Protein AF-0000000076746997 (afdb_homodimer)

Sequence (592 aa):
MRPPLDLNLLKVLVLIHKHRHLKPVAKELGKTESAVSKHLAKLREQLDDPLFVRGVHEFEPTEYTVALLPKVTAGLRVIEDAIVGDTFDPLTYDKEISVAIPNLAQYLVGKSLLVDLIKTFPNAKITLTSWSDTSVEQIMDNQLDIGVQYFNPEMSKAIYQHQLGRYRGGIVTTEKHASLSLEDKLALPFVFMQMKGWQEKKTVIKMALEESGVYVNKIATVDNVLCLFELMKELNCATLLPAIKHLNRPGYTMCVLPDELQMTQPPAIVAYHKLSNQGNPLHELLIRKLKYYLFDMRPPLDLNLLKVLVLIHKHRHLKPVAKELGKTESAVSKHLAKLREQLDDPLFVRGVHEFEPTEYTVALLPKVTAGLRVIEDAIVGDTFDPLTYDKEISVAIPNLAQYLVGKSLLVDLIKTFPNAKITLTSWSDTSVEQIMDNQLDIGVQYFNPEMSKAIYQHQLGRYRGGIVTTEKHASLSLEDKLALPFVFMQMKGWQEKKTVIKMALEESGVYVNKIATVDNVLCLFELMKELNCATLLPAIKHLNRPGYTMCVLPDELQMTQPPAIVAYHKLSNQGNPLHELLIRKLKYYLFD

Nearest PDB structures (foldseek):
  1ixc-assembly1_B-2  TM=5.396E-01  e=2.920E-18  Cupriavidus necator
  7d98-assembly1_Q  TM=5.583E-01  e=4.890E-17  Cupriavidus necator
  6g4r-assembly1_E  TM=5.517E-01  e=2.823E-16  Corynebacterium glutamicum
  6g4r-assembly1_B  TM=5.536E-01  e=5.986E-16  Corynebacterium glutamicum
  3hhg-assembly1_D  TM=5.339E-01  e=2.262E-14  Neisseria meningitidis serogroup B

Foldseek 3Di:
DLPPDDLVLLVLLLVCVVVLDLVVSCVVSVHDSVVSVVSLVSVCVSVVHNQWDDDPVGTDGDPVVQLCNLVSLQVVVVVCCVPVVVPDQLQADQEEAEEEEAQVLCVQQVVVLVVVSCVSRVRYHYYYYYDAQCQQVCQVVVVHAKYKDFDDPPDDSQKDWAFQFDFFKKKKFFPVCVPPDPVVQQAFEEEEAFDHNPDVRDDQLQVLQVVLVRHGHYDYYDNHPVVRVVVCVVRRHMYMDTPFPRPDDPRMDIDGDDPSSTHPDRTTITMIHGSNCVVPPVVVVSSVSVSVRRHD/DLPPDDLVLLVLLLVCVVVLDLVVSCVVVVHDSVVSVVSLVSVCVSVVHNQWDDDPVGTDGDPVVLLCNLVSLLVVVVVCCVVVVVPDQLAADQEEAEEEEAQVLCVQQVVVLVVVSCVSRVRYHYYYYYDAQCQQVCQVVVVHAKYKDFDDPPDDSQKDWAFQFDFFKKKKFFPVCVPPDPVVQQAFEEEEAFDHNPDVRDDQLQVLQVVLVRHGHYDYYDNHPVVRVVVCVVRRHMYMDTPFPRPDDPRMDIDGDDPSSTHPDRTTITMIHGSSCVNPPVVVVSSVSVSVRRHD

InterPro domains:
  IPR000847 LysR, HTH, N-terminal domain [PF00126] (7-63)
  IPR000847 LysR, HTH, N-terminal domain [PS50931] (5-62)
  IPR005119 LysR, substrate-binding [PF03466] (100-279)
  IPR036388 Winged helix-like DNA-binding domain superfamily [G3DSA:1.10.10.10] (3-84)
  IPR036390 Winged helix DNA-binding domain superfamily [SSF46785] (3-82)
  IPR050389 LysR-type Transcriptional Regulators [PTHR30118] (4-288)

Radius of gyration: 28.18 Å; Cα contacts (8 Å, |Δi|>4): 1025; chains: 2; bounding box: 62×82×75 Å

Structure (mmCIF, N/CA/C/O backbone):
data_AF-0000000076746997-model_v1
#
loop_
_entity.id
_entity.type
_entity.pdbx_description
1 polymer 'Transcriptional regulator'
#
loop_
_atom_site.group_PDB
_atom_site.id
_atom_site.type_symbol
_atom_site.label_atom_id
_atom_site.label_alt_id
_atom_site.label_comp_id
_atom_site.label_asym_id
_atom_site.label_entity_id
_atom_site.label_seq_id
_atom_site.pdbx_PDB_ins_code
_atom_site.Cartn_x
_atom_site.Cartn_y
_atom_site.Cartn_z
_atom_site.occupancy
_atom_site.B_iso_or_equiv
_atom_site.auth_seq_id
_atom_site.auth_comp_id
_atom_site.auth_asym_id
_atom_site.auth_atom_id
_atom_site.pdbx_PDB_model_num
ATOM 1 N N . MET A 1 1 ? -13.906 -26.938 -46.219 1 30.56 1 MET A N 1
ATOM 2 C CA . MET A 1 1 ? -12.938 -27.172 -45.156 1 30.56 1 MET A CA 1
ATOM 3 C C . MET A 1 1 ? -12.062 -25.938 -44.938 1 30.56 1 MET A C 1
ATOM 5 O O . MET A 1 1 ? -11.516 -25.375 -45.906 1 30.56 1 MET A O 1
ATOM 9 N N . ARG A 1 2 ? -12.266 -25.156 -43.938 1 51.69 2 ARG A N 1
ATOM 10 C CA . ARG A 1 2 ? -11.391 -24.031 -43.656 1 51.69 2 ARG A CA 1
ATOM 11 C C . ARG A 1 2 ? -9.93 -24.438 -43.688 1 51.69 2 ARG A C 1
ATOM 13 O O . ARG A 1 2 ? -9.539 -25.438 -43.062 1 51.69 2 ARG A O 1
ATOM 20 N N . PRO A 1 3 ? -9.297 -23.938 -44.656 1 53.78 3 PRO A N 1
ATOM 21 C CA . PRO A 1 3 ? -7.895 -24.375 -44.625 1 53.78 3 PRO A CA 1
ATOM 22 C C . PRO A 1 3 ? -7.293 -24.312 -43.219 1 53.78 3 PRO A C 1
ATOM 24 O O . PRO A 1 3 ? -7.727 -23.5 -42.375 1 53.78 3 PRO A O 1
ATOM 27 N N . PRO A 1 4 ? -6.398 -25.344 -42.812 1 54.53 4 PRO A N 1
ATOM 28 C CA . PRO A 1 4 ? -5.812 -25.391 -41.469 1 54.53 4 PRO A CA 1
ATOM 29 C C . PRO A 1 4 ? -5.027 -24.109 -41.156 1 54.53 4 PRO A C 1
ATOM 31 O O . PRO A 1 4 ? -4.383 -23.531 -42.031 1 54.53 4 PRO A O 1
ATOM 34 N N . LEU A 1 5 ? -5.352 -23.484 -40.125 1 62.41 5 LEU A N 1
ATOM 35 C CA . LEU A 1 5 ? -4.695 -22.266 -39.656 1 62.41 5 LEU A CA 1
ATOM 36 C C . LEU A 1 5 ? -3.188 -22.484 -39.562 1 62.41 5 LEU A C 1
ATOM 38 O O . LEU A 1 5 ? -2.73 -23.453 -38.938 1 62.41 5 LEU A O 1
ATOM 42 N N . ASP A 1 6 ? -2.344 -21.812 -40.375 1 60.16 6 ASP A N 1
ATOM 43 C CA . ASP A 1 6 ? -0.888 -21.812 -40.281 1 60.16 6 ASP A CA 1
ATOM 44 C C . ASP A 1 6 ? -0.429 -21.125 -39 1 60.16 6 ASP A C 1
ATOM 46 O O . ASP A 1 6 ? -0.507 -19.906 -38.875 1 60.16 6 ASP A O 1
ATOM 50 N N . LEU A 1 7 ? 0.035 -21.875 -38.125 1 67.25 7 LEU A N 1
ATOM 51 C CA . LEU A 1 7 ? 0.418 -21.406 -36.781 1 67.25 7 LEU A CA 1
ATOM 52 C C . LEU A 1 7 ? 1.533 -20.359 -36.875 1 67.25 7 LEU A C 1
ATOM 54 O O . LEU A 1 7 ? 1.648 -19.5 -36 1 67.25 7 LEU A O 1
ATOM 58 N N . ASN A 1 8 ? 2.273 -20.516 -37.906 1 65.94 8 ASN A N 1
ATOM 59 C CA . ASN A 1 8 ? 3.344 -19.547 -38.125 1 65.94 8 ASN A CA 1
ATOM 60 C C . ASN A 1 8 ? 2.789 -18.156 -38.406 1 65.94 8 ASN A C 1
ATOM 62 O O . ASN A 1 8 ? 3.434 -17.141 -38.094 1 65.94 8 ASN A O 1
ATOM 66 N N . LEU A 1 9 ? 1.608 -18.203 -38.844 1 73.44 9 LEU A N 1
ATOM 67 C CA . LEU A 1 9 ? 0.943 -16.953 -39.188 1 73.44 9 LEU A CA 1
ATOM 68 C C . LEU A 1 9 ? 0.48 -16.219 -37.938 1 73.44 9 LEU A C 1
ATOM 70 O O . LEU A 1 9 ? 0.419 -14.992 -37.906 1 73.44 9 LEU A O 1
ATOM 74 N N . LEU A 1 10 ? 0.322 -16.984 -36.938 1 79.88 10 LEU A N 1
ATOM 75 C CA . LEU A 1 10 ? -0.193 -16.406 -35.688 1 79.88 10 LEU A CA 1
ATOM 76 C C . LEU A 1 10 ? 0.878 -15.57 -35 1 79.88 10 LEU A C 1
ATOM 78 O O . LEU A 1 10 ? 0.566 -14.586 -34.312 1 79.88 10 LEU A O 1
ATOM 82 N N . LYS A 1 11 ? 2.086 -15.992 -35.219 1 79.75 11 LYS A N 1
ATOM 83 C CA . LYS A 1 11 ? 3.195 -15.211 -34.688 1 79.75 11 LYS A CA 1
ATOM 84 C C . LYS A 1 11 ? 3.209 -13.805 -35.281 1 79.75 11 LYS A C 1
ATOM 86 O O . LYS A 1 11 ? 3.535 -12.836 -34.594 1 79.75 11 LYS A O 1
ATOM 91 N N . VAL A 1 12 ? 2.803 -13.672 -36.5 1 82.5 12 VAL A N 1
ATOM 92 C CA . VAL A 1 12 ? 2.752 -12.391 -37.219 1 82.5 12 VAL A CA 1
ATOM 93 C C . VAL A 1 12 ? 1.728 -11.477 -36.531 1 82.5 12 VAL A C 1
ATOM 95 O O . VAL A 1 12 ? 1.971 -10.281 -36.375 1 82.5 12 VAL A O 1
ATOM 98 N N . LEU A 1 13 ? 0.654 -12.062 -36.156 1 86.31 13 LEU A N 1
ATOM 99 C CA . LEU A 1 13 ? -0.413 -11.312 -35.5 1 86.31 13 LEU A CA 1
ATOM 100 C C . LEU A 1 13 ? 0.096 -10.648 -34.219 1 86.31 13 LEU A C 1
ATOM 102 O O . LEU A 1 13 ? -0.151 -9.461 -34 1 86.31 13 LEU A O 1
ATOM 106 N N . VAL A 1 14 ? 0.824 -11.43 -33.5 1 83.62 14 VAL A N 1
ATOM 107 C CA . VAL A 1 14 ? 1.354 -10.961 -32.219 1 83.62 14 VAL A CA 1
ATOM 108 C C . VAL A 1 14 ? 2.379 -9.852 -32.469 1 83.62 14 VAL A C 1
ATOM 110 O O . VAL A 1 14 ? 2.379 -8.836 -31.766 1 83.62 14 VAL A O 1
ATOM 113 N N . LEU A 1 15 ? 3.203 -9.969 -33.438 1 84.5 15 LEU A N 1
ATOM 114 C CA . LEU A 1 15 ? 4.277 -9.023 -33.719 1 84.5 15 LEU A CA 1
ATOM 115 C C . LEU A 1 15 ? 3.723 -7.734 -34.312 1 84.5 15 LEU A C 1
ATOM 117 O O . LEU A 1 15 ? 4.227 -6.648 -34.031 1 84.5 15 LEU A O 1
ATOM 121 N N . ILE A 1 16 ? 2.693 -7.828 -35.094 1 86.56 16 ILE A N 1
ATOM 122 C CA . ILE A 1 16 ? 2.078 -6.629 -35.656 1 86.56 16 ILE A CA 1
ATOM 123 C C . ILE A 1 16 ? 1.409 -5.824 -34.531 1 86.56 16 ILE A C 1
ATOM 125 O O . ILE A 1 16 ? 1.452 -4.594 -34.531 1 86.56 16 ILE A O 1
ATOM 129 N N . HIS A 1 17 ? 0.831 -6.57 -33.688 1 85.75 17 HIS A N 1
ATOM 130 C CA . HIS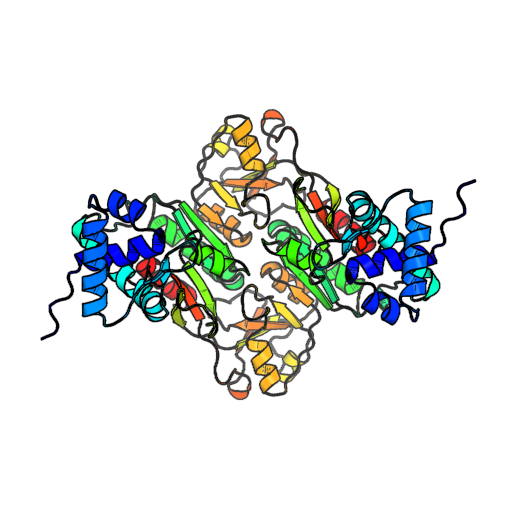 A 1 17 ? 0.23 -5.895 -32.531 1 85.75 17 HIS A CA 1
ATOM 131 C C . HIS A 1 17 ? 1.286 -5.168 -31.719 1 85.75 17 HIS A C 1
ATOM 133 O O . HIS A 1 17 ? 1.05 -4.059 -31.234 1 85.75 17 HIS A O 1
ATOM 139 N N . LYS A 1 18 ? 2.389 -5.762 -31.547 1 81.06 18 LYS A N 1
ATOM 140 C CA . LYS A 1 18 ? 3.502 -5.23 -30.766 1 81.06 18 LYS A CA 1
ATOM 141 C C . LYS A 1 18 ? 4.117 -4.012 -31.453 1 81.06 18 LYS A C 1
ATOM 143 O O . LYS A 1 18 ? 4.344 -2.98 -30.812 1 81.06 18 LYS A O 1
ATOM 148 N N . HIS A 1 19 ? 4.32 -4.086 -32.75 1 81.19 19 HIS A N 1
ATOM 149 C CA . HIS A 1 19 ? 5.102 -3.078 -33.438 1 81.19 19 HIS A CA 1
ATOM 150 C C . HIS A 1 19 ? 4.195 -2.105 -34.188 1 81.19 19 HIS A C 1
ATOM 152 O O . HIS A 1 19 ? 4.609 -0.988 -34.5 1 81.19 19 HIS A O 1
ATOM 158 N N . ARG A 1 20 ? 2.979 -2.471 -34.531 1 86.12 20 ARG A N 1
ATOM 159 C CA . ARG A 1 20 ? 1.952 -1.699 -35.219 1 86.12 20 ARG A CA 1
ATOM 160 C C . ARG A 1 20 ? 2.43 -1.274 -36.594 1 86.12 20 ARG A C 1
ATOM 162 O O . ARG A 1 20 ? 1.834 -0.395 -37.219 1 86.12 20 ARG A O 1
ATOM 169 N N . HIS A 1 21 ? 3.643 -1.761 -37.062 1 86.38 21 HIS A N 1
ATOM 170 C CA . HIS A 1 21 ? 4.211 -1.529 -38.375 1 86.38 21 HIS A CA 1
ATOM 171 C C . HIS A 1 21 ? 4.727 -2.826 -39 1 86.38 21 HIS A C 1
ATOM 173 O O . HIS A 1 21 ? 5.176 -3.723 -38.281 1 86.38 21 HIS A O 1
ATOM 179 N N . LEU A 1 22 ? 4.711 -2.82 -40.375 1 88 22 LEU A N 1
ATOM 180 C CA . LEU A 1 22 ? 5.082 -4.051 -41.062 1 88 22 LEU A CA 1
ATOM 181 C C . LEU A 1 22 ? 6.598 -4.207 -41.125 1 88 22 LEU A C 1
ATOM 183 O O . LEU A 1 22 ? 7.113 -5.32 -41.031 1 88 22 LEU A O 1
ATOM 187 N N . LYS A 1 23 ? 7.254 -3.045 -41.188 1 87.31 23 LYS A N 1
ATOM 188 C CA . LYS A 1 23 ? 8.695 -3.092 -41.406 1 87.31 23 LYS A CA 1
ATOM 189 C C . LYS A 1 23 ? 9.422 -3.75 -40.25 1 87.31 23 LYS A C 1
ATOM 191 O O . LYS A 1 23 ? 10.18 -4.707 -40.438 1 87.31 23 LYS A O 1
ATOM 196 N N . PRO A 1 24 ? 9.18 -3.295 -39.062 1 90.44 24 PRO A N 1
ATOM 197 C CA . PRO A 1 24 ? 9.844 -3.947 -37.938 1 90.44 24 PRO A CA 1
ATOM 198 C C . PRO A 1 24 ? 9.422 -5.406 -37.75 1 90.44 24 PRO A C 1
ATOM 200 O O . PRO A 1 24 ? 10.227 -6.238 -37.344 1 90.44 24 PRO A O 1
ATOM 203 N N . VAL A 1 25 ? 8.273 -5.75 -38.062 1 88.06 25 VAL A N 1
ATOM 204 C CA . VAL A 1 25 ? 7.773 -7.117 -37.969 1 88.06 25 VAL A CA 1
ATOM 205 C C . VAL A 1 25 ? 8.516 -8.016 -38.938 1 88.06 25 VAL A C 1
ATOM 207 O O . VAL A 1 25 ? 8.961 -9.109 -38.594 1 88.06 25 VAL A O 1
ATOM 210 N N . ALA A 1 26 ? 8.703 -7.555 -40.125 1 89.38 26 ALA A N 1
ATOM 211 C CA . ALA A 1 26 ? 9.422 -8.289 -41.156 1 89.38 26 ALA A CA 1
ATOM 212 C C . ALA A 1 26 ? 10.867 -8.547 -40.75 1 89.38 26 ALA A C 1
ATOM 214 O O . ALA A 1 26 ? 11.367 -9.664 -40.875 1 89.38 26 ALA A O 1
ATOM 215 N N . LYS A 1 27 ? 11.438 -7.535 -40.219 1 87.31 27 LYS A N 1
ATOM 216 C CA . LYS A 1 27 ? 12.812 -7.645 -39.719 1 87.31 27 LYS A CA 1
ATOM 217 C C . LYS A 1 27 ? 12.93 -8.695 -38.625 1 87.31 27 LYS A C 1
ATOM 219 O O . LYS A 1 27 ? 13.836 -9.531 -38.656 1 87.31 27 LYS A O 1
ATOM 224 N N . GLU A 1 28 ? 12.031 -8.695 -37.75 1 84.38 28 GLU A N 1
ATOM 225 C CA . GLU A 1 28 ? 12.07 -9.602 -36.594 1 84.38 28 GLU A CA 1
ATOM 226 C C . GLU A 1 28 ? 11.805 -11.039 -37.031 1 84.38 28 GLU A C 1
ATOM 228 O O . GLU A 1 28 ? 12.352 -11.977 -36.438 1 84.38 28 GLU A O 1
ATOM 233 N N . LEU A 1 29 ? 11.055 -11.25 -38 1 82.06 29 LEU A N 1
ATOM 234 C CA . LEU A 1 29 ? 10.695 -12.586 -38.5 1 82.06 29 LEU A CA 1
ATOM 235 C C . LEU A 1 29 ? 11.703 -13.078 -39.531 1 82.06 29 LEU A C 1
ATOM 237 O O . LEU A 1 29 ? 11.672 -14.242 -39.906 1 82.06 29 LEU A O 1
ATOM 241 N N . GLY A 1 30 ? 12.523 -12.172 -39.906 1 85.31 30 GLY A N 1
ATOM 242 C CA . GLY A 1 30 ? 13.453 -12.523 -40.969 1 85.31 30 GLY A CA 1
ATOM 243 C C . GLY A 1 30 ? 12.773 -12.75 -42.312 1 85.31 30 GLY A C 1
ATOM 244 O O . GLY A 1 30 ? 13.117 -13.68 -43.031 1 85.31 30 GLY A O 1
ATOM 245 N N . LYS A 1 31 ? 11.742 -12 -42.5 1 87.62 31 LYS A N 1
ATOM 246 C CA . LYS A 1 31 ? 10.977 -12.094 -43.75 1 87.62 31 LYS A CA 1
ATOM 247 C C . LYS A 1 31 ? 10.875 -10.734 -44.438 1 87.62 31 LYS A C 1
ATOM 249 O O . LYS A 1 31 ? 11.305 -9.719 -43.875 1 87.62 31 LYS A O 1
ATOM 254 N N . THR A 1 32 ? 10.477 -10.672 -45.656 1 87.75 32 THR A N 1
ATOM 255 C CA . THR A 1 32 ? 10.211 -9.422 -46.375 1 87.75 32 THR A CA 1
ATOM 256 C C . THR A 1 32 ? 8.859 -8.852 -45.969 1 87.75 32 THR A C 1
ATOM 258 O O . THR A 1 32 ? 7.988 -9.586 -45.469 1 87.75 32 THR A O 1
ATOM 261 N N . GLU A 1 33 ? 8.766 -7.57 -46.125 1 89.75 33 GLU A N 1
ATOM 262 C CA . GLU A 1 33 ? 7.496 -6.91 -45.844 1 89.75 33 GLU A CA 1
ATOM 263 C C . GLU A 1 33 ? 6.359 -7.5 -46.656 1 89.75 33 GLU A C 1
ATOM 265 O O . GLU A 1 33 ? 5.234 -7.633 -46.188 1 89.75 33 GLU A O 1
ATOM 270 N N . SER A 1 34 ? 6.664 -7.781 -47.906 1 90.5 34 SER A N 1
ATOM 271 C CA . SER A 1 34 ? 5.672 -8.367 -48.781 1 90.5 34 SER A CA 1
ATOM 272 C C . SER A 1 34 ? 5.215 -9.734 -48.281 1 90.5 34 SER A C 1
ATOM 274 O O . SER A 1 34 ? 4.023 -10.055 -48.344 1 90.5 34 SER A O 1
ATOM 276 N N . ALA A 1 35 ? 6.137 -10.484 -47.781 1 88.5 35 ALA A N 1
ATOM 277 C CA . ALA A 1 35 ? 5.816 -11.805 -47.25 1 88.5 35 ALA A CA 1
ATOM 278 C C . ALA A 1 35 ? 4.934 -11.695 -46 1 88.5 35 ALA A C 1
ATOM 280 O O . ALA A 1 35 ? 3.965 -12.445 -45.844 1 88.5 35 ALA A O 1
ATOM 281 N N . VAL A 1 36 ? 5.262 -10.766 -45.156 1 88.12 36 VAL A N 1
ATOM 282 C CA . VAL A 1 36 ? 4.488 -10.547 -43.938 1 88.12 36 VAL A CA 1
ATOM 283 C C . VAL A 1 36 ? 3.08 -10.078 -44.281 1 88.12 36 VAL A C 1
ATOM 285 O O . VAL A 1 36 ? 2.098 -10.523 -43.688 1 88.12 36 VAL A O 1
ATOM 288 N N . SER A 1 37 ? 2.99 -9.195 -45.25 1 88.62 37 SER A N 1
ATOM 289 C CA . SER A 1 37 ? 1.703 -8.695 -45.719 1 88.62 37 SER A CA 1
ATOM 290 C C . SER A 1 37 ? 0.843 -9.828 -46.281 1 88.62 37 SER A C 1
ATOM 292 O O . SER A 1 37 ? -0.363 -9.875 -46.031 1 88.62 37 SER A O 1
ATOM 294 N N . LYS A 1 38 ? 1.438 -10.664 -46.969 1 88.44 38 LYS A N 1
ATOM 295 C CA . LYS A 1 38 ? 0.736 -11.82 -47.5 1 88.44 38 LYS A CA 1
ATOM 296 C C . LYS A 1 38 ? 0.233 -12.742 -46.406 1 88.44 38 LYS A C 1
ATOM 298 O O . LYS A 1 38 ? -0.875 -13.273 -46.469 1 88.44 38 LYS A O 1
ATOM 303 N N . HIS A 1 39 ? 1.085 -12.938 -45.438 1 86.69 39 HIS A N 1
ATOM 304 C CA . HIS A 1 39 ? 0.704 -13.75 -44.281 1 86.69 39 HIS A CA 1
ATOM 305 C C . HIS A 1 39 ? -0.501 -13.148 -43.562 1 86.69 39 HIS A C 1
ATOM 307 O O . HIS A 1 39 ? -1.432 -13.867 -43.219 1 86.69 39 HIS A O 1
ATOM 313 N N . LEU A 1 40 ? -0.455 -11.867 -43.438 1 88.12 40 LEU A N 1
ATOM 314 C CA . LEU A 1 40 ? -1.56 -11.172 -42.781 1 88.12 40 LEU A CA 1
ATOM 315 C C . LEU A 1 40 ? -2.84 -11.305 -43.594 1 88.12 40 LEU A C 1
ATOM 317 O O . LEU A 1 40 ? -3.924 -11.492 -43.031 1 88.12 40 LEU A O 1
ATOM 321 N N . ALA A 1 41 ? -2.701 -11.195 -44.906 1 88.06 41 ALA A N 1
ATOM 322 C CA . ALA A 1 41 ? -3.85 -11.344 -45.781 1 88.06 41 ALA A CA 1
ATOM 323 C C . ALA A 1 41 ? -4.461 -12.734 -45.656 1 88.06 41 ALA A C 1
ATOM 325 O O . ALA A 1 41 ? -5.684 -12.883 -45.625 1 88.06 41 ALA A O 1
ATOM 326 N N . LYS A 1 42 ? -3.609 -13.688 -45.594 1 86.94 42 LYS A N 1
ATOM 327 C CA . LYS A 1 42 ? -4.074 -15.062 -45.438 1 86.94 42 LYS A CA 1
ATOM 328 C C . LYS A 1 42 ? -4.805 -15.242 -44.094 1 86.94 42 LYS A C 1
ATOM 330 O O . LYS A 1 42 ? -5.836 -15.914 -44.031 1 86.94 42 LYS A O 1
ATOM 335 N N . LEU A 1 43 ? -4.23 -14.703 -43.031 1 86.88 43 LEU A N 1
ATOM 336 C CA . LEU A 1 43 ? -4.836 -14.781 -41.719 1 86.88 43 LEU A CA 1
ATOM 337 C C . LEU A 1 43 ? -6.199 -14.102 -41.688 1 86.88 43 LEU A C 1
ATOM 339 O O . LEU A 1 43 ? -7.141 -14.609 -41.062 1 86.88 43 LEU A O 1
ATOM 343 N N . ARG A 1 44 ? -6.27 -12.992 -42.406 1 88.56 44 ARG A N 1
ATOM 344 C CA . ARG A 1 44 ? -7.535 -12.273 -42.531 1 88.56 44 ARG A CA 1
ATOM 345 C C . ARG A 1 44 ? -8.602 -13.141 -43.188 1 88.56 44 ARG A C 1
ATOM 347 O O . ARG A 1 44 ? -9.75 -13.172 -42.719 1 88.56 44 ARG A O 1
ATOM 354 N N . GLU A 1 45 ? -8.164 -13.766 -44.156 1 86.94 45 GLU A N 1
ATOM 355 C CA . GLU A 1 45 ? -9.078 -14.648 -44.875 1 86.94 45 GLU A CA 1
ATOM 356 C C . GLU A 1 45 ? -9.516 -15.82 -44 1 86.94 45 GLU A C 1
ATOM 358 O O . GLU A 1 45 ? -10.703 -16.172 -43.969 1 86.94 45 GLU A O 1
ATOM 363 N N . GLN A 1 46 ? -8.617 -16.328 -43.344 1 84 46 GLN A N 1
ATOM 364 C CA . GLN A 1 46 ? -8.898 -17.5 -42.562 1 84 46 GLN A CA 1
ATOM 365 C C . GLN A 1 46 ? -9.789 -17.156 -41.344 1 84 46 GLN A C 1
ATOM 367 O O . GLN A 1 46 ? -10.633 -17.953 -40.938 1 84 46 GLN A O 1
ATOM 372 N N . LEU A 1 47 ? -9.555 -16 -40.812 1 85.94 47 LEU A N 1
ATOM 373 C CA . LEU A 1 47 ? -10.258 -15.617 -39.594 1 85.94 47 LEU A CA 1
ATOM 374 C C . LEU A 1 47 ? -11.453 -14.727 -39.906 1 85.94 47 LEU A C 1
ATOM 376 O O . LEU A 1 47 ? -12.211 -14.352 -39 1 85.94 47 LEU A O 1
ATOM 380 N N . ASP A 1 48 ? -11.594 -14.438 -41.156 1 87.75 48 ASP A N 1
ATOM 381 C CA . ASP A 1 48 ? -12.703 -13.633 -41.688 1 87.75 48 ASP A CA 1
ATOM 382 C C . ASP A 1 48 ? -12.82 -12.32 -40.906 1 87.75 48 ASP A C 1
ATOM 384 O O . ASP A 1 48 ? -13.898 -11.984 -40.406 1 87.75 48 ASP A O 1
ATOM 388 N N . ASP A 1 49 ? -11.742 -11.695 -40.656 1 90.25 49 ASP A N 1
ATOM 389 C CA . ASP A 1 49 ? -11.617 -10.398 -40 1 90.25 49 ASP A CA 1
ATOM 390 C C . ASP A 1 49 ? -10.422 -9.625 -40.531 1 90.25 49 ASP A C 1
ATOM 392 O O . ASP A 1 49 ? -9.367 -10.211 -40.812 1 90.25 49 ASP A O 1
ATOM 396 N N . PRO A 1 50 ? -10.523 -8.289 -40.625 1 92 50 PRO A N 1
ATOM 397 C CA . PRO A 1 50 ? -9.391 -7.484 -41.094 1 92 50 PRO A CA 1
ATOM 398 C C . PRO A 1 50 ? -8.203 -7.535 -40.125 1 92 50 PRO A C 1
ATOM 400 O O . PRO A 1 50 ? -7.082 -7.203 -40.5 1 92 50 PRO A O 1
ATOM 403 N N . LEU A 1 51 ? -8.344 -7.965 -38.844 1 90.69 51 LEU A N 1
ATOM 404 C CA . LEU A 1 51 ? -7.387 -8.133 -37.75 1 90.69 51 LEU A CA 1
ATOM 405 C C . LEU A 1 51 ? -6.754 -6.801 -37.375 1 90.69 51 LEU A C 1
ATOM 407 O O . LEU A 1 51 ? -6.766 -6.414 -36.219 1 90.69 51 LEU A O 1
ATOM 411 N N . PHE A 1 52 ? -6.25 -6.066 -38.438 1 91.88 52 PHE A N 1
ATOM 412 C CA . PHE A 1 52 ? -5.695 -4.73 -38.25 1 91.88 52 PHE A CA 1
ATOM 413 C C . PHE A 1 52 ? -6.184 -3.789 -39.344 1 91.88 52 PHE A C 1
ATOM 415 O O . PHE A 1 52 ? -6.305 -4.188 -40.5 1 91.88 52 PHE A O 1
ATOM 422 N N . VAL A 1 53 ? -6.586 -2.596 -38.844 1 88.81 53 VAL A N 1
ATOM 423 C CA . VAL A 1 53 ? -6.992 -1.574 -39.812 1 88.81 53 VAL A CA 1
ATOM 424 C C . VAL A 1 53 ? -5.949 -0.459 -39.844 1 88.81 53 VAL A C 1
ATOM 426 O O . VAL A 1 53 ? -5.27 -0.201 -38.844 1 88.81 53 VAL A O 1
ATOM 429 N N . ARG A 1 54 ? -5.707 0.045 -41 1 80.06 54 ARG A N 1
ATOM 430 C CA . ARG A 1 54 ? -4.75 1.137 -41.156 1 80.06 54 ARG A CA 1
ATOM 431 C C . ARG A 1 54 ? -5.27 2.416 -40.5 1 80.06 54 ARG A C 1
ATOM 433 O O . ARG A 1 54 ? -6.328 2.926 -40.906 1 80.06 54 ARG A O 1
ATOM 440 N N . GLY A 1 55 ? -4.633 2.668 -39.438 1 72.75 55 GLY A N 1
ATOM 441 C CA . GLY A 1 55 ? -4.922 3.955 -38.844 1 72.75 55 GLY A CA 1
ATOM 442 C C . GLY A 1 55 ? -4.172 5.105 -39.469 1 72.75 55 GLY A C 1
ATOM 443 O O . GLY A 1 55 ? -3.568 4.941 -40.531 1 72.75 55 GLY A O 1
ATOM 444 N N . VAL A 1 56 ? -4.141 6.371 -39 1 71.69 56 VAL A N 1
ATOM 445 C CA . VAL A 1 56 ? -3.482 7.559 -39.531 1 71.69 56 VAL A CA 1
ATOM 446 C C . VAL A 1 56 ? -1.969 7.352 -39.531 1 71.69 56 VAL A C 1
ATOM 448 O O . VAL A 1 56 ? -1.294 7.66 -40.5 1 71.69 56 VAL A O 1
ATOM 451 N N . HIS A 1 57 ? -1.423 6.754 -38.438 1 75 57 HIS A N 1
ATOM 452 C CA . HIS A 1 57 ? 0.027 6.641 -38.344 1 75 57 HIS A CA 1
ATOM 453 C C . HIS A 1 57 ? 0.452 5.191 -38.125 1 75 57 HIS A C 1
ATOM 455 O O . HIS A 1 57 ? 1.631 4.859 -38.25 1 75 57 HIS A O 1
ATOM 461 N N . GLU A 1 58 ? -0.53 4.297 -37.75 1 80.75 58 GLU A N 1
ATOM 462 C CA . GLU A 1 58 ? -0.15 2.93 -37.406 1 80.75 58 GLU A CA 1
ATOM 463 C C . GLU A 1 58 ? -1.316 1.966 -37.594 1 80.75 58 GLU A C 1
ATOM 465 O O . GLU A 1 58 ? -2.457 2.395 -37.781 1 80.75 58 GLU A O 1
ATOM 470 N N . PHE A 1 59 ? -0.942 0.637 -37.656 1 84.75 59 PHE A N 1
ATOM 471 C CA . PHE A 1 59 ? -1.971 -0.396 -37.656 1 84.75 59 PHE A CA 1
ATOM 472 C C . PHE A 1 59 ? -2.717 -0.42 -36.312 1 84.75 59 PHE A C 1
ATOM 474 O O . PHE A 1 59 ? -2.104 -0.304 -35.25 1 84.75 59 PHE A O 1
ATOM 481 N N . GLU A 1 60 ? -3.994 -0.425 -36.406 1 86.19 60 GLU A N 1
ATOM 482 C CA . GLU A 1 60 ? -4.824 -0.544 -35.219 1 86.19 60 GLU A CA 1
ATOM 483 C C . GLU A 1 60 ? -5.566 -1.877 -35.188 1 86.19 60 GLU A C 1
ATOM 485 O O . GLU A 1 60 ? -6.168 -2.277 -36.188 1 86.19 60 GLU A O 1
ATOM 490 N N . PRO A 1 61 ? -5.426 -2.619 -34.062 1 87.56 61 PRO A N 1
ATOM 491 C CA . PRO A 1 61 ? -6.125 -3.902 -34 1 87.56 61 PRO A CA 1
ATOM 492 C C . PRO A 1 61 ? -7.645 -3.746 -33.938 1 87.56 61 PRO A C 1
ATOM 494 O O . PRO A 1 61 ? -8.148 -2.768 -33.375 1 87.56 61 PRO A O 1
ATOM 497 N N . THR A 1 62 ? -8.367 -4.668 -34.656 1 87.5 62 THR A N 1
ATOM 498 C CA . THR A 1 62 ? -9.82 -4.727 -34.531 1 87.5 62 THR A CA 1
ATOM 499 C C . THR A 1 62 ? -10.234 -5.25 -33.156 1 87.5 62 THR A C 1
ATOM 501 O O . THR A 1 62 ? -9.398 -5.758 -32.406 1 87.5 62 THR A O 1
ATOM 504 N N . GLU A 1 63 ? -11.484 -5.125 -32.906 1 81.81 63 GLU A N 1
ATOM 505 C CA . GLU A 1 63 ? -12.008 -5.684 -31.656 1 81.81 63 GLU A CA 1
ATOM 506 C C . GLU A 1 63 ? -11.797 -7.195 -31.594 1 81.81 63 GLU A C 1
ATOM 508 O O . GLU A 1 63 ? -11.5 -7.742 -30.531 1 81.81 63 GLU A O 1
ATOM 513 N N . TYR A 1 64 ? -11.922 -7.746 -32.781 1 84.06 64 TYR A N 1
ATOM 514 C CA . TYR A 1 64 ? -11.703 -9.18 -32.906 1 84.06 64 TYR A CA 1
ATOM 515 C C . TYR A 1 64 ? -10.273 -9.547 -32.531 1 84.06 64 TYR A C 1
ATOM 517 O O . TYR A 1 64 ? -10.039 -10.484 -31.766 1 84.06 64 TYR A O 1
ATOM 525 N N . THR A 1 65 ? -9.352 -8.797 -33 1 84.94 65 THR A N 1
ATOM 526 C CA . THR A 1 65 ? -7.934 -9.039 -32.719 1 84.94 65 THR A CA 1
ATOM 527 C C . THR A 1 65 ? -7.605 -8.844 -31.25 1 84.94 65 THR A C 1
ATOM 529 O O . THR A 1 65 ? -6.883 -9.648 -30.656 1 84.94 65 THR A O 1
ATOM 532 N N . VAL A 1 66 ? -8.227 -7.859 -30.719 1 79.56 66 VAL A N 1
ATOM 533 C CA . VAL A 1 66 ? -7.992 -7.559 -29.312 1 79.56 66 VAL A CA 1
ATOM 534 C C . VAL A 1 66 ? -8.469 -8.719 -28.453 1 79.56 66 VAL A C 1
ATOM 536 O O . VAL A 1 66 ? -7.805 -9.102 -27.484 1 79.56 66 VAL A O 1
ATOM 539 N N . ALA A 1 67 ? -9.484 -9.352 -28.906 1 78.12 67 ALA A N 1
ATOM 540 C CA . ALA A 1 67 ? -10.055 -10.477 -28.156 1 78.12 67 ALA A CA 1
ATOM 541 C C . ALA A 1 67 ? -9.258 -11.75 -28.406 1 78.12 67 ALA A C 1
ATOM 543 O O . ALA A 1 67 ? -9.164 -12.609 -27.531 1 78.12 67 ALA A O 1
ATOM 544 N N . LEU A 1 68 ? -8.688 -11.805 -29.5 1 80.62 68 LEU A N 1
ATOM 545 C CA . LEU A 1 68 ? -8.031 -13.031 -29.938 1 80.62 68 LEU A CA 1
ATOM 546 C C . LEU A 1 68 ? -6.598 -13.102 -29.438 1 80.62 68 LEU A C 1
ATOM 548 O O . LEU A 1 68 ? -6.09 -14.188 -29.141 1 80.62 68 LEU A O 1
ATOM 552 N N . LEU A 1 69 ? -6.004 -11.93 -29.266 1 79.19 69 LEU A N 1
ATOM 553 C CA . LEU A 1 69 ? -4.562 -11.836 -29.062 1 79.19 69 LEU A CA 1
ATOM 554 C C . LEU A 1 69 ? -4.148 -12.539 -27.781 1 79.19 69 LEU A C 1
ATOM 556 O O . LEU A 1 69 ? -3.186 -13.305 -27.766 1 79.19 69 LEU A O 1
ATOM 560 N N . PRO A 1 70 ? -4.887 -12.445 -26.812 1 71.94 70 PRO A N 1
ATOM 561 C CA . PRO A 1 70 ? -4.453 -13.109 -25.578 1 71.94 70 PRO A CA 1
ATOM 562 C C . PRO A 1 70 ? -4.453 -14.633 -25.703 1 71.94 70 PRO A C 1
ATOM 564 O O . PRO A 1 70 ? -3.541 -15.297 -25.203 1 71.94 70 PRO A O 1
ATOM 567 N N . LYS A 1 71 ? -5.375 -15.148 -26.391 1 72.06 71 LYS A N 1
ATOM 568 C CA . LYS A 1 71 ? -5.48 -16.594 -26.578 1 72.06 71 LYS A CA 1
ATOM 569 C C . LYS A 1 71 ? -4.363 -17.125 -27.484 1 72.06 71 LYS A C 1
ATOM 571 O O . LYS A 1 71 ? -3.76 -18.156 -27.188 1 72.06 71 LYS A O 1
ATOM 576 N N . VAL A 1 72 ? -4.133 -16.391 -28.484 1 76.81 72 VAL A N 1
ATOM 577 C CA . VAL A 1 72 ? -3.107 -16.781 -29.453 1 76.81 72 VAL A CA 1
ATOM 578 C C . VAL A 1 72 ? -1.729 -16.703 -28.797 1 76.81 72 VAL A C 1
ATOM 580 O O . VAL A 1 72 ? -0.913 -17.625 -28.938 1 76.81 72 VAL A O 1
ATOM 583 N N . THR A 1 73 ? -1.518 -15.641 -28.094 1 72.81 73 THR A N 1
ATOM 584 C CA . THR A 1 73 ? -0.231 -15.445 -27.438 1 72.81 73 THR A CA 1
ATOM 585 C C . THR A 1 73 ? 0.032 -16.547 -26.422 1 72.81 73 THR A C 1
ATOM 587 O O . THR A 1 73 ? 1.138 -17.094 -26.344 1 72.81 73 THR A O 1
ATOM 590 N N . ALA A 1 74 ? -0.947 -16.922 -25.766 1 69.31 74 ALA A N 1
ATOM 591 C CA . ALA A 1 74 ? -0.825 -18 -24.797 1 69.31 74 ALA A CA 1
ATOM 592 C C . ALA A 1 74 ? -0.477 -19.328 -25.484 1 69.31 74 ALA A C 1
ATOM 594 O O . ALA A 1 74 ? 0.394 -20.062 -25.031 1 69.31 74 ALA A O 1
ATOM 595 N N . GLY A 1 75 ? -1.11 -19.547 -26.547 1 70.56 75 GLY A N 1
ATOM 596 C CA . GLY A 1 75 ? -0.853 -20.75 -27.312 1 70.56 75 GLY A CA 1
ATOM 597 C C . GLY A 1 75 ? 0.552 -20.812 -27.875 1 70.56 75 GLY A C 1
ATOM 598 O O . GLY A 1 75 ? 1.227 -21.844 -27.781 1 70.56 75 GLY A O 1
ATOM 599 N N . LEU A 1 76 ? 0.963 -19.719 -28.391 1 70.12 76 LEU A N 1
ATOM 600 C CA . LEU A 1 76 ? 2.297 -19.672 -28.969 1 70.12 76 LEU A CA 1
ATOM 601 C C . LEU A 1 76 ? 3.369 -19.844 -27.906 1 70.12 76 LEU A C 1
ATOM 603 O O . LEU A 1 76 ? 4.387 -20.5 -28.141 1 70.12 76 LEU A O 1
ATOM 607 N N . ARG A 1 77 ? 3.152 -19.281 -26.844 1 68.25 77 ARG A N 1
ATOM 608 C CA . ARG A 1 77 ? 4.094 -19.422 -25.734 1 68.25 77 ARG A CA 1
ATOM 609 C C . ARG A 1 77 ? 4.199 -20.875 -25.281 1 68.25 77 ARG A C 1
ATOM 611 O O . ARG A 1 77 ? 5.297 -21.375 -25.031 1 68.25 77 ARG A O 1
ATOM 618 N N . VAL A 1 78 ? 3.098 -21.469 -25.266 1 62 78 VAL A N 1
ATOM 619 C CA . VAL A 1 78 ? 3.072 -22.875 -24.875 1 62 78 VAL A CA 1
ATOM 620 C C . VAL A 1 78 ? 3.881 -23.703 -25.875 1 62 78 VAL A C 1
ATOM 622 O O . VAL A 1 78 ? 4.668 -24.578 -25.484 1 62 78 VAL A O 1
ATOM 625 N N . ILE A 1 79 ? 3.717 -23.391 -27.047 1 62.53 79 ILE A N 1
ATOM 626 C CA . ILE A 1 79 ? 4.422 -24.109 -28.109 1 62.53 79 ILE A CA 1
ATOM 627 C C . ILE A 1 79 ? 5.914 -23.797 -28.047 1 62.53 79 ILE A C 1
ATOM 629 O O . ILE A 1 79 ? 6.746 -24.703 -28.141 1 62.53 79 ILE A O 1
ATOM 633 N N . GLU A 1 80 ? 6.176 -22.516 -27.938 1 62.09 80 GLU A N 1
ATOM 634 C CA . GLU A 1 80 ? 7.578 -22.125 -27.844 1 62.09 80 GLU A CA 1
ATOM 635 C C . GLU A 1 80 ? 8.25 -22.781 -26.641 1 62.09 80 GLU A C 1
ATOM 637 O O . GLU A 1 80 ? 9.383 -23.266 -26.75 1 62.09 80 GLU A O 1
ATOM 642 N N . ASP A 1 81 ? 7.578 -22.688 -25.625 1 60.38 81 ASP A N 1
ATOM 643 C CA . ASP A 1 81 ? 8.094 -23.328 -24.422 1 60.38 81 ASP A CA 1
ATOM 644 C C . ASP A 1 81 ? 8.297 -24.812 -24.641 1 60.38 81 ASP A C 1
ATOM 646 O O . ASP A 1 81 ? 9.25 -25.406 -24.125 1 60.38 81 ASP A O 1
ATOM 650 N N . ALA A 1 82 ? 7.363 -25.297 -25.406 1 55.19 82 ALA A N 1
ATOM 651 C CA . ALA A 1 82 ? 7.457 -26.719 -25.703 1 55.19 82 ALA A CA 1
ATOM 652 C C . ALA A 1 82 ? 8.648 -27.016 -26.609 1 55.19 82 ALA A C 1
ATOM 654 O O . ALA A 1 82 ? 9.297 -28.047 -26.469 1 55.19 82 ALA A O 1
ATOM 655 N N . ILE A 1 83 ? 8.812 -26.141 -27.594 1 52.59 83 ILE A N 1
ATOM 656 C CA . ILE A 1 83 ? 9.867 -26.359 -28.578 1 52.59 83 ILE A CA 1
ATOM 657 C C . ILE A 1 83 ? 11.219 -26 -27.969 1 52.59 83 ILE A C 1
ATOM 659 O O . ILE A 1 83 ? 12.211 -26.703 -28.172 1 52.59 83 ILE A O 1
ATOM 663 N N . VAL A 1 84 ? 11.289 -24.703 -27.656 1 52.25 84 VAL A N 1
ATOM 664 C CA . VAL A 1 84 ? 12.602 -24.281 -27.156 1 52.25 84 VAL A CA 1
ATOM 665 C C . VAL A 1 84 ? 13.039 -25.188 -26.016 1 52.25 84 VAL A C 1
ATOM 667 O O . VAL A 1 84 ? 14.234 -25.359 -25.766 1 52.25 84 VAL A O 1
ATOM 670 N N . GLY A 1 85 ? 12.289 -26.203 -25.766 1 48.59 85 GLY A N 1
ATOM 671 C CA . GLY A 1 85 ? 12.766 -27.125 -24.75 1 48.59 85 GLY A CA 1
ATOM 672 C C . GLY A 1 85 ? 13.039 -26.469 -23.422 1 48.59 85 GLY A C 1
ATOM 673 O O . GLY A 1 85 ? 13.656 -27.078 -22.531 1 48.59 85 GLY A O 1
ATOM 674 N N . ASP A 1 86 ? 13.125 -25.188 -23.297 1 53.16 86 ASP A N 1
ATOM 675 C CA . ASP A 1 86 ? 13.5 -24.578 -22.016 1 53.16 86 ASP A CA 1
ATOM 676 C C . ASP A 1 86 ? 12.43 -24.844 -20.953 1 53.16 86 ASP A C 1
ATOM 678 O O . ASP A 1 86 ? 11.359 -24.25 -20.984 1 53.16 86 ASP A O 1
ATOM 682 N N . THR A 1 87 ? 12.359 -26.125 -20.625 1 64.31 87 THR A N 1
ATOM 683 C CA . THR A 1 87 ? 11.477 -26.719 -19.625 1 64.31 87 THR A CA 1
ATOM 684 C C . THR A 1 87 ? 11.445 -25.859 -18.359 1 64.31 87 THR A C 1
ATOM 686 O O . THR A 1 87 ? 12.492 -25.5 -17.812 1 64.31 87 THR A O 1
ATOM 689 N N . PHE A 1 88 ? 10.461 -25.156 -18.219 1 83.31 88 PHE A N 1
ATOM 690 C CA . PHE A 1 88 ? 10.266 -24.438 -16.969 1 83.31 88 PHE A CA 1
ATOM 691 C C . PHE A 1 88 ? 10.664 -25.328 -15.781 1 83.31 88 PHE A C 1
ATOM 693 O O . PHE A 1 88 ? 10.125 -26.422 -15.609 1 83.31 88 PHE A O 1
ATOM 700 N N . ASP A 1 89 ? 11.797 -24.953 -15.234 1 88.56 89 ASP A N 1
ATOM 701 C CA . ASP A 1 89 ? 12.25 -25.594 -14 1 88.56 89 ASP A CA 1
ATOM 702 C C . ASP A 1 89 ? 12.406 -24.562 -12.875 1 88.56 89 ASP A C 1
ATOM 704 O O . ASP A 1 89 ? 13.312 -23.734 -12.914 1 88.56 89 ASP A O 1
ATOM 708 N N . PRO A 1 90 ? 11.492 -24.688 -11.891 1 92.88 90 PRO A N 1
ATOM 709 C CA . PRO A 1 90 ? 11.578 -23.719 -10.789 1 92.88 90 PRO A CA 1
ATOM 710 C C . PRO A 1 90 ? 12.969 -23.656 -10.164 1 92.88 90 PRO A C 1
ATOM 712 O O . PRO A 1 90 ? 13.422 -22.578 -9.773 1 92.88 90 PRO A O 1
ATOM 715 N N . LEU A 1 91 ? 13.648 -24.766 -10.094 1 93.12 91 LEU A N 1
ATOM 716 C CA . LEU A 1 91 ? 14.938 -24.844 -9.414 1 93.12 91 LEU A CA 1
ATOM 717 C C . LEU A 1 91 ? 15.992 -24.031 -10.156 1 93.12 91 LEU A C 1
ATOM 719 O O . LEU A 1 91 ? 16.953 -23.562 -9.539 1 93.12 91 LEU A O 1
ATOM 723 N N . THR A 1 92 ? 15.75 -23.844 -11.414 1 91.31 92 THR A N 1
ATOM 724 C CA . THR A 1 92 ? 16.766 -23.141 -12.18 1 91.31 92 THR A CA 1
ATOM 725 C C . THR A 1 92 ? 16.25 -21.781 -12.641 1 91.31 92 THR A C 1
ATOM 727 O O . THR A 1 92 ? 17 -21 -13.234 1 91.31 92 THR A O 1
ATOM 730 N N . TYR A 1 93 ? 15.031 -21.469 -12.383 1 92.25 93 TYR A N 1
ATOM 731 C CA . TYR A 1 93 ? 14.461 -20.172 -12.758 1 92.25 93 TYR A CA 1
ATOM 732 C C . TYR A 1 93 ? 15.18 -19.031 -12.047 1 92.25 93 TYR A C 1
ATOM 734 O O . TYR A 1 93 ? 15.273 -19.016 -10.82 1 92.25 93 TYR A O 1
ATOM 742 N N . ASP A 1 94 ? 15.68 -18.047 -12.781 1 91.06 94 ASP A N 1
ATOM 743 C CA . ASP A 1 94 ? 16.547 -17.047 -12.148 1 91.06 94 ASP A CA 1
ATOM 744 C C . ASP A 1 94 ? 16.047 -15.633 -12.438 1 91.06 94 ASP A C 1
ATOM 746 O O . ASP A 1 94 ? 16.75 -14.656 -12.156 1 91.06 94 ASP A O 1
ATOM 750 N N . LYS A 1 95 ? 14.859 -15.586 -12.984 1 92.12 95 LYS A N 1
ATOM 751 C CA . LYS A 1 95 ? 14.305 -14.258 -13.242 1 92.12 95 LYS A CA 1
ATOM 752 C C . LYS A 1 95 ? 13.523 -13.742 -12.039 1 92.12 95 LYS A C 1
ATOM 754 O O . LYS A 1 95 ? 13.484 -14.391 -10.992 1 92.12 95 LYS A O 1
ATOM 759 N N . GLU A 1 96 ? 12.961 -12.562 -12.195 1 94.25 96 GLU A N 1
ATOM 760 C CA . GLU A 1 96 ? 12.219 -11.945 -11.102 1 94.25 96 GLU A CA 1
ATOM 761 C C . GLU A 1 96 ? 10.781 -12.453 -11.047 1 94.25 96 GLU A C 1
ATOM 763 O O . GLU A 1 96 ? 10.164 -12.68 -12.094 1 94.25 96 GLU A O 1
ATOM 768 N N . ILE A 1 97 ? 10.367 -12.703 -9.891 1 97.44 97 ILE A N 1
ATOM 769 C CA . ILE A 1 97 ? 8.977 -13.078 -9.633 1 97.44 97 ILE A CA 1
ATOM 770 C C . ILE A 1 97 ? 8.32 -12.023 -8.734 1 97.44 97 ILE A C 1
ATOM 772 O O . ILE A 1 97 ? 8.867 -11.68 -7.684 1 97.44 97 ILE A O 1
ATOM 776 N N . SER A 1 98 ? 7.203 -11.5 -9.141 1 97.88 98 SER A N 1
ATOM 777 C CA . SER A 1 98 ? 6.512 -10.469 -8.367 1 97.88 98 SER A CA 1
ATOM 778 C C . SER A 1 98 ? 5.059 -10.852 -8.117 1 97.88 98 SER A C 1
ATOM 780 O O . SER A 1 98 ? 4.332 -11.211 -9.047 1 97.88 98 SER A O 1
ATOM 782 N N . VAL A 1 99 ? 4.645 -10.75 -6.832 1 98.56 99 VAL A N 1
ATOM 783 C CA . VAL A 1 99 ? 3.309 -11.125 -6.387 1 98.56 99 VAL A CA 1
ATOM 784 C C . VAL A 1 99 ? 2.715 -10.008 -5.527 1 98.56 99 VAL A C 1
ATOM 786 O O . VAL A 1 99 ? 3.387 -9.469 -4.645 1 98.56 99 VAL A O 1
ATOM 789 N N . ALA A 1 100 ? 1.48 -9.648 -5.805 1 98.06 100 ALA A N 1
ATOM 790 C CA . ALA A 1 100 ? 0.782 -8.656 -4.984 1 98.06 100 ALA A CA 1
ATOM 791 C C . ALA A 1 100 ? -0.457 -9.266 -4.336 1 98.06 100 ALA A C 1
ATOM 793 O O . ALA A 1 100 ? -1.3 -9.852 -5.016 1 98.06 100 ALA A O 1
ATOM 794 N N . ILE A 1 101 ? -0.546 -9.148 -3.049 1 97 101 ILE A N 1
ATOM 795 C CA . ILE A 1 101 ? -1.727 -9.609 -2.324 1 97 101 ILE A CA 1
ATOM 796 C C . ILE A 1 101 ? -2.191 -8.523 -1.353 1 97 101 ILE A C 1
ATOM 798 O O . ILE A 1 101 ? -1.429 -7.617 -1.014 1 97 101 ILE A O 1
ATOM 802 N N . PRO A 1 102 ? -3.475 -8.562 -0.937 1 94.25 102 PRO A N 1
ATOM 803 C CA . PRO A 1 102 ? -3.955 -7.551 0.008 1 94.25 102 PRO A CA 1
ATOM 804 C C . PRO A 1 102 ? -3.152 -7.527 1.307 1 94.25 102 PRO A C 1
ATOM 806 O O . PRO A 1 102 ? -2.594 -8.555 1.71 1 94.25 102 PRO A O 1
ATOM 809 N N . ASN A 1 103 ? -3.156 -6.414 1.959 1 92.25 103 ASN A N 1
ATOM 810 C CA . ASN A 1 103 ? -2.406 -6.23 3.197 1 92.25 103 ASN A CA 1
ATOM 811 C C . ASN A 1 103 ? -2.793 -7.266 4.246 1 92.25 103 ASN A C 1
ATOM 813 O O . ASN A 1 103 ? -1.927 -7.812 4.934 1 92.25 103 ASN A O 1
ATOM 817 N N . LEU A 1 104 ? -4.039 -7.516 4.359 1 92.19 104 LEU A N 1
ATOM 818 C CA . LEU A 1 104 ? -4.504 -8.508 5.324 1 92.19 104 LEU A CA 1
ATOM 819 C C . LEU A 1 104 ? -3.93 -9.883 5.016 1 92.19 104 LEU A C 1
ATOM 821 O O . LEU A 1 104 ? -3.518 -10.609 5.926 1 92.19 104 LEU A O 1
ATOM 825 N N . ALA A 1 105 ? -3.896 -10.203 3.732 1 94 105 ALA A N 1
ATOM 826 C CA . ALA A 1 105 ? -3.334 -11.484 3.324 1 94 105 ALA A CA 1
ATOM 827 C C . ALA A 1 105 ? -1.846 -11.562 3.652 1 94 105 ALA A C 1
ATOM 829 O O . ALA A 1 105 ? -1.354 -12.602 4.098 1 94 105 ALA A O 1
ATOM 830 N N . GLN A 1 106 ? -1.147 -10.508 3.375 1 93.88 106 GLN A N 1
ATOM 831 C CA . GLN A 1 106 ? 0.275 -10.492 3.699 1 93.88 106 GLN A CA 1
ATOM 832 C C . GLN A 1 106 ? 0.5 -10.711 5.191 1 93.88 106 GLN A C 1
ATOM 834 O O . GLN A 1 106 ? 1.413 -11.438 5.59 1 93.88 106 GLN A O 1
ATOM 839 N N . TYR A 1 107 ? -0.297 -10.094 5.945 1 90.81 107 TYR A N 1
ATOM 840 C CA . TYR A 1 107 ? -0.216 -10.227 7.395 1 90.81 107 TYR A CA 1
ATOM 841 C C . TYR A 1 107 ? -0.422 -11.672 7.82 1 90.81 107 TYR A C 1
ATOM 843 O O . TYR A 1 107 ? 0.28 -12.172 8.703 1 90.81 107 TYR A O 1
ATOM 851 N N . LEU A 1 108 ? -1.277 -12.344 7.188 1 92.12 108 LEU A N 1
ATOM 852 C CA . LEU A 1 108 ? -1.692 -13.672 7.633 1 92.12 108 LEU A CA 1
ATOM 853 C C . LEU A 1 108 ? -0.773 -14.75 7.066 1 92.12 108 LEU A C 1
ATOM 855 O O . LEU A 1 108 ? -0.407 -15.695 7.77 1 92.12 108 LEU A O 1
ATOM 859 N N . VAL A 1 109 ? -0.382 -14.57 5.77 1 93.75 109 VAL A N 1
ATOM 860 C CA . VAL A 1 109 ? 0.275 -15.711 5.145 1 93.75 109 VAL A CA 1
ATOM 861 C C . VAL A 1 109 ? 1.541 -15.25 4.426 1 93.75 109 VAL A C 1
ATOM 863 O O . VAL A 1 109 ? 2.223 -16.047 3.783 1 93.75 109 VAL A O 1
ATOM 866 N N . GLY A 1 110 ? 1.88 -14 4.43 1 94.88 110 GLY A N 1
ATOM 867 C CA . GLY A 1 110 ? 2.98 -13.453 3.652 1 94.88 110 GLY A CA 1
ATOM 868 C C . GLY A 1 110 ? 4.293 -14.172 3.887 1 94.88 110 GLY A C 1
ATOM 869 O O . GLY A 1 110 ? 4.98 -14.547 2.934 1 94.88 110 GLY A O 1
ATOM 870 N N . LYS A 1 111 ? 4.625 -14.414 5.137 1 94.25 111 LYS A N 1
ATOM 871 C CA . LYS A 1 111 ? 5.883 -15.07 5.477 1 94.25 111 LYS A CA 1
ATOM 872 C C . LYS A 1 111 ? 5.941 -16.484 4.91 1 94.25 111 LYS A C 1
ATOM 874 O O . LYS A 1 111 ? 6.887 -16.844 4.203 1 94.25 111 LYS A O 1
ATOM 879 N N . SER A 1 112 ? 4.898 -17.25 5.168 1 95.5 112 SER A N 1
ATOM 880 C CA . SER A 1 112 ? 4.883 -18.641 4.727 1 95.5 112 SER A CA 1
ATOM 881 C C . SER A 1 112 ? 4.898 -18.734 3.205 1 95.5 112 SER A C 1
ATOM 883 O O . SER A 1 112 ? 5.602 -19.578 2.639 1 95.5 112 SER A O 1
ATOM 885 N N . LEU A 1 113 ? 4.168 -17.875 2.594 1 97.31 113 LEU A N 1
ATOM 886 C CA . LEU A 1 113 ? 4.129 -17.844 1.135 1 97.31 113 LEU A CA 1
ATOM 887 C C . LEU A 1 113 ? 5.5 -17.5 0.561 1 97.31 113 LEU A C 1
ATOM 889 O O . LEU A 1 113 ? 5.984 -18.172 -0.347 1 97.31 113 LEU A O 1
ATOM 893 N N . LEU A 1 114 ? 6.105 -16.5 1.084 1 97.25 114 LEU A N 1
ATOM 894 C CA . LEU A 1 114 ? 7.383 -16.031 0.554 1 97.25 114 LEU A CA 1
ATOM 895 C C . LEU A 1 114 ? 8.477 -17.078 0.788 1 97.25 114 LEU A C 1
ATOM 897 O O . LEU A 1 114 ? 9.297 -17.328 -0.096 1 97.25 114 LEU A O 1
ATOM 901 N N . VAL A 1 115 ? 8.484 -17.703 1.945 1 96.44 115 VAL A N 1
ATOM 902 C CA . VAL A 1 115 ? 9.469 -18.734 2.238 1 96.44 115 VAL A CA 1
ATOM 903 C C . VAL A 1 115 ? 9.297 -19.891 1.26 1 96.44 115 VAL A C 1
ATOM 905 O O . VAL A 1 115 ? 10.281 -20.422 0.722 1 96.44 115 VAL A O 1
ATOM 908 N N . ASP A 1 116 ? 8.094 -20.281 1.069 1 97.5 116 ASP A N 1
ATOM 909 C CA . ASP A 1 116 ? 7.793 -21.344 0.107 1 97.5 116 ASP A CA 1
ATOM 910 C C . ASP A 1 116 ? 8.289 -20.969 -1.289 1 97.5 116 ASP A C 1
ATOM 912 O O . ASP A 1 116 ? 8.891 -21.797 -1.979 1 97.5 116 ASP A O 1
ATOM 916 N N . LEU A 1 117 ? 8.07 -19.734 -1.713 1 97.75 117 LEU A N 1
ATOM 917 C CA . LEU A 1 117 ? 8.492 -19.266 -3.033 1 97.75 117 LEU A CA 1
ATOM 918 C C . LEU A 1 117 ? 10.016 -19.266 -3.143 1 97.75 117 LEU A C 1
ATOM 920 O O . LEU A 1 117 ? 10.57 -19.656 -4.172 1 97.75 117 LEU A O 1
ATOM 924 N N . ILE A 1 118 ? 10.664 -18.859 -2.115 1 95.62 118 ILE A N 1
ATOM 925 C CA . ILE A 1 118 ? 12.117 -18.797 -2.113 1 95.62 118 ILE A CA 1
ATOM 926 C C . ILE A 1 118 ? 12.688 -20.219 -2.217 1 95.62 118 ILE A C 1
ATOM 928 O O . ILE A 1 118 ? 13.672 -20.438 -2.93 1 95.62 118 ILE A O 1
ATOM 932 N N . LYS A 1 119 ? 12.086 -21.141 -1.525 1 95.75 119 LYS A N 1
ATOM 933 C CA . LYS A 1 119 ? 12.516 -22.531 -1.592 1 95.75 119 LYS A CA 1
ATOM 934 C C . LYS A 1 119 ? 12.258 -23.125 -2.975 1 95.75 119 LYS A C 1
ATOM 936 O O . LYS A 1 119 ? 13.07 -23.875 -3.496 1 95.75 119 LYS A O 1
ATOM 941 N N . THR A 1 120 ? 11.164 -22.812 -3.531 1 97.25 120 THR A N 1
ATOM 942 C CA . THR A 1 120 ? 10.758 -23.312 -4.84 1 97.25 120 THR A CA 1
ATOM 943 C C . THR A 1 120 ? 11.641 -22.719 -5.941 1 97.25 120 THR A C 1
ATOM 945 O O . THR A 1 120 ? 11.984 -23.422 -6.898 1 97.25 120 THR A O 1
ATOM 948 N N . PHE A 1 121 ? 11.977 -21.438 -5.773 1 96.94 121 PHE A N 1
ATOM 949 C CA . PHE A 1 121 ? 12.773 -20.703 -6.754 1 96.94 121 PHE A CA 1
ATOM 950 C C . PHE A 1 121 ? 14.055 -20.172 -6.125 1 96.94 121 PHE A C 1
ATOM 952 O O . PHE A 1 121 ? 14.234 -18.953 -5.996 1 96.94 121 PHE A O 1
ATOM 959 N N . PRO A 1 122 ? 14.977 -21.031 -5.863 1 93.75 122 PRO A N 1
ATOM 960 C CA . PRO A 1 122 ? 16.156 -20.625 -5.094 1 93.75 122 PRO A CA 1
ATOM 961 C C . PRO A 1 122 ? 17.031 -19.609 -5.832 1 93.75 122 PRO A C 1
ATOM 963 O O . PRO A 1 122 ? 17.828 -18.906 -5.207 1 93.75 122 PRO A O 1
ATOM 966 N N . ASN A 1 123 ? 16.828 -19.484 -7.164 1 93.06 123 ASN A N 1
ATOM 967 C CA . ASN A 1 123 ? 17.688 -18.594 -7.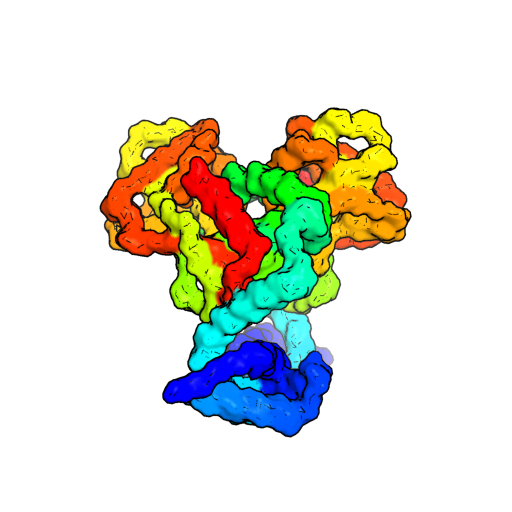938 1 93.06 123 ASN A CA 1
ATOM 968 C C . ASN A 1 123 ? 16.938 -17.344 -8.391 1 93.06 123 ASN A C 1
ATOM 970 O O . ASN A 1 123 ? 17.516 -16.469 -9.039 1 93.06 123 ASN A O 1
ATOM 974 N N . ALA A 1 124 ? 15.695 -17.25 -8.016 1 94.62 124 ALA A N 1
ATOM 975 C CA . ALA A 1 124 ? 14.867 -16.109 -8.422 1 94.62 124 ALA A CA 1
ATOM 976 C C . ALA A 1 124 ? 14.906 -15.008 -7.367 1 94.62 124 ALA A C 1
ATOM 978 O O . ALA A 1 124 ? 15.164 -15.273 -6.191 1 94.62 124 ALA A O 1
ATOM 979 N N . LYS A 1 125 ? 14.727 -13.75 -7.785 1 93.12 125 LYS A N 1
ATOM 980 C CA . LYS A 1 125 ? 14.438 -12.641 -6.879 1 93.12 125 LYS A CA 1
ATOM 981 C C . LYS A 1 125 ? 12.93 -12.438 -6.723 1 93.12 125 LYS A C 1
ATOM 983 O O . LYS A 1 125 ? 12.227 -12.195 -7.707 1 93.12 125 LYS A O 1
ATOM 988 N N . ILE A 1 126 ? 12.523 -12.562 -5.531 1 97.12 126 ILE A N 1
ATOM 989 C CA . ILE A 1 126 ? 11.078 -12.594 -5.328 1 97.12 126 ILE A CA 1
ATOM 990 C C . ILE A 1 126 ? 10.625 -11.312 -4.629 1 97.12 126 ILE A C 1
ATOM 992 O O . ILE A 1 126 ? 11.234 -10.883 -3.646 1 97.12 126 ILE A O 1
ATOM 996 N N . THR A 1 127 ? 9.586 -10.719 -5.152 1 96.69 127 THR A N 1
ATOM 997 C CA . THR A 1 127 ? 8.938 -9.555 -4.559 1 96.69 127 THR A CA 1
ATOM 998 C C . THR A 1 127 ? 7.504 -9.875 -4.152 1 96.69 127 THR A C 1
ATOM 1000 O O . THR A 1 127 ? 6.719 -10.367 -4.965 1 96.69 127 THR A O 1
ATOM 1003 N N . LEU A 1 128 ? 7.23 -9.703 -2.922 1 97.5 128 LEU A N 1
ATOM 1004 C CA . LEU A 1 128 ? 5.871 -9.773 -2.396 1 97.5 128 LEU A CA 1
ATOM 1005 C C . LEU A 1 128 ? 5.402 -8.406 -1.917 1 97.5 128 LEU A C 1
ATOM 1007 O O . LEU A 1 128 ? 5.957 -7.852 -0.962 1 97.5 128 LEU A O 1
ATOM 1011 N N . THR A 1 129 ? 4.367 -7.918 -2.582 1 95.25 129 THR A N 1
ATOM 1012 C CA . THR A 1 129 ? 3.93 -6.555 -2.295 1 95.25 129 THR A CA 1
ATOM 1013 C C . THR A 1 129 ? 2.426 -6.516 -2.037 1 95.25 129 THR A C 1
ATOM 1015 O O . THR A 1 129 ? 1.743 -7.535 -2.156 1 95.25 129 THR A O 1
ATOM 1018 N N . SER A 1 130 ? 1.979 -5.316 -1.576 1 94.88 130 SER A N 1
ATOM 1019 C CA . SER A 1 130 ? 0.55 -5.125 -1.352 1 94.88 130 SER A CA 1
ATOM 1020 C C . SER A 1 130 ? -0.159 -4.695 -2.633 1 94.88 130 SER A C 1
ATOM 1022 O O . SER A 1 130 ? 0.356 -3.865 -3.385 1 94.88 130 SER A O 1
ATOM 1024 N N . TRP A 1 131 ? -1.308 -5.293 -2.818 1 95.5 131 TRP A N 1
ATOM 1025 C CA . TRP A 1 131 ? -2.152 -4.832 -3.916 1 95.5 131 TRP A CA 1
ATOM 1026 C C . TRP A 1 131 ? -2.488 -3.354 -3.764 1 95.5 131 TRP A C 1
ATOM 1028 O O . TRP A 1 131 ? -2.768 -2.887 -2.656 1 95.5 131 TRP A O 1
ATOM 1038 N N . SER A 1 132 ? -2.486 -2.654 -4.859 1 92.94 132 SER A N 1
ATOM 1039 C CA . SER A 1 132 ? -2.707 -1.212 -4.816 1 92.94 132 SER A CA 1
ATOM 1040 C C . SER A 1 132 ? -3.449 -0.73 -6.059 1 92.94 132 SER A C 1
ATOM 1042 O O . SER A 1 132 ? -3.854 -1.538 -6.898 1 92.94 132 SER A O 1
ATOM 1044 N N . ASP A 1 133 ? -3.566 0.619 -6.148 1 92.5 133 ASP A N 1
ATOM 1045 C CA . ASP A 1 133 ? -4.289 1.256 -7.242 1 92.5 133 ASP A CA 1
ATOM 1046 C C . ASP A 1 133 ? -3.547 1.081 -8.57 1 92.5 133 ASP A C 1
ATOM 1048 O O . ASP A 1 133 ? -4.141 1.205 -9.641 1 92.5 133 ASP A O 1
ATOM 1052 N N . THR A 1 134 ? -2.303 0.712 -8.5 1 93.12 134 THR A N 1
ATOM 1053 C CA . THR A 1 134 ? -1.501 0.642 -9.719 1 93.12 134 THR A CA 1
ATOM 1054 C C . THR A 1 134 ? -1.206 -0.809 -10.086 1 93.12 134 THR A C 1
ATOM 1056 O O . THR A 1 134 ? -0.496 -1.075 -11.062 1 93.12 134 THR A O 1
ATOM 1059 N N . SER A 1 135 ? -1.764 -1.726 -9.359 1 95.75 135 SER A N 1
ATOM 1060 C CA . SER A 1 135 ? -1.395 -3.127 -9.531 1 95.75 135 SER A CA 1
ATOM 1061 C C . SER A 1 135 ? -1.807 -3.639 -10.906 1 95.75 135 SER A C 1
ATOM 1063 O O . SER A 1 135 ? -1.042 -4.344 -11.57 1 95.75 135 SER A O 1
ATOM 1065 N N . VAL A 1 136 ? -2.943 -3.256 -11.359 1 95.5 136 VAL A N 1
ATOM 1066 C CA . VAL A 1 136 ? -3.42 -3.717 -12.656 1 95.5 136 VAL A CA 1
ATOM 1067 C C . VAL A 1 136 ? -2.506 -3.186 -13.758 1 95.5 136 VAL A C 1
ATOM 1069 O O . VAL A 1 136 ? -2.113 -3.93 -14.664 1 95.5 136 VAL A O 1
ATOM 1072 N N . GLU A 1 137 ? -2.184 -1.943 -13.641 1 94.31 137 GLU A N 1
ATOM 1073 C CA . GLU A 1 137 ? -1.257 -1.346 -14.594 1 94.31 137 GLU A CA 1
ATOM 1074 C C . GLU A 1 137 ? 0.098 -2.049 -14.562 1 94.31 137 GLU A C 1
ATOM 1076 O O . GLU A 1 137 ? 0.718 -2.26 -15.609 1 94.31 137 GLU A O 1
ATOM 1081 N N . GLN A 1 138 ? 0.522 -2.432 -13.438 1 94.81 138 GLN A N 1
ATOM 1082 C CA . GLN A 1 138 ? 1.806 -3.107 -13.273 1 94.81 138 GLN A CA 1
ATOM 1083 C C . GLN A 1 138 ? 1.781 -4.492 -13.914 1 94.81 138 GLN A C 1
ATOM 1085 O O . GLN A 1 138 ? 2.787 -4.949 -14.461 1 94.81 138 GLN A O 1
ATOM 1090 N N . ILE A 1 139 ? 0.644 -5.117 -13.844 1 95.94 139 ILE A N 1
ATOM 1091 C CA . ILE A 1 139 ? 0.496 -6.406 -14.508 1 95.94 139 ILE A CA 1
ATOM 1092 C C . ILE A 1 139 ? 0.555 -6.215 -16.016 1 95.94 139 ILE A C 1
ATOM 1094 O O . ILE A 1 139 ? 1.274 -6.934 -16.719 1 95.94 139 ILE A O 1
ATOM 1098 N N . MET A 1 140 ? -0.106 -5.195 -16.484 1 92.44 140 MET A N 1
ATOM 1099 C CA . MET A 1 140 ? -0.159 -4.918 -17.906 1 92.44 140 MET A CA 1
ATOM 1100 C C . MET A 1 140 ? 1.224 -4.57 -18.453 1 92.44 140 MET A C 1
ATOM 1102 O O . MET A 1 140 ? 1.562 -4.922 -19.578 1 92.44 140 MET A O 1
ATOM 1106 N N . ASP A 1 141 ? 1.996 -3.98 -17.641 1 91.38 141 ASP A N 1
ATOM 1107 C CA . ASP A 1 141 ? 3.326 -3.531 -18.047 1 91.38 141 ASP A CA 1
ATOM 1108 C C . ASP A 1 141 ? 4.383 -4.586 -17.719 1 91.38 141 ASP A C 1
ATOM 1110 O O . ASP A 1 141 ? 5.582 -4.328 -17.844 1 91.38 141 ASP A O 1
ATOM 1114 N N . ASN A 1 142 ? 4.035 -5.68 -17.203 1 89.12 142 ASN A N 1
ATOM 1115 C CA . ASN A 1 142 ? 4.91 -6.801 -16.891 1 89.12 142 ASN A CA 1
ATOM 1116 C C . ASN A 1 142 ? 5.84 -6.469 -15.719 1 89.12 142 ASN A C 1
ATOM 1118 O O . ASN A 1 142 ? 6.973 -6.957 -15.664 1 89.12 142 ASN A O 1
ATOM 1122 N N . GLN A 1 143 ? 5.371 -5.586 -14.883 1 92.31 143 GLN A N 1
ATOM 1123 C CA . GLN A 1 143 ? 6.117 -5.242 -13.672 1 92.31 143 GLN A CA 1
ATOM 1124 C C . GLN A 1 143 ? 5.633 -6.055 -12.477 1 92.31 143 GLN A C 1
ATOM 1126 O O . GLN A 1 143 ? 6.273 -6.059 -11.422 1 92.31 143 GLN A O 1
ATOM 1131 N N . LEU A 1 144 ? 4.543 -6.664 -12.656 1 96.44 144 LEU A N 1
ATOM 1132 C CA . LEU A 1 144 ? 3.904 -7.555 -11.688 1 96.44 144 LEU A CA 1
ATOM 1133 C C . LEU A 1 144 ? 3.391 -8.82 -12.367 1 96.44 144 LEU A C 1
ATOM 1135 O O . LEU A 1 144 ? 2.695 -8.742 -13.383 1 96.44 144 LEU A O 1
ATOM 1139 N N . ASP A 1 145 ? 3.824 -9.945 -11.844 1 97.62 145 ASP A N 1
ATOM 1140 C CA . ASP A 1 145 ? 3.479 -11.195 -12.508 1 97.62 145 ASP A CA 1
ATOM 1141 C C . ASP A 1 145 ? 2.029 -11.586 -12.227 1 97.62 145 ASP A C 1
ATOM 1143 O O . ASP A 1 145 ? 1.316 -12.039 -13.125 1 97.62 145 ASP A O 1
ATOM 1147 N N . ILE A 1 146 ? 1.674 -11.461 -10.992 1 98.19 146 ILE A N 1
ATOM 1148 C CA . ILE A 1 146 ? 0.356 -11.922 -10.578 1 98.19 146 ILE A CA 1
ATOM 1149 C C . ILE A 1 146 ? -0.093 -11.156 -9.336 1 98.19 146 ILE A C 1
ATOM 1151 O O . ILE A 1 146 ? 0.737 -10.703 -8.539 1 98.19 146 ILE A O 1
ATOM 1155 N N . GLY A 1 147 ? -1.412 -10.984 -9.1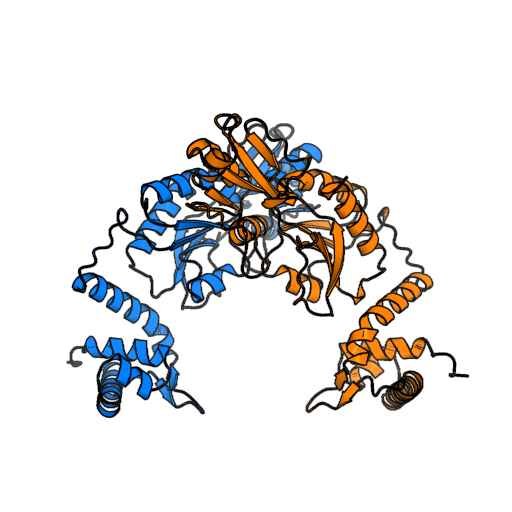8 1 98.12 147 GLY A N 1
ATOM 1156 C CA . GLY A 1 147 ? -1.96 -10.344 -7.996 1 98.12 147 GLY A CA 1
ATOM 1157 C C . GLY A 1 147 ? -3.289 -10.93 -7.562 1 98.12 147 GLY A C 1
ATOM 1158 O O . GLY A 1 147 ? -3.986 -11.562 -8.359 1 98.12 147 GLY A O 1
ATOM 1159 N N . VAL A 1 148 ? -3.607 -10.711 -6.297 1 97.88 148 VAL A N 1
ATOM 1160 C CA . VAL A 1 148 ? -4.848 -11.234 -5.742 1 97.88 148 VAL A CA 1
ATOM 1161 C C . VAL A 1 148 ? -5.727 -10.094 -5.25 1 97.88 148 VAL A C 1
ATOM 1163 O O . VAL A 1 148 ? -5.254 -9.188 -4.555 1 97.88 148 VAL A O 1
ATOM 1166 N N . GLN A 1 149 ? -6.941 -10.117 -5.617 1 96.06 149 GLN A N 1
ATOM 1167 C CA . GLN A 1 149 ? -7.957 -9.164 -5.176 1 96.06 149 GLN A CA 1
ATOM 1168 C C . GLN A 1 149 ? -9.359 -9.688 -5.461 1 96.06 149 GLN A C 1
ATOM 1170 O O . GLN A 1 149 ? -9.523 -10.75 -6.07 1 96.06 149 GLN A O 1
ATOM 1175 N N . TYR A 1 150 ? -10.359 -8.969 -5.07 1 94.19 150 TYR A N 1
ATOM 1176 C CA . TYR A 1 150 ? -11.727 -9.32 -5.418 1 94.19 150 TYR A CA 1
ATOM 1177 C C . TYR A 1 150 ? -11.953 -9.219 -6.922 1 94.19 150 TYR A C 1
ATOM 1179 O O . TYR A 1 150 ? -11.312 -8.406 -7.598 1 94.19 150 TYR A O 1
ATOM 1187 N N . PHE A 1 151 ? -12.867 -10.023 -7.379 1 93.56 151 PHE A N 1
ATOM 1188 C CA . PHE A 1 151 ? -13.289 -10 -8.773 1 93.56 151 PHE A CA 1
ATOM 1189 C C . PHE A 1 151 ? -13.828 -8.625 -9.156 1 93.56 151 PHE A C 1
ATOM 1191 O O . PHE A 1 151 ? -14.562 -8.008 -8.383 1 93.56 151 PHE A O 1
ATOM 1198 N N . ASN A 1 152 ? -13.414 -8.133 -10.266 1 91.69 152 ASN A N 1
ATOM 1199 C CA . ASN A 1 152 ? -13.875 -6.871 -10.836 1 91.69 152 ASN A CA 1
ATOM 1200 C C . ASN A 1 152 ? -14.461 -7.066 -12.227 1 91.69 152 ASN A C 1
ATOM 1202 O O . ASN A 1 152 ? -13.727 -7.305 -13.188 1 91.69 152 ASN A O 1
ATOM 1206 N N . PRO A 1 153 ? -15.727 -6.895 -12.391 1 87.38 153 PRO A N 1
ATOM 1207 C CA . PRO A 1 153 ? -16.359 -7.121 -13.688 1 87.38 153 PRO A CA 1
ATOM 1208 C C . PRO A 1 153 ? -15.938 -6.086 -14.734 1 87.38 153 PRO A C 1
ATOM 1210 O O . PRO A 1 153 ? -16.062 -6.332 -15.938 1 87.38 153 PRO A O 1
ATOM 1213 N N . GLU A 1 154 ? -15.391 -4.98 -14.328 1 87.81 154 GLU A N 1
ATOM 1214 C CA . GLU A 1 154 ? -15.047 -3.895 -15.242 1 87.81 154 GLU A CA 1
ATOM 1215 C C . GLU A 1 154 ? -13.594 -4 -15.703 1 87.81 154 GLU A C 1
ATOM 1217 O O . GLU A 1 154 ? -13.094 -3.119 -16.406 1 87.81 154 GLU A O 1
ATOM 1222 N N . MET A 1 155 ? -13.055 -5.09 -15.453 1 89 155 MET A N 1
ATOM 1223 C CA . MET A 1 155 ? -11.641 -5.258 -15.789 1 89 155 MET A CA 1
ATOM 1224 C C . MET A 1 155 ? -11.453 -5.461 -17.281 1 89 155 MET A C 1
ATOM 1226 O O . MET A 1 155 ? -12.305 -6.062 -17.953 1 89 155 MET A O 1
ATOM 1230 N N . SER A 1 156 ? -10.344 -4.934 -17.734 1 87.81 156 SER A N 1
ATOM 1231 C CA . SER A 1 156 ? -9.953 -5.125 -19.125 1 87.81 156 SER A CA 1
ATOM 1232 C C . SER A 1 156 ? -9.914 -6.605 -19.484 1 87.81 156 SER A C 1
ATOM 1234 O O . SER A 1 156 ? -9.578 -7.445 -18.656 1 87.81 156 SER A O 1
ATOM 1236 N N . LYS A 1 157 ? -10.164 -6.934 -20.75 1 83.06 157 LYS A N 1
ATOM 1237 C CA . LYS A 1 157 ? -10.133 -8.305 -21.25 1 83.06 157 LYS A CA 1
ATOM 1238 C C . LYS A 1 157 ? -8.695 -8.828 -21.312 1 83.06 157 LYS A C 1
ATOM 1240 O O . LYS A 1 157 ? -8.484 -10.039 -21.406 1 83.06 157 LYS A O 1
ATOM 1245 N N . ALA A 1 158 ? -7.812 -7.926 -21.266 1 86 158 ALA A N 1
ATOM 1246 C CA . ALA A 1 158 ? -6.41 -8.32 -21.312 1 86 158 ALA A CA 1
ATOM 1247 C C . ALA A 1 158 ? -5.973 -8.945 -19.984 1 86 158 ALA A C 1
ATOM 1249 O O . ALA A 1 158 ? -4.914 -9.57 -19.906 1 86 158 ALA A O 1
ATOM 1250 N N . ILE A 1 159 ? -6.812 -8.773 -19.016 1 93.31 159 ILE A N 1
ATOM 1251 C CA . ILE A 1 159 ? -6.516 -9.305 -17.688 1 93.31 159 ILE A CA 1
ATOM 1252 C C . ILE A 1 159 ? -7.387 -10.523 -17.422 1 93.31 159 ILE A C 1
ATOM 1254 O O . ILE A 1 159 ? -8.609 -10.477 -17.578 1 93.31 159 ILE A O 1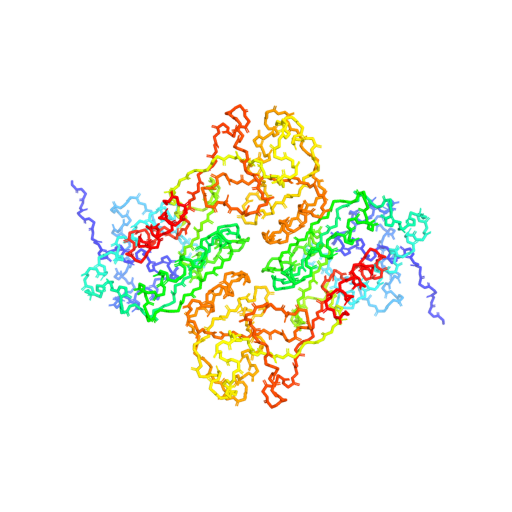
ATOM 1258 N N . TYR A 1 160 ? -6.758 -11.578 -17.125 1 90.69 160 TYR A N 1
ATOM 1259 C CA . TYR A 1 160 ? -7.48 -12.773 -16.703 1 90.69 160 TYR A CA 1
ATOM 1260 C C . TYR A 1 160 ? -7.66 -12.805 -15.195 1 90.69 160 TYR A C 1
ATOM 1262 O O . TYR A 1 160 ? -6.734 -12.477 -14.453 1 90.69 160 TYR A O 1
ATOM 1270 N N . GLN A 1 161 ? -8.836 -13.109 -14.781 1 94.31 161 GLN A N 1
ATOM 1271 C CA . GLN A 1 161 ? -9.18 -13.211 -13.359 1 94.31 161 GLN A CA 1
ATOM 1272 C C . GLN A 1 161 ? -9.5 -14.656 -12.977 1 94.31 161 GLN A C 1
ATOM 1274 O O . GLN A 1 161 ? -10.641 -15.109 -13.156 1 94.31 161 GLN A O 1
ATOM 1279 N N . HIS A 1 162 ? -8.547 -15.352 -12.391 1 93.06 162 HIS A N 1
ATOM 1280 C CA . HIS A 1 162 ? -8.695 -16.75 -12 1 93.06 162 HIS A CA 1
ATOM 1281 C C . HIS A 1 162 ? -9.297 -16.875 -10.609 1 93.06 162 HIS A C 1
ATOM 1283 O O . HIS A 1 162 ? -8.688 -16.438 -9.625 1 93.06 162 HIS A O 1
ATOM 1289 N N . GLN A 1 163 ? -10.422 -17.531 -10.547 1 95.12 163 GLN A N 1
ATOM 1290 C CA . GLN A 1 163 ? -11.109 -17.641 -9.258 1 95.12 163 GLN A CA 1
ATOM 1291 C C . GLN A 1 163 ? -10.328 -18.547 -8.297 1 95.12 163 GLN A C 1
ATOM 1293 O O . GLN A 1 163 ? -9.93 -19.656 -8.656 1 95.12 163 GLN A O 1
ATOM 1298 N N . LEU A 1 164 ? -10.156 -18.016 -7.09 1 95.88 164 LEU A N 1
ATOM 1299 C CA . LEU A 1 164 ? -9.438 -18.766 -6.062 1 95.88 164 LEU A CA 1
ATOM 1300 C C . LEU A 1 164 ? -10.406 -19.281 -5 1 95.88 164 LEU A C 1
ATOM 1302 O O . LEU A 1 164 ? -10.188 -20.359 -4.426 1 95.88 164 LEU A O 1
ATOM 1306 N N . GLY A 1 165 ? -11.344 -18.516 -4.664 1 93.62 165 GLY A N 1
ATOM 1307 C CA . GLY A 1 165 ? -12.289 -18.844 -3.613 1 93.62 165 GLY A CA 1
ATOM 1308 C C . GLY A 1 165 ? -13.117 -17.656 -3.16 1 93.62 165 GLY A C 1
ATOM 1309 O O . GLY A 1 165 ? -13.172 -16.625 -3.844 1 93.62 165 GLY A O 1
ATOM 1310 N N . ARG A 1 166 ? -13.859 -17.906 -2.051 1 93.06 166 ARG A N 1
ATOM 1311 C CA . ARG A 1 166 ? -14.688 -16.891 -1.438 1 93.06 166 ARG A CA 1
ATOM 1312 C C . ARG A 1 166 ? -14.578 -16.922 0.083 1 93.06 166 ARG A C 1
ATOM 1314 O O . ARG A 1 166 ? -14.32 -17.969 0.666 1 93.06 166 ARG A O 1
ATOM 1321 N N . TYR A 1 167 ? -14.711 -15.711 0.614 1 91.88 167 TYR A N 1
ATOM 1322 C CA . TYR A 1 167 ? -14.766 -15.617 2.068 1 91.88 167 TYR A CA 1
ATOM 1323 C C . TYR A 1 167 ? -16.125 -15.086 2.529 1 91.88 167 TYR A C 1
ATOM 1325 O O . TYR A 1 167 ? -16.75 -14.297 1.83 1 91.88 167 TYR A O 1
ATOM 1333 N N . ARG A 1 168 ? -16.484 -15.57 3.711 1 92.5 168 ARG A N 1
ATOM 1334 C CA . ARG A 1 168 ? -17.609 -14.945 4.398 1 92.5 168 ARG A CA 1
ATOM 1335 C C . ARG A 1 168 ? -17.156 -13.719 5.18 1 92.5 168 ARG A C 1
ATOM 1337 O O . ARG A 1 168 ? -15.984 -13.602 5.531 1 92.5 168 ARG A O 1
ATOM 1344 N N . GLY A 1 169 ? -18.141 -12.836 5.383 1 94.44 169 GLY A N 1
ATOM 1345 C CA . GLY A 1 169 ? -17.844 -11.656 6.176 1 94.44 169 GLY A CA 1
ATOM 1346 C C . GLY A 1 169 ? -17.969 -11.891 7.668 1 94.44 169 GLY A C 1
ATOM 1347 O O . GLY A 1 169 ? -18.812 -12.672 8.109 1 94.44 169 GLY A O 1
ATOM 1348 N N . GLY A 1 170 ? -17.141 -11.188 8.414 1 95.31 170 GLY A N 1
ATOM 1349 C CA . GLY A 1 170 ? -17.203 -11.289 9.867 1 95.31 170 GLY A CA 1
ATOM 1350 C C . GLY A 1 170 ? -16.922 -9.969 10.57 1 95.31 170 GLY A C 1
ATOM 1351 O O . GLY A 1 170 ? -16.484 -9.008 9.938 1 95.31 170 GLY A O 1
ATOM 1352 N N . ILE A 1 171 ? -17.266 -9.992 11.859 1 96.25 171 ILE A N 1
ATOM 1353 C CA . ILE A 1 171 ? -16.953 -8.883 12.758 1 96.25 171 ILE A CA 1
ATOM 1354 C C . ILE A 1 171 ? -15.844 -9.297 13.727 1 96.25 171 ILE A C 1
ATOM 1356 O O . ILE A 1 171 ? -15.891 -10.391 14.289 1 96.25 171 ILE A O 1
ATOM 1360 N N . VAL A 1 172 ? -14.844 -8.484 13.797 1 96.69 172 VAL A N 1
ATOM 1361 C CA . VAL A 1 172 ? -13.766 -8.734 14.75 1 96.69 172 VAL A CA 1
ATOM 1362 C C . VAL A 1 172 ? -13.867 -7.758 15.914 1 96.69 172 VAL A C 1
ATOM 1364 O O . VAL A 1 172 ? -14.055 -6.555 15.711 1 96.69 172 VAL A O 1
ATOM 1367 N N . THR A 1 173 ? -13.836 -8.266 17.109 1 96.5 173 THR A N 1
ATOM 1368 C CA . THR A 1 173 ? -13.812 -7.473 18.344 1 96.5 173 THR A CA 1
ATOM 1369 C C . THR A 1 173 ? -12.695 -7.938 19.266 1 96.5 173 THR A C 1
ATOM 1371 O O . THR A 1 173 ? -12.094 -8.992 19.047 1 96.5 173 THR A O 1
ATOM 1374 N N . THR A 1 174 ? -12.398 -7.121 20.219 1 95.5 174 THR A N 1
ATOM 1375 C CA . THR A 1 174 ? -11.5 -7.574 21.281 1 95.5 174 THR A CA 1
ATOM 1376 C C . THR A 1 174 ? -12.195 -8.586 22.188 1 95.5 174 THR A C 1
ATOM 1378 O O . THR A 1 174 ? -13.414 -8.719 22.156 1 95.5 174 THR A O 1
ATOM 1381 N N . GLU A 1 175 ? -11.422 -9.297 22.969 1 93.19 175 GLU A N 1
ATOM 1382 C CA . GLU A 1 175 ? -11.953 -10.312 23.875 1 93.19 175 GLU A CA 1
ATOM 1383 C C . GLU A 1 175 ? -12.922 -9.695 24.891 1 93.19 175 GLU A C 1
ATOM 1385 O O . GLU A 1 175 ? -13.852 -10.367 25.344 1 93.19 175 GLU A O 1
ATOM 1390 N N . LYS A 1 176 ? -12.727 -8.469 25.172 1 93.06 176 LYS A N 1
ATOM 1391 C CA . LYS A 1 176 ? -13.602 -7.754 26.094 1 93.06 176 LYS A CA 1
ATOM 1392 C C . LYS A 1 176 ? -15.039 -7.742 25.609 1 93.06 176 LYS A C 1
ATOM 1394 O O . LYS A 1 176 ? -15.977 -7.695 26.406 1 93.06 176 LYS A O 1
ATOM 1399 N N . HIS A 1 177 ? -15.172 -7.836 24.312 1 94.44 177 HIS A N 1
ATOM 1400 C CA . HIS A 1 177 ? -16.5 -7.723 23.734 1 94.44 177 HIS A CA 1
ATOM 1401 C C . HIS A 1 177 ? -16.969 -9.047 23.141 1 94.44 177 HIS A C 1
ATOM 1403 O O . HIS A 1 177 ? -17.953 -9.094 22.406 1 94.44 177 HIS A O 1
ATOM 1409 N N . ALA A 1 178 ? -16.297 -10.102 23.438 1 91.12 178 ALA A N 1
ATOM 1410 C CA . ALA A 1 178 ? -16.562 -11.414 22.859 1 91.12 178 ALA A CA 1
ATOM 1411 C C . ALA A 1 178 ? -17.969 -11.891 23.203 1 91.12 178 ALA A C 1
ATOM 1413 O O . ALA A 1 178 ? -18.641 -12.516 22.391 1 91.12 178 ALA A O 1
ATOM 1414 N N . SER A 1 179 ? -18.469 -11.508 24.328 1 94.19 179 SER A N 1
ATOM 1415 C CA . SER A 1 179 ? -19.734 -12.031 24.828 1 94.19 179 SER A CA 1
ATOM 1416 C C . SER A 1 179 ? -20.906 -11.172 24.391 1 94.19 179 SER A C 1
ATOM 1418 O O . SER A 1 179 ? -22.062 -11.531 24.609 1 94.19 179 SER A O 1
ATOM 1420 N N . LEU A 1 180 ? -20.609 -10.062 23.734 1 95.62 180 LEU A N 1
ATOM 1421 C CA . LEU A 1 180 ? -21.688 -9.188 23.281 1 95.62 180 LEU A CA 1
ATOM 1422 C C . LEU A 1 180 ? -22.516 -9.867 22.203 1 95.62 180 LEU A C 1
ATOM 1424 O O . LEU A 1 180 ? -22 -10.688 21.438 1 95.62 180 LEU A O 1
ATOM 1428 N N . SER A 1 181 ? -23.781 -9.523 22.203 1 95.94 181 SER A N 1
ATOM 1429 C CA . SER A 1 181 ? -24.641 -9.945 21.094 1 95.94 181 SER A CA 1
ATOM 1430 C C . SER A 1 181 ? -24.188 -9.312 19.781 1 95.94 181 SER A C 1
ATOM 1432 O O . SER A 1 181 ? -23.438 -8.336 19.781 1 95.94 181 SER A O 1
ATOM 1434 N N . LEU A 1 182 ? -24.641 -9.867 18.703 1 95.94 182 LEU A N 1
ATOM 1435 C CA . LEU A 1 182 ? -24.328 -9.305 17.391 1 95.94 182 LEU A CA 1
ATOM 1436 C C . LEU A 1 182 ? -24.812 -7.859 17.297 1 95.94 182 LEU A C 1
ATOM 1438 O O . LEU A 1 182 ? -24.094 -7 16.766 1 95.94 182 LEU A O 1
ATOM 1442 N N . GLU A 1 183 ? -25.984 -7.641 17.797 1 95.38 183 GLU A N 1
ATOM 1443 C CA . GLU A 1 183 ? -26.562 -6.297 17.766 1 95.38 183 GLU A CA 1
ATOM 1444 C C . GLU A 1 183 ? -25.672 -5.309 18.531 1 95.38 183 GLU A C 1
ATOM 1446 O O . GLU A 1 183 ? -25.453 -4.191 18.062 1 95.38 183 GLU A O 1
ATOM 1451 N N . ASP A 1 184 ? -25.219 -5.781 19.641 1 96.88 184 ASP A N 1
ATOM 1452 C CA . ASP A 1 184 ? -24.359 -4.926 20.453 1 96.88 184 ASP A CA 1
ATOM 1453 C C . ASP A 1 184 ? -23.016 -4.703 19.797 1 96.88 184 ASP A C 1
ATOM 1455 O O . ASP A 1 184 ? -22.438 -3.623 19.906 1 96.88 184 ASP A O 1
ATOM 1459 N N . LYS A 1 185 ? -22.516 -5.719 19.172 1 97.38 185 LYS A N 1
ATOM 1460 C CA . LYS A 1 185 ? -21.266 -5.586 18.438 1 97.38 185 LYS A CA 1
ATOM 1461 C C . LYS A 1 185 ? -21.406 -4.574 17.297 1 97.38 185 LYS A C 1
ATOM 1463 O O . LYS A 1 185 ? -20.5 -3.766 17.062 1 97.38 185 LYS A O 1
ATOM 1468 N N . LEU A 1 186 ? -22.547 -4.613 16.656 1 96.88 186 LEU A N 1
ATOM 1469 C CA . LEU A 1 186 ? -22.781 -3.74 15.516 1 96.88 186 LEU A CA 1
ATOM 1470 C C . LEU A 1 186 ? -22.984 -2.297 15.961 1 96.88 186 LEU A C 1
ATOM 1472 O O . LEU A 1 186 ? -22.906 -1.373 15.156 1 96.88 186 LEU A O 1
ATOM 1476 N N . ALA A 1 187 ? -23.203 -2.08 17.25 1 96.56 187 ALA A N 1
ATOM 1477 C CA . ALA A 1 187 ? -23.438 -0.743 17.781 1 96.56 187 ALA A CA 1
ATOM 1478 C C . ALA A 1 187 ? -22.125 -0.089 18.203 1 96.56 187 ALA A C 1
ATOM 1480 O O . ALA A 1 187 ? -22.078 1.112 18.484 1 96.56 187 ALA A O 1
ATOM 1481 N N . LEU A 1 188 ? -21.047 -0.851 18.219 1 96.5 188 LEU A N 1
ATOM 1482 C CA . LEU A 1 188 ? -19.734 -0.321 18.562 1 96.5 188 LEU A CA 1
ATOM 1483 C C . LEU A 1 188 ? -19.234 0.632 17.484 1 96.5 188 LEU A C 1
ATOM 1485 O O . LEU A 1 188 ? -19.703 0.598 16.344 1 96.5 188 LEU A O 1
ATOM 1489 N N . PRO A 1 189 ? -18.266 1.518 17.875 1 95.44 189 PRO A N 1
ATOM 1490 C CA . PRO A 1 189 ? -17.547 2.215 16.812 1 95.44 189 PRO A CA 1
ATOM 1491 C C . PRO A 1 189 ? -16.688 1.275 15.969 1 95.44 189 PRO A C 1
ATOM 1493 O O . PRO A 1 189 ? -16.203 0.255 16.469 1 95.44 189 PRO A O 1
ATOM 1496 N N . PHE A 1 190 ? -16.531 1.682 14.672 1 96.62 190 PHE A N 1
ATOM 1497 C CA . PHE A 1 190 ? -15.797 0.809 13.766 1 96.62 190 PHE A CA 1
ATOM 1498 C C . PHE A 1 190 ? -14.578 1.522 13.203 1 96.62 190 PHE A C 1
ATOM 1500 O O . PHE A 1 190 ? -14.641 2.707 12.867 1 96.62 190 PHE A O 1
ATOM 1507 N N . VAL A 1 191 ? -13.5 0.792 13.156 1 95.94 191 VAL A N 1
ATOM 1508 C CA . VAL A 1 191 ? -12.344 1.16 12.344 1 95.94 191 VAL A CA 1
ATOM 1509 C C . VAL A 1 191 ? -12.234 0.216 11.148 1 95.94 191 VAL A C 1
ATOM 1511 O O . VAL A 1 191 ? -12.211 -1.006 11.312 1 95.94 191 VAL A O 1
ATOM 1514 N N . PHE A 1 192 ? -12.164 0.817 9.992 1 94.75 192 PHE A N 1
ATOM 1515 C CA . PHE A 1 192 ? -12.172 -0.004 8.789 1 94.75 192 PHE A CA 1
ATOM 1516 C C . PHE A 1 192 ? -10.773 -0.135 8.211 1 94.75 192 PHE A C 1
ATOM 1518 O O . PHE A 1 192 ? -9.953 0.782 8.336 1 94.75 192 PHE A O 1
ATOM 1525 N N . MET A 1 193 ? -10.625 -1.319 7.648 1 92.56 193 MET A N 1
ATOM 1526 C CA . MET A 1 193 ? -9.445 -1.518 6.809 1 92.56 193 MET A CA 1
ATOM 1527 C C . MET A 1 193 ? -9.703 -1.013 5.391 1 92.56 193 MET A C 1
ATOM 1529 O O . MET A 1 193 ? -10.688 -1.39 4.762 1 92.56 193 MET A O 1
ATOM 1533 N N . GLN A 1 194 ? -8.812 -0.16 4.961 1 88.25 194 GLN A N 1
ATOM 1534 C CA . GLN A 1 194 ? -8.953 0.35 3.602 1 88.25 194 GLN A CA 1
ATOM 1535 C C . GLN A 1 194 ? -8.562 -0.706 2.572 1 88.25 194 GLN A C 1
ATOM 1537 O O . GLN A 1 194 ? -7.52 -1.351 2.707 1 88.25 194 GLN A O 1
ATOM 1542 N N . MET A 1 195 ? -9.43 -0.895 1.625 1 82.62 195 MET A N 1
ATOM 1543 C CA . MET A 1 195 ? -9.102 -1.782 0.512 1 82.62 195 MET A CA 1
ATOM 1544 C C . MET A 1 195 ? -8.648 -0.984 -0.704 1 82.62 195 MET A C 1
ATOM 1546 O O . MET A 1 195 ? -9.469 -0.487 -1.472 1 82.62 195 MET A O 1
ATOM 1550 N N . LYS A 1 196 ? -7.398 -0.958 -0.92 1 84.38 196 LYS A N 1
ATOM 1551 C CA . LYS A 1 196 ? -6.867 -0.195 -2.047 1 84.38 196 LYS A CA 1
ATOM 1552 C C . LYS A 1 196 ? -6.98 -0.983 -3.348 1 84.38 196 LYS A C 1
ATOM 1554 O O . LYS A 1 196 ? -6.809 -2.203 -3.357 1 84.38 196 LYS A O 1
ATOM 1559 N N . GLY A 1 197 ? -7.211 -0.263 -4.367 1 84.12 197 GLY A N 1
ATOM 1560 C CA . GLY A 1 197 ? -7.125 -0.814 -5.711 1 84.12 197 GLY A CA 1
ATOM 1561 C C . GLY A 1 197 ? -8.359 -1.597 -6.113 1 84.12 197 GLY A C 1
ATOM 1562 O O . GLY A 1 197 ? -8.312 -2.418 -7.031 1 84.12 197 GLY A O 1
ATOM 1563 N N . TRP A 1 198 ? -9.414 -1.442 -5.309 1 83 198 TRP A N 1
ATOM 1564 C CA . TRP A 1 198 ? -10.633 -2.141 -5.684 1 83 198 TRP A CA 1
ATOM 1565 C C . TRP A 1 198 ? -11.844 -1.211 -5.59 1 83 198 TRP A C 1
ATOM 1567 O O . TRP A 1 198 ? -12.117 -0.644 -4.531 1 83 198 TRP A O 1
ATOM 1577 N N . GLN A 1 199 ? -12.578 -1.071 -6.641 1 74.19 199 GLN A N 1
ATOM 1578 C CA . GLN A 1 199 ? -13.852 -0.39 -6.812 1 74.19 199 GLN A CA 1
ATOM 1579 C C . GLN A 1 199 ? -13.977 0.802 -5.867 1 74.19 199 GLN A C 1
ATOM 1581 O O . GLN A 1 199 ? -14.914 0.876 -5.066 1 74.19 199 GLN A O 1
ATOM 1586 N N . GLU A 1 200 ? -13.133 1.824 -5.941 1 68.88 200 GLU A N 1
ATOM 1587 C CA . GLU A 1 200 ? -13.164 3.07 -5.184 1 68.88 200 GLU A CA 1
ATOM 1588 C C . GLU A 1 200 ? -12.984 2.811 -3.689 1 68.88 200 GLU A C 1
ATOM 1590 O O . GLU A 1 200 ? -13.648 3.438 -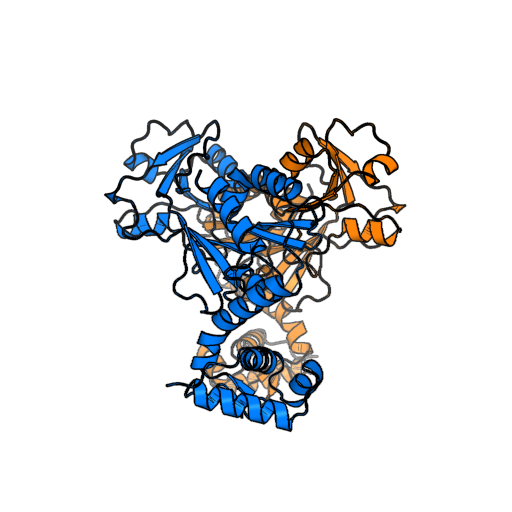2.861 1 68.88 200 GLU A O 1
ATOM 1595 N N . LYS A 1 201 ? -12.375 1.771 -3.303 1 73 201 LYS A N 1
ATOM 1596 C CA . LYS A 1 201 ? -11.961 1.446 -1.939 1 73 201 LYS A CA 1
ATOM 1597 C C . LYS A 1 201 ? -13.172 1.089 -1.074 1 73 201 LYS A C 1
ATOM 1599 O O . LYS A 1 201 ? -13.188 1.381 0.123 1 73 201 LYS A O 1
ATOM 1604 N N . LYS A 1 202 ? -14.164 0.489 -1.767 1 75.69 202 LYS A N 1
ATOM 1605 C CA . LYS A 1 202 ? -15.344 -0.004 -1.058 1 75.69 202 LYS A CA 1
ATOM 1606 C C . LYS A 1 202 ? -15.008 -1.227 -0.211 1 75.69 202 LYS A C 1
ATOM 1608 O O . LYS A 1 202 ? -14.055 -1.951 -0.512 1 75.69 202 LYS A O 1
ATOM 1613 N N . THR A 1 203 ? -15.711 -1.314 0.874 1 83.12 203 THR A N 1
ATOM 1614 C CA . THR A 1 203 ? -15.594 -2.484 1.738 1 83.12 203 THR A CA 1
ATOM 1615 C C . THR A 1 203 ? -16.75 -3.457 1.489 1 83.12 203 THR A C 1
ATOM 1617 O O . THR A 1 203 ? -17.906 -3.146 1.773 1 83.12 203 THR A O 1
ATOM 1620 N N . VAL A 1 204 ? -16.453 -4.633 0.999 1 85.19 204 VAL A N 1
ATOM 1621 C CA . VAL A 1 204 ? -17.422 -5.637 0.574 1 85.19 204 VAL A CA 1
ATOM 1622 C C . VAL A 1 204 ? -18.375 -5.961 1.728 1 85.19 204 VAL A C 1
ATOM 1624 O O . VAL A 1 204 ? -19.594 -5.992 1.548 1 85.19 204 VAL A O 1
ATOM 1627 N N . ILE A 1 205 ? -17.844 -6.09 2.879 1 92.12 205 ILE A N 1
ATOM 1628 C CA . ILE A 1 205 ? -18.625 -6.508 4.031 1 92.12 205 ILE A CA 1
ATOM 1629 C C . ILE A 1 205 ? -19.516 -5.352 4.496 1 92.12 205 ILE A C 1
ATOM 1631 O O . ILE A 1 205 ? -20.672 -5.559 4.883 1 92.12 205 ILE A O 1
ATOM 1635 N N . LYS A 1 206 ? -18.953 -4.195 4.508 1 92.25 206 LYS A N 1
ATOM 1636 C CA . LYS A 1 206 ? -19.766 -3.027 4.832 1 92.25 206 LYS A CA 1
ATOM 1637 C C . LYS A 1 206 ? -20.953 -2.891 3.869 1 92.25 206 LYS A C 1
ATOM 1639 O O . LYS A 1 206 ? -22.062 -2.586 4.285 1 92.25 206 LYS A O 1
ATOM 1644 N N . MET A 1 207 ? -20.703 -3.115 2.604 1 89.81 207 MET A N 1
ATOM 1645 C CA . MET A 1 207 ? -21.75 -3.047 1.59 1 89.81 207 MET A CA 1
ATOM 1646 C C . MET A 1 207 ? -22.844 -4.066 1.871 1 89.81 207 MET A C 1
ATOM 1648 O O . MET A 1 207 ? -24.031 -3.775 1.702 1 89.81 207 MET A O 1
ATOM 1652 N N . ALA A 1 208 ? -22.453 -5.207 2.24 1 91.62 208 ALA A N 1
ATOM 1653 C CA . ALA A 1 208 ? -23.406 -6.262 2.574 1 91.62 208 ALA A CA 1
ATOM 1654 C C . ALA A 1 208 ? -24.312 -5.832 3.723 1 91.62 208 ALA A C 1
ATOM 1656 O O . ALA A 1 208 ? -25.531 -6.02 3.66 1 91.62 208 ALA A O 1
ATOM 1657 N N . LEU A 1 209 ? -23.719 -5.25 4.758 1 94.5 209 LEU A N 1
ATOM 1658 C CA . LEU A 1 209 ? -24.484 -4.762 5.898 1 94.5 209 LEU A CA 1
ATOM 1659 C C . LEU A 1 209 ? -25.469 -3.688 5.465 1 94.5 209 LEU A C 1
ATOM 1661 O O . LEU A 1 209 ? -26.656 -3.744 5.824 1 94.5 209 LEU A O 1
ATOM 1665 N N . GLU A 1 210 ? -24.969 -2.846 4.664 1 92.81 210 GLU A N 1
ATOM 1666 C CA . GLU A 1 210 ? -25.797 -1.73 4.227 1 92.81 210 GLU A CA 1
ATOM 1667 C C . GLU A 1 210 ? -26.938 -2.213 3.332 1 92.81 210 GLU A C 1
ATOM 1669 O O . GLU A 1 210 ? -28.047 -1.668 3.379 1 92.81 210 GLU A O 1
ATOM 1674 N N . GLU A 1 211 ? -26.672 -3.189 2.521 1 90 211 GLU A N 1
ATOM 1675 C CA . GLU A 1 211 ? -27.719 -3.809 1.705 1 90 211 GLU A CA 1
ATOM 1676 C C . GLU A 1 211 ? -28.844 -4.375 2.574 1 90 211 GLU A C 1
ATOM 1678 O O . GLU A 1 211 ? -30 -4.418 2.154 1 90 211 GLU A O 1
ATOM 1683 N N . SER A 1 212 ? -28.578 -4.766 3.754 1 92.38 212 SER A N 1
ATOM 1684 C CA . SER A 1 212 ? -29.547 -5.355 4.684 1 92.38 212 SER A CA 1
ATOM 1685 C C . SER A 1 212 ? -30.125 -4.301 5.625 1 92.38 212 SER A C 1
ATOM 1687 O O . SER A 1 212 ? -30.797 -4.637 6.594 1 92.38 212 SER A O 1
ATOM 1689 N N . GLY A 1 213 ? -29.656 -3.066 5.461 1 93.38 213 GLY A N 1
ATOM 1690 C CA . GLY A 1 213 ? -30.203 -1.968 6.242 1 93.38 213 GLY A CA 1
ATOM 1691 C C . GLY A 1 213 ? -29.438 -1.722 7.531 1 93.38 213 GLY A C 1
ATOM 1692 O O . GLY A 1 213 ? -29.906 -1.008 8.414 1 93.38 213 GLY A O 1
ATOM 1693 N N . VAL A 1 214 ? -28.312 -2.354 7.668 1 95.19 214 VAL A N 1
ATOM 1694 C CA . VAL A 1 214 ? -27.5 -2.176 8.867 1 95.19 214 VAL A CA 1
ATOM 1695 C C . VAL A 1 214 ? -26.375 -1.195 8.578 1 95.19 214 VAL A C 1
ATOM 1697 O O . VAL A 1 214 ? -25.578 -1.405 7.652 1 95.19 214 VAL A O 1
ATOM 1700 N N . TYR A 1 215 ? -26.328 -0.12 9.383 1 95.38 215 TYR A N 1
ATOM 1701 C CA . TYR A 1 215 ? -25.297 0.9 9.227 1 95.38 215 TYR A CA 1
ATOM 1702 C C . TYR A 1 215 ? -24.453 1.012 10.492 1 95.38 215 TYR A C 1
ATOM 1704 O O . TYR A 1 215 ? -24.984 1.189 11.586 1 95.38 215 TYR A O 1
ATOM 1712 N N . VAL A 1 216 ? -23.156 0.884 10.273 1 95 216 VAL A N 1
ATOM 1713 C CA . VAL A 1 216 ? -22.266 0.94 11.43 1 95 216 VAL A CA 1
ATOM 1714 C C . VAL A 1 216 ? -21.594 2.305 11.484 1 95 216 VAL A C 1
ATOM 1716 O O . VAL A 1 216 ? -21.5 3.002 10.477 1 95 216 VAL A O 1
ATOM 1719 N N . ASN A 1 217 ? -21.125 2.641 12.68 1 93.62 217 ASN A N 1
ATOM 1720 C CA . ASN A 1 217 ? -20.484 3.932 12.914 1 93.62 217 ASN A CA 1
ATOM 1721 C C . ASN A 1 217 ? -18.984 3.871 12.648 1 93.62 217 ASN A C 1
ATOM 1723 O O . ASN A 1 217 ? -18.219 3.418 13.5 1 93.62 217 ASN A O 1
ATOM 1727 N N . LYS A 1 218 ? -18.594 4.355 11.547 1 93.38 218 LYS A N 1
ATOM 1728 C CA . LYS A 1 218 ? -17.188 4.387 11.195 1 93.38 218 LYS A CA 1
ATOM 1729 C C . LYS A 1 218 ? -16.5 5.617 11.781 1 93.38 218 LYS A C 1
ATOM 1731 O O . LYS A 1 218 ? -16.906 6.75 11.516 1 93.38 218 LYS A O 1
ATOM 1736 N N . ILE A 1 219 ? -15.344 5.414 12.492 1 92.75 219 ILE A N 1
ATOM 1737 C CA . ILE A 1 219 ? -14.688 6.551 13.125 1 92.75 219 ILE A CA 1
ATOM 1738 C C . ILE A 1 219 ? -13.312 6.77 12.492 1 92.75 219 ILE A C 1
ATOM 1740 O O . ILE A 1 219 ? -12.75 7.863 12.586 1 92.75 219 ILE A O 1
ATOM 1744 N N . ALA A 1 220 ? -12.812 5.703 11.891 1 95.06 220 ALA A N 1
ATOM 1745 C CA . ALA A 1 220 ? -11.492 5.824 11.273 1 95.06 220 ALA A CA 1
ATOM 1746 C C . ALA A 1 220 ? -11.273 4.734 10.227 1 95.06 220 ALA A C 1
ATOM 1748 O O . ALA A 1 220 ? -12 3.738 10.195 1 95.06 220 ALA A O 1
ATOM 1749 N N . THR A 1 221 ? -10.336 4.965 9.359 1 94.75 221 THR A N 1
ATOM 1750 C CA . THR A 1 221 ? -9.891 4.012 8.344 1 94.75 221 THR A CA 1
ATOM 1751 C C . THR A 1 221 ? -8.367 3.898 8.344 1 94.75 221 THR A C 1
ATOM 1753 O O . THR A 1 221 ? -7.664 4.906 8.422 1 94.75 221 THR A O 1
ATOM 1756 N N . VAL A 1 222 ? -7.91 2.656 8.312 1 94.94 222 VAL A N 1
ATOM 1757 C CA . VAL A 1 222 ? -6.477 2.404 8.219 1 94.94 222 VAL A CA 1
ATOM 1758 C C . VAL A 1 222 ? -6.199 1.365 7.137 1 94.94 222 VAL A C 1
ATOM 1760 O O . VAL A 1 222 ? -7.125 0.732 6.625 1 94.94 222 VAL A O 1
ATOM 1763 N N . ASP A 1 223 ? -4.906 1.2 6.738 1 93.12 223 ASP A N 1
ATOM 1764 C CA . ASP A 1 223 ? -4.602 0.145 5.777 1 93.12 223 ASP A CA 1
ATOM 1765 C C . ASP A 1 223 ? -3.447 -0.728 6.27 1 93.12 223 ASP A C 1
ATOM 1767 O O . ASP A 1 223 ? -2.889 -1.516 5.504 1 93.12 223 ASP A O 1
ATOM 1771 N N . ASN A 1 224 ? -3.102 -0.533 7.496 1 92.56 224 ASN A N 1
ATOM 1772 C CA . ASN A 1 224 ? -2.121 -1.367 8.18 1 92.56 224 ASN A CA 1
ATOM 1773 C C . ASN A 1 224 ? -2.775 -2.246 9.242 1 92.56 224 ASN A C 1
ATOM 1775 O O . ASN A 1 224 ? -3.42 -1.74 10.164 1 92.56 224 ASN A O 1
ATOM 1779 N N . VAL A 1 225 ? -2.531 -3.508 9.148 1 92.5 225 VAL A N 1
ATOM 1780 C CA . VAL A 1 225 ? -3.275 -4.469 9.953 1 92.5 225 VAL A CA 1
ATOM 1781 C C . VAL A 1 225 ? -2.834 -4.363 11.414 1 92.5 225 VAL A C 1
ATOM 1783 O O . VAL A 1 225 ? -3.664 -4.414 12.32 1 92.5 225 VAL A O 1
ATOM 1786 N N . LEU A 1 226 ? -1.59 -4.184 11.648 1 91.12 226 LEU A N 1
ATOM 1787 C CA . LEU A 1 226 ? -1.125 -4.055 13.023 1 91.12 226 LEU A CA 1
ATOM 1788 C C . LEU A 1 226 ? -1.695 -2.801 13.68 1 91.12 226 LEU A C 1
ATOM 1790 O O . LEU A 1 226 ? -2.125 -2.838 14.836 1 91.12 226 LEU A O 1
ATOM 1794 N N . CYS A 1 227 ? -1.651 -1.77 12.906 1 92.94 227 CYS A N 1
ATOM 1795 C CA . CYS A 1 227 ? -2.246 -0.53 13.391 1 92.94 227 CYS A CA 1
ATOM 1796 C C . CYS A 1 227 ? -3.721 -0.726 13.727 1 92.94 227 CYS A C 1
ATOM 1798 O O . CYS A 1 227 ? -4.195 -0.254 14.758 1 92.94 227 CYS A O 1
ATOM 1800 N N . LEU A 1 228 ? -4.391 -1.427 12.93 1 95.12 228 LEU A N 1
ATOM 1801 C CA . LEU A 1 228 ? -5.809 -1.707 13.125 1 95.12 228 LEU A CA 1
ATOM 1802 C C . LEU A 1 228 ? -6.043 -2.402 14.461 1 95.12 228 LEU A C 1
ATOM 1804 O O . LEU A 1 228 ? -6.848 -1.941 15.273 1 95.12 228 LEU A O 1
ATOM 1808 N N . PHE A 1 229 ? -5.328 -3.424 14.711 1 94.69 229 PHE A N 1
ATOM 1809 C CA . PHE A 1 229 ? -5.551 -4.219 15.914 1 94.69 229 PHE A CA 1
ATOM 1810 C C . PHE A 1 229 ? -5.164 -3.436 17.156 1 94.69 229 PHE A C 1
ATOM 1812 O O . PHE A 1 229 ? -5.848 -3.508 18.188 1 94.69 229 PHE A O 1
ATOM 1819 N N . GLU A 1 230 ? -4.141 -2.727 17.078 1 94.06 230 GLU A N 1
ATOM 1820 C CA . GLU A 1 230 ? -3.73 -1.917 18.219 1 94.06 230 GLU A CA 1
ATOM 1821 C C . GLU A 1 230 ? -4.77 -0.846 18.547 1 94.06 230 GLU A C 1
ATOM 1823 O O . GLU A 1 230 ? -5.043 -0.57 19.719 1 94.06 230 GLU A O 1
ATOM 1828 N N . LEU A 1 231 ? -5.316 -0.289 17.516 1 94.75 231 LEU A N 1
ATOM 1829 C CA . LEU A 1 231 ? -6.355 0.723 17.688 1 94.75 231 LEU A CA 1
ATOM 1830 C C . LEU A 1 231 ? -7.602 0.118 18.328 1 94.75 231 LEU A C 1
ATOM 1832 O O . LEU A 1 231 ? -8.25 0.751 19.156 1 94.75 231 LEU A O 1
ATOM 1836 N N . MET A 1 232 ? -7.898 -1.05 17.859 1 95.44 232 MET A N 1
ATOM 1837 C CA . MET A 1 232 ? -9.078 -1.725 18.391 1 95.44 232 MET A CA 1
ATOM 1838 C C . MET A 1 232 ? -8.969 -1.923 19.891 1 95.44 232 MET A C 1
ATOM 1840 O O . MET A 1 232 ? -9.938 -1.732 20.625 1 95.44 232 MET A O 1
ATOM 1844 N N . LYS A 1 233 ? -7.781 -2.287 20.297 1 93.94 233 LYS A N 1
ATOM 1845 C CA . LYS A 1 233 ? -7.535 -2.471 21.734 1 93.94 233 LYS A CA 1
ATOM 1846 C C . LYS A 1 233 ? -7.637 -1.146 22.484 1 93.94 233 LYS A C 1
ATOM 1848 O O . LYS A 1 233 ? -8.219 -1.084 23.562 1 93.94 233 LYS A O 1
ATOM 1853 N N . GLU A 1 234 ? -7.156 -0.126 21.891 1 93.81 234 GLU A N 1
ATOM 1854 C CA . GLU A 1 234 ? -7.078 1.185 22.516 1 93.81 234 GLU A CA 1
ATOM 1855 C C . GLU A 1 234 ? -8.445 1.853 22.578 1 93.81 234 GLU A C 1
ATOM 1857 O O . GLU A 1 234 ? -8.789 2.488 23.578 1 93.81 234 GLU A O 1
ATOM 1862 N N . LEU A 1 235 ? -9.219 1.687 21.516 1 92.94 235 LEU A N 1
ATOM 1863 C CA . LEU A 1 235 ? -10.453 2.453 21.391 1 92.94 235 LEU A CA 1
ATOM 1864 C C . LEU A 1 235 ? -11.672 1.581 21.688 1 92.94 235 LEU A C 1
ATOM 1866 O O . LEU A 1 235 ? -12.805 2.064 21.672 1 92.94 235 LEU A O 1
ATOM 1870 N N . ASN A 1 236 ? -11.5 0.367 21.906 1 93.31 236 ASN A N 1
ATOM 1871 C CA . ASN A 1 236 ? -12.594 -0.57 22.141 1 93.31 236 ASN A CA 1
ATOM 1872 C C . ASN A 1 236 ? -13.602 -0.546 21 1 93.31 236 ASN A C 1
ATOM 1874 O O . ASN A 1 236 ? -14.797 -0.347 21.219 1 93.31 236 ASN A O 1
ATOM 1878 N N . CYS A 1 237 ? -13.07 -0.748 19.844 1 95.94 237 CYS A N 1
ATOM 1879 C CA . CYS A 1 237 ? -13.883 -0.703 18.625 1 95.94 237 CYS A CA 1
ATOM 1880 C C . CYS A 1 237 ? -13.883 -2.053 17.922 1 95.94 237 CYS A C 1
ATOM 1882 O O . CYS A 1 237 ? -13.273 -3.01 18.406 1 95.94 237 CYS A O 1
ATOM 1884 N N . ALA A 1 238 ? -14.719 -2.121 16.891 1 97.38 238 ALA A N 1
ATOM 1885 C CA . ALA A 1 238 ? -14.836 -3.324 16.078 1 97.38 238 ALA A CA 1
ATOM 1886 C C . ALA A 1 238 ? -14.375 -3.059 14.641 1 97.38 238 ALA A C 1
ATOM 1888 O O . ALA A 1 238 ? -14.078 -1.918 14.281 1 97.38 238 ALA A O 1
ATOM 1889 N N . THR A 1 239 ? -14.148 -4.102 13.914 1 97.12 239 THR A N 1
ATOM 1890 C CA . THR A 1 239 ? -13.859 -3.99 12.484 1 97.12 239 THR A CA 1
ATOM 1891 C C . THR A 1 239 ? -14.523 -5.125 11.711 1 97.12 239 THR A C 1
ATOM 1893 O O . THR A 1 239 ? -15.078 -6.051 12.305 1 97.12 239 THR A O 1
ATOM 1896 N N . LEU A 1 240 ? -14.625 -4.938 10.391 1 96.25 240 LEU A N 1
ATOM 1897 C CA . LEU A 1 240 ? -15.141 -5.945 9.469 1 96.25 240 LEU A CA 1
ATOM 1898 C C . LEU A 1 240 ? -14.016 -6.57 8.664 1 96.25 240 LEU A C 1
ATOM 1900 O O . LEU A 1 240 ? -13.266 -5.863 7.98 1 96.25 240 LEU A O 1
ATOM 1904 N N . LEU A 1 241 ? -13.875 -7.883 8.758 1 95 241 LEU A N 1
ATOM 1905 C CA . LEU A 1 241 ? -12.852 -8.602 8.008 1 95 241 LEU A CA 1
ATOM 1906 C C . LEU A 1 241 ? -13.406 -9.906 7.449 1 95 241 LEU A C 1
ATOM 1908 O O . LEU A 1 241 ? -14.367 -10.461 7.992 1 95 241 LEU A O 1
ATOM 1912 N N . PRO A 1 242 ? -12.805 -10.367 6.316 1 92.75 242 PRO A N 1
ATOM 1913 C CA . PRO A 1 242 ? -13.156 -11.727 5.883 1 92.75 242 PRO A CA 1
ATOM 1914 C C . PRO A 1 242 ? -12.875 -12.773 6.957 1 92.75 242 PRO A C 1
ATOM 1916 O O . PRO A 1 242 ? -11.875 -12.688 7.668 1 92.75 242 PRO A O 1
ATOM 1919 N N . ALA A 1 243 ? -13.797 -13.695 7.051 1 91.06 243 ALA A N 1
ATOM 1920 C CA . ALA A 1 243 ? -13.641 -14.781 8.016 1 91.06 243 ALA A CA 1
ATOM 1921 C C . ALA A 1 243 ? -12.648 -15.82 7.523 1 91.06 243 ALA A C 1
ATOM 1923 O O . ALA A 1 243 ? -13.031 -16.812 6.898 1 91.06 243 ALA A O 1
ATOM 1924 N N . ILE A 1 244 ? -11.453 -15.531 7.82 1 86.88 244 ILE A N 1
ATOM 1925 C CA . ILE A 1 244 ? -10.367 -16.406 7.398 1 86.88 244 ILE A CA 1
ATOM 1926 C C . ILE A 1 244 ? -9.93 -17.297 8.562 1 86.88 244 ILE A C 1
ATOM 1928 O O . ILE A 1 244 ? -9.805 -16.812 9.695 1 86.88 244 ILE A O 1
ATOM 1932 N N . LYS A 1 245 ? -9.742 -18.531 8.344 1 74.88 245 LYS A N 1
ATOM 1933 C CA . LYS A 1 245 ? -9.367 -19.516 9.359 1 74.88 245 LYS A CA 1
ATOM 1934 C C . LYS A 1 245 ? -8.086 -19.094 10.078 1 74.88 245 LYS A C 1
ATOM 1936 O O . LYS A 1 245 ? -7.953 -19.281 11.289 1 74.88 245 LYS A O 1
ATOM 1941 N N . HIS A 1 246 ? -7.262 -18.438 9.438 1 70.75 246 HIS A N 1
ATOM 1942 C CA . HIS A 1 246 ? -5.934 -18.141 9.961 1 70.75 246 HIS A CA 1
ATOM 1943 C C . HIS A 1 246 ? -5.957 -16.875 10.828 1 70.75 246 HIS A C 1
ATOM 1945 O O . HIS A 1 246 ? -4.969 -16.562 11.492 1 70.75 246 HIS A O 1
ATOM 1951 N N . LEU A 1 247 ? -7.09 -16.266 10.836 1 76.75 247 LEU A N 1
ATOM 1952 C CA . LEU A 1 247 ? -7.145 -15.078 11.672 1 76.75 247 LEU A CA 1
ATOM 1953 C C . LEU A 1 247 ? -7.371 -15.445 13.133 1 76.75 247 LEU A C 1
ATOM 1955 O O . LEU A 1 247 ? -8.516 -15.523 13.586 1 76.75 247 LEU A O 1
ATOM 1959 N N . ASN A 1 248 ? -6.445 -16.062 13.719 1 78.94 248 ASN A N 1
ATOM 1960 C CA . ASN A 1 248 ? -6.508 -16.406 15.141 1 78.94 248 ASN A CA 1
ATOM 1961 C C . ASN A 1 248 ? -5.512 -15.594 15.961 1 78.94 248 ASN A C 1
ATOM 1963 O O . ASN A 1 248 ? -4.559 -16.141 16.516 1 78.94 248 ASN A O 1
ATOM 1967 N N . ARG A 1 249 ? -5.812 -14.328 16.141 1 85.69 249 ARG A N 1
ATOM 1968 C CA . ARG A 1 249 ? -4.941 -13.438 16.906 1 85.69 249 ARG A CA 1
ATOM 1969 C C . ARG A 1 249 ? -5.348 -13.406 18.375 1 85.69 249 ARG A C 1
ATOM 1971 O O . ARG A 1 249 ? -6.508 -13.133 18.688 1 85.69 249 ARG A O 1
ATOM 1978 N N . PRO A 1 250 ? -4.398 -13.719 19.234 1 89 250 PRO A N 1
ATOM 1979 C CA . PRO A 1 250 ? -4.734 -13.656 20.656 1 89 250 PRO A CA 1
ATOM 1980 C C . PRO A 1 250 ? -5.324 -12.312 21.062 1 89 250 PRO A C 1
ATOM 1982 O O . PRO A 1 250 ? -4.836 -11.266 20.641 1 89 250 PRO A O 1
ATOM 1985 N N . GLY A 1 251 ? -6.41 -12.352 21.766 1 92.38 251 GLY A N 1
ATOM 1986 C CA . GLY A 1 251 ? -7.016 -11.141 22.281 1 92.38 251 GLY A CA 1
ATOM 1987 C C . GLY A 1 251 ? -8.156 -10.633 21.438 1 92.38 251 GLY A C 1
ATOM 1988 O O . GLY A 1 251 ? -8.82 -9.656 21.797 1 92.38 251 GLY A O 1
ATOM 1989 N N . TYR A 1 252 ? -8.32 -11.312 20.344 1 94.75 252 TYR A N 1
ATOM 1990 C CA . TYR A 1 252 ? -9.391 -10.898 19.438 1 94.75 252 TYR A CA 1
ATOM 1991 C C . TYR A 1 252 ? -10.32 -12.062 19.125 1 94.75 252 TYR A C 1
ATOM 1993 O O . TYR A 1 252 ? -9.93 -13.227 19.234 1 94.75 252 TYR A O 1
ATOM 2001 N N . THR A 1 253 ? -11.516 -11.719 18.812 1 93.44 253 THR A N 1
ATOM 2002 C CA . THR A 1 253 ? -12.5 -12.727 18.438 1 93.44 253 THR A CA 1
ATOM 2003 C C . THR A 1 253 ? -13.141 -12.391 17.094 1 93.44 253 THR A C 1
ATOM 2005 O O . THR A 1 253 ? -13.414 -11.227 16.797 1 93.44 253 THR A O 1
ATOM 2008 N N . MET A 1 254 ? -13.375 -13.398 16.328 1 94.19 254 MET A N 1
ATOM 2009 C CA . MET A 1 254 ? -14.055 -13.305 15.031 1 94.19 254 MET A CA 1
ATOM 2010 C C . MET A 1 254 ? -15.453 -13.914 15.109 1 94.19 254 MET A C 1
ATOM 2012 O O . MET A 1 254 ? -15.617 -15.055 15.531 1 94.19 254 MET A O 1
ATOM 2016 N N . CYS A 1 255 ? -16.422 -13.133 14.789 1 93.94 255 CYS A N 1
ATOM 2017 C CA . CYS A 1 255 ? -17.812 -13.594 14.664 1 93.94 255 CYS A CA 1
ATOM 2018 C C . CYS A 1 255 ? -18.266 -13.555 13.211 1 93.94 255 CYS A C 1
ATOM 2020 O O . CYS A 1 255 ? -18.422 -12.477 12.633 1 93.94 255 CYS A O 1
ATOM 2022 N N . VAL A 1 256 ? -18.516 -14.758 12.711 1 94.62 256 VAL A N 1
ATOM 2023 C CA . VAL A 1 256 ? -19 -14.828 11.336 1 94.62 256 VAL A CA 1
ATOM 2024 C C . VAL A 1 256 ? -20.406 -14.266 11.242 1 94.62 256 VAL A C 1
ATOM 2026 O O . VAL A 1 256 ? -21.281 -14.625 12.047 1 94.62 256 VAL A O 1
ATOM 2029 N N . LEU A 1 257 ? -20.594 -13.359 10.305 1 96.06 257 LEU A N 1
ATOM 2030 C CA . LEU A 1 257 ? -21.938 -12.781 10.133 1 96.06 257 LEU A CA 1
ATOM 2031 C C . LEU A 1 257 ? -22.922 -13.844 9.68 1 96.06 257 LEU A C 1
ATOM 2033 O O . LEU A 1 257 ? -22.578 -14.734 8.891 1 96.06 257 LEU A O 1
ATOM 2037 N N . PRO A 1 258 ? -24.125 -13.773 10.18 1 95.69 258 PRO A N 1
ATOM 2038 C CA . PRO A 1 258 ? -25.141 -14.711 9.719 1 95.69 258 PRO A CA 1
ATOM 2039 C C . PRO A 1 258 ? -25.484 -14.523 8.242 1 95.69 258 PRO A C 1
ATOM 2041 O O . PRO A 1 258 ? -25.141 -13.508 7.645 1 95.69 258 PRO A O 1
ATOM 2044 N N . ASP A 1 259 ? -26.172 -15.484 7.684 1 93.94 259 ASP A N 1
ATOM 2045 C CA . ASP A 1 259 ? -26.453 -15.523 6.254 1 93.94 259 ASP A CA 1
ATOM 2046 C C . ASP A 1 259 ? -27.203 -14.266 5.809 1 93.94 259 ASP A C 1
ATOM 2048 O O . ASP A 1 259 ? -26.953 -13.742 4.727 1 93.94 259 ASP A O 1
ATOM 2052 N N . GLU A 1 260 ? -28.031 -13.805 6.676 1 93.19 260 GLU A N 1
ATOM 2053 C CA . GLU A 1 260 ? -28.875 -12.664 6.332 1 93.19 260 GLU A CA 1
ATOM 2054 C C . GLU A 1 260 ? -28.047 -11.391 6.195 1 93.19 260 GLU A C 1
ATOM 2056 O O . GLU A 1 260 ? -28.469 -10.422 5.555 1 93.19 260 GLU A O 1
ATOM 2061 N N . LEU A 1 261 ? -26.875 -11.414 6.812 1 95 261 LEU A N 1
ATOM 2062 C CA . LEU A 1 261 ? -26.031 -10.227 6.789 1 95 261 LEU A CA 1
ATOM 2063 C C . LEU A 1 261 ? -24.844 -10.422 5.859 1 95 261 LEU A C 1
ATOM 2065 O O . LEU A 1 261 ? -23.969 -9.555 5.781 1 95 261 LEU A O 1
ATOM 2069 N N . GLN A 1 262 ? -24.812 -11.57 5.199 1 93.31 262 GLN A N 1
ATOM 2070 C CA . GLN A 1 262 ? -23.812 -11.781 4.16 1 93.31 262 GLN A CA 1
ATOM 2071 C C . GLN A 1 262 ? -24.266 -11.172 2.834 1 93.31 262 GLN A C 1
ATOM 2073 O O . GLN A 1 262 ? -25.453 -10.969 2.611 1 93.31 262 GLN A O 1
ATOM 2078 N N . MET A 1 263 ? -23.219 -10.828 2.039 1 87.5 263 MET A N 1
ATOM 2079 C CA . MET A 1 263 ? -23.578 -10.359 0.705 1 87.5 263 MET A CA 1
ATOM 2080 C C . MET A 1 263 ? -24.281 -11.453 -0.088 1 87.5 263 MET A C 1
ATOM 2082 O O . MET A 1 263 ? -23.875 -12.617 -0.045 1 87.5 263 MET A O 1
ATOM 2086 N N . THR A 1 264 ? -25.312 -11.109 -0.793 1 83.69 264 THR A N 1
ATOM 2087 C CA . THR A 1 264 ? -26.078 -12.055 -1.595 1 83.69 264 THR A CA 1
ATOM 2088 C C . THR A 1 264 ? -25.188 -12.703 -2.658 1 83.69 264 THR A C 1
ATOM 2090 O O . THR A 1 264 ? -25.25 -13.914 -2.865 1 83.69 264 THR A O 1
ATOM 2093 N N . GLN A 1 265 ? -24.406 -11.875 -3.275 1 83.56 265 GLN A N 1
ATOM 2094 C CA . GLN A 1 265 ? -23.422 -12.344 -4.246 1 83.56 265 GLN A CA 1
ATOM 2095 C C . GLN A 1 265 ? -22.016 -11.82 -3.92 1 83.56 265 GLN A C 1
ATOM 2097 O O . GLN A 1 265 ? -21.562 -10.852 -4.527 1 83.56 265 GLN A O 1
ATOM 2102 N N . PRO A 1 266 ? -21.438 -12.539 -2.998 1 84.69 266 PRO A N 1
ATOM 2103 C CA . PRO A 1 266 ? -20.094 -12.047 -2.645 1 84.69 266 PRO A CA 1
ATOM 2104 C C . PRO A 1 266 ? -19.094 -12.18 -3.791 1 84.69 266 PRO A C 1
ATOM 2106 O O . PRO A 1 266 ? -19.094 -13.188 -4.5 1 84.69 266 PRO A O 1
ATOM 2109 N N . PRO A 1 267 ? -18.375 -11.109 -3.98 1 88.81 267 PRO A N 1
ATOM 2110 C CA . PRO A 1 267 ? -17.344 -11.227 -5.023 1 88.81 267 PRO A CA 1
ATOM 2111 C C . PRO A 1 267 ? -16.312 -12.297 -4.711 1 88.81 267 PRO A C 1
ATOM 2113 O O . PRO A 1 267 ? -15.938 -12.484 -3.553 1 88.81 267 PRO A O 1
ATOM 2116 N N . ALA A 1 268 ? -15.875 -13 -5.746 1 93.12 268 ALA A N 1
ATOM 2117 C CA . ALA A 1 268 ? -14.828 -14.008 -5.602 1 93.12 268 ALA A CA 1
ATOM 2118 C C . ALA A 1 268 ? -13.461 -13.344 -5.422 1 93.12 268 ALA A C 1
ATOM 2120 O O . ALA A 1 268 ? -13.242 -12.227 -5.891 1 93.12 268 ALA A O 1
ATOM 2121 N N . ILE A 1 269 ? -12.68 -14.039 -4.637 1 95.5 269 ILE A N 1
ATOM 2122 C CA . ILE A 1 269 ? -11.258 -13.703 -4.648 1 95.5 269 ILE A CA 1
ATOM 2123 C C . ILE A 1 269 ? -10.602 -14.312 -5.883 1 95.5 269 ILE A C 1
ATOM 2125 O O . ILE A 1 269 ? -10.766 -15.5 -6.168 1 95.5 269 ILE A O 1
ATOM 2129 N N . VAL A 1 270 ? -9.852 -13.43 -6.621 1 96.19 270 VAL A N 1
ATOM 2130 C CA . VAL A 1 270 ? -9.32 -13.906 -7.895 1 96.19 270 VAL A CA 1
ATOM 2131 C C . VAL A 1 270 ? -7.832 -13.555 -7.992 1 96.19 270 VAL A C 1
ATOM 2133 O O . VAL A 1 270 ? -7.367 -12.617 -7.34 1 96.19 270 VAL A O 1
ATOM 2136 N N . ALA A 1 271 ? -7.117 -14.359 -8.727 1 97.94 271 ALA A N 1
ATOM 2137 C CA . ALA A 1 271 ? -5.758 -14.039 -9.148 1 97.94 271 ALA A CA 1
ATOM 2138 C C . ALA A 1 271 ? -5.75 -13.336 -10.5 1 97.94 271 ALA A C 1
ATOM 2140 O O . ALA A 1 271 ? -6.25 -13.883 -11.492 1 97.94 271 ALA A O 1
ATOM 2141 N N . TYR A 1 272 ? -5.199 -12.109 -10.5 1 97.5 272 TYR A N 1
ATOM 2142 C CA . TYR A 1 272 ? -5.078 -11.305 -11.711 1 97.5 272 TYR A CA 1
ATOM 2143 C C . TYR A 1 272 ? -3.764 -11.586 -12.43 1 97.5 272 TYR A C 1
ATOM 2145 O O . TYR A 1 272 ? -2.695 -11.57 -11.812 1 97.5 272 TYR A O 1
ATOM 2153 N N . HIS A 1 273 ? -3.812 -11.906 -13.664 1 95.69 273 HIS A N 1
ATOM 2154 C CA . HIS A 1 273 ? -2.629 -11.945 -14.516 1 95.69 273 HIS A CA 1
ATOM 2155 C C . HIS A 1 273 ? -2.986 -11.68 -15.969 1 95.69 273 HIS A C 1
ATOM 2157 O O . HIS A 1 273 ? -4.164 -11.688 -16.328 1 95.69 273 HIS A O 1
ATOM 2163 N N . LYS A 1 274 ? -2 -11.391 -16.75 1 91.44 274 LYS A N 1
ATOM 2164 C CA . LYS A 1 274 ? -2.262 -11.148 -18.172 1 91.44 274 LYS A CA 1
ATOM 2165 C C . LYS A 1 274 ? -2.865 -12.391 -18.828 1 91.44 274 LYS A C 1
ATOM 2167 O O . LYS A 1 274 ? -2.428 -13.508 -18.578 1 91.44 274 LYS A O 1
ATOM 2172 N N . LEU A 1 275 ? -3.805 -12.078 -19.656 1 82.94 275 LEU A N 1
ATOM 2173 C CA . LEU A 1 275 ? -4.434 -13.164 -20.406 1 82.94 275 LEU A CA 1
ATOM 2174 C C . LEU A 1 275 ? -3.396 -13.93 -21.219 1 82.94 275 LEU A C 1
ATOM 2176 O O . LEU A 1 275 ? -3.477 -15.156 -21.328 1 82.94 275 LEU A O 1
ATOM 2180 N N . SER A 1 276 ? -2.434 -13.289 -21.688 1 80.69 276 SER A N 1
ATOM 2181 C CA . SER A 1 276 ? -1.385 -13.891 -22.5 1 80.69 276 SER A CA 1
ATOM 2182 C C . SER A 1 276 ? -0.56 -14.883 -21.688 1 80.69 276 SER A C 1
ATOM 2184 O O . SER A 1 276 ? 0.15 -15.719 -22.25 1 80.69 276 SER A O 1
ATOM 2186 N N . ASN A 1 277 ? -0.634 -14.766 -20.344 1 86.12 277 ASN A N 1
ATOM 2187 C CA . ASN A 1 277 ? 0.137 -15.664 -19.5 1 86.12 277 ASN A CA 1
ATOM 2188 C C . ASN A 1 277 ? -0.702 -16.844 -19.016 1 86.12 277 ASN A C 1
ATOM 2190 O O . ASN A 1 277 ? -0.257 -17.625 -18.172 1 86.12 277 ASN A O 1
ATOM 2194 N N . GLN A 1 278 ? -1.899 -16.922 -19.562 1 80.5 278 GLN A N 1
ATOM 2195 C CA . GLN A 1 278 ? -2.711 -18.094 -19.234 1 80.5 278 GLN A CA 1
ATOM 2196 C C . GLN A 1 278 ? -2.029 -19.375 -19.688 1 80.5 278 GLN A C 1
ATOM 2198 O O . GLN A 1 278 ? -1.528 -19.453 -20.812 1 80.5 278 GLN A O 1
ATOM 2203 N N . GLY A 1 279 ? -1.917 -20.312 -18.797 1 77.06 279 GLY A N 1
ATOM 2204 C CA . GLY A 1 279 ? -1.271 -21.578 -19.125 1 77.06 279 GLY A CA 1
ATOM 2205 C C . GLY A 1 279 ? 0.233 -21.547 -18.922 1 77.06 279 GLY A C 1
ATOM 2206 O O . GLY A 1 279 ? 0.9 -22.578 -19.031 1 77.06 279 GLY A O 1
ATOM 2207 N N . ASN A 1 280 ? 0.775 -20.344 -18.703 1 83.69 280 ASN A N 1
ATOM 2208 C CA . ASN A 1 280 ? 2.193 -20.234 -18.375 1 83.69 280 ASN A CA 1
ATOM 2209 C C . ASN A 1 280 ? 2.539 -20.984 -17.094 1 83.69 280 ASN A C 1
ATOM 2211 O O . ASN A 1 280 ? 1.885 -20.812 -16.078 1 83.69 280 ASN A O 1
ATOM 2215 N N . PRO A 1 281 ? 3.52 -21.906 -17.188 1 87.19 281 PRO A N 1
ATOM 2216 C CA . PRO A 1 281 ? 3.824 -22.766 -16.047 1 87.19 281 PRO A CA 1
ATOM 2217 C C . PRO A 1 281 ? 4.152 -21.984 -14.781 1 87.19 281 PRO A C 1
ATOM 2219 O O . PRO A 1 281 ? 3.77 -22.391 -13.68 1 87.19 281 PRO A O 1
ATOM 2222 N N . LEU A 1 282 ? 4.887 -20.891 -14.891 1 93.38 282 LEU A N 1
ATOM 2223 C CA . LEU A 1 282 ? 5.176 -20.062 -13.734 1 93.38 282 LEU A CA 1
ATOM 2224 C C . LEU A 1 282 ? 3.891 -19.547 -13.094 1 93.38 282 LEU A C 1
ATOM 2226 O O . LEU A 1 282 ? 3.693 -19.672 -11.883 1 93.38 282 LEU A O 1
ATOM 2230 N N . HIS A 1 283 ? 3.014 -19.016 -13.914 1 94.75 283 HIS A N 1
ATOM 2231 C CA . HIS A 1 283 ? 1.769 -18.453 -13.414 1 94.75 283 HIS A CA 1
ATOM 2232 C C . HIS A 1 283 ? 0.862 -19.516 -12.828 1 94.75 283 HIS A C 1
ATOM 2234 O O . HIS A 1 283 ? 0.231 -19.312 -11.789 1 94.75 283 HIS A O 1
ATOM 2240 N N . GLU A 1 284 ? 0.834 -20.672 -13.477 1 91.44 284 GLU A N 1
ATOM 2241 C CA . GLU A 1 284 ? 0.038 -21.766 -12.945 1 91.44 284 GLU A CA 1
ATOM 2242 C C . GLU A 1 284 ? 0.544 -22.203 -11.57 1 91.44 284 GLU A C 1
ATOM 2244 O O . GLU A 1 284 ? -0.25 -22.484 -10.672 1 91.44 284 GLU A O 1
ATOM 2249 N N . LEU A 1 285 ? 1.832 -22.281 -11.461 1 95.94 285 LEU A N 1
ATOM 2250 C CA . LEU A 1 285 ? 2.428 -22.641 -10.18 1 95.94 285 LEU A CA 1
ATOM 2251 C C . LEU A 1 285 ? 2.131 -21.594 -9.117 1 95.94 285 LEU A C 1
ATOM 2253 O O . LEU A 1 285 ? 1.781 -21.938 -7.984 1 95.94 285 LEU A O 1
ATOM 2257 N N . LEU A 1 286 ? 2.24 -20.266 -9.406 1 98 286 LEU A N 1
ATOM 2258 C CA . LEU A 1 286 ? 1.95 -19.188 -8.477 1 98 286 LEU A CA 1
ATOM 2259 C C . LEU A 1 286 ? 0.49 -19.219 -8.039 1 98 286 LEU A C 1
ATOM 2261 O O . LEU A 1 286 ? 0.188 -19.031 -6.855 1 98 286 LEU A O 1
ATOM 2265 N N . ILE A 1 287 ? -0.369 -19.531 -8.984 1 97.38 287 ILE A N 1
ATOM 2266 C CA . ILE A 1 287 ? -1.795 -19.594 -8.68 1 97.38 287 ILE A CA 1
ATOM 2267 C C . ILE A 1 287 ? -2.057 -20.734 -7.695 1 97.38 287 ILE A C 1
ATOM 2269 O O . ILE A 1 287 ? -2.797 -20.562 -6.723 1 97.38 287 ILE A O 1
ATOM 2273 N N . ARG A 1 288 ? -1.467 -21.859 -7.895 1 96.88 288 ARG A N 1
ATOM 2274 C CA . ARG A 1 288 ? -1.637 -23 -7.008 1 96.88 288 ARG A CA 1
ATOM 2275 C C . ARG A 1 288 ? -1.157 -22.688 -5.594 1 96.88 288 ARG A C 1
ATOM 2277 O O . ARG A 1 288 ? -1.828 -23.016 -4.617 1 96.88 288 ARG A O 1
ATOM 2284 N N . LYS A 1 289 ? -0.045 -22.047 -5.48 1 97.81 289 LYS A N 1
ATOM 2285 C CA . LYS A 1 289 ? 0.501 -21.703 -4.172 1 97.81 289 LYS A CA 1
ATOM 2286 C C . LYS A 1 289 ? -0.359 -20.656 -3.475 1 97.81 289 LYS A C 1
ATOM 2288 O O . LYS A 1 289 ? -0.612 -20.75 -2.271 1 97.81 289 LYS A O 1
ATOM 2293 N N . LEU A 1 290 ? -0.807 -19.656 -4.25 1 98.12 290 LEU A N 1
ATOM 2294 C CA . LEU A 1 290 ? -1.686 -18.641 -3.688 1 98.12 290 LEU A CA 1
ATOM 2295 C C . LEU A 1 290 ? -2.979 -19.25 -3.172 1 98.12 290 LEU A C 1
ATOM 2297 O O . LEU A 1 290 ? -3.434 -18.922 -2.074 1 98.12 290 LEU A O 1
ATOM 2301 N N . LYS A 1 291 ? -3.525 -20.156 -3.975 1 96.44 291 LYS A N 1
ATOM 2302 C CA . LYS A 1 291 ? -4.75 -20.844 -3.553 1 96.44 291 LYS A CA 1
ATOM 2303 C C . LYS A 1 291 ? -4.52 -21.641 -2.275 1 96.44 291 LYS A C 1
ATOM 2305 O O . LYS A 1 291 ? -5.344 -21.609 -1.357 1 96.44 291 LYS A O 1
ATOM 2310 N N . TYR A 1 292 ? -3.445 -22.328 -2.188 1 96.12 292 TYR A N 1
ATOM 2311 C CA . TYR A 1 292 ? -3.109 -23.141 -1.027 1 96.12 292 TYR A CA 1
ATOM 2312 C C . TYR A 1 292 ? -2.996 -22.297 0.229 1 96.12 292 TYR A C 1
ATOM 2314 O O . TYR A 1 292 ? -3.633 -22.578 1.244 1 96.12 292 TYR A O 1
ATOM 2322 N N . TYR A 1 293 ? -2.285 -21.172 0.24 1 95.12 293 TYR A N 1
ATOM 2323 C CA . TYR A 1 293 ? -1.984 -20.406 1.436 1 95.12 293 TYR A CA 1
ATOM 2324 C C . TYR A 1 293 ? -3.174 -19.531 1.835 1 95.12 293 TYR A C 1
ATOM 2326 O O . TYR A 1 293 ? -3.354 -19.219 3.014 1 95.12 293 TYR A O 1
ATOM 2334 N N . LEU A 1 294 ? -4.023 -19.188 0.855 1 94.69 294 LEU A N 1
ATOM 2335 C CA . LEU A 1 294 ? -5.141 -18.312 1.173 1 94.69 294 LEU A CA 1
ATOM 2336 C C . LEU A 1 294 ? -6.363 -19.109 1.603 1 94.69 294 LEU A C 1
ATOM 2338 O O . LEU A 1 294 ? -7.195 -18.625 2.369 1 94.69 294 LEU A O 1
ATOM 2342 N N . PHE A 1 295 ? -6.461 -20.391 1.162 1 92.44 295 PHE A N 1
ATOM 2343 C CA . PHE A 1 295 ? -7.734 -21.062 1.379 1 92.44 295 PHE A CA 1
ATOM 2344 C C . PHE A 1 295 ? -7.516 -22.422 2.029 1 92.44 295 PHE A C 1
ATOM 2346 O O . PHE A 1 295 ? -8.461 -23.031 2.539 1 92.44 295 PHE A O 1
ATOM 2353 N N . ASP A 1 296 ? -6.363 -23.016 1.996 1 85.12 296 ASP A N 1
ATOM 2354 C CA . ASP A 1 296 ? -6.152 -24.344 2.572 1 85.12 296 ASP A CA 1
ATOM 2355 C C . ASP A 1 296 ? -5.461 -24.25 3.93 1 85.12 296 ASP A C 1
ATOM 2357 O O . ASP A 1 296 ? -5.82 -24.953 4.867 1 85.12 296 ASP A O 1
ATOM 2361 N N . MET B 1 1 ? 4.734 55.219 -6.715 1 31.19 1 MET B N 1
ATOM 2362 C CA . MET B 1 1 ? 4.121 54.312 -5.734 1 31.19 1 MET B CA 1
ATOM 2363 C C . MET B 1 1 ? 3.254 53.25 -6.422 1 31.19 1 MET B C 1
ATOM 2365 O O . MET B 1 1 ? 2.426 53.594 -7.273 1 31.19 1 MET B O 1
ATOM 2369 N N . ARG B 1 2 ? 3.662 52.094 -6.531 1 51.34 2 ARG B N 1
ATOM 2370 C CA . ARG B 1 2 ? 2.83 51.031 -7.102 1 51.34 2 ARG B CA 1
ATOM 2371 C C . ARG B 1 2 ? 1.436 51.031 -6.48 1 51.34 2 ARG B C 1
ATOM 2373 O O . ARG B 1 2 ? 1.295 51.094 -5.258 1 51.34 2 ARG B O 1
ATOM 2380 N N . PRO B 1 3 ? 0.539 51.375 -7.281 1 53.88 3 PRO B N 1
ATOM 2381 C CA . PRO B 1 3 ? -0.772 51.375 -6.629 1 53.88 3 PRO B CA 1
ATOM 2382 C C . PRO B 1 3 ? -0.993 50.125 -5.762 1 53.88 3 PRO B C 1
ATOM 2384 O O . PRO B 1 3 ? -0.417 49.062 -6.031 1 53.88 3 PRO B O 1
ATOM 2387 N N . PRO B 1 4 ? -1.691 50.281 -4.52 1 54.53 4 PRO B N 1
ATOM 2388 C CA . PRO B 1 4 ? -1.906 49.156 -3.611 1 54.53 4 PRO B CA 1
ATOM 2389 C C . PRO B 1 4 ? -2.656 48 -4.27 1 54.53 4 PRO B C 1
ATOM 2391 O O . PRO B 1 4 ? -3.547 48.219 -5.094 1 54.53 4 PRO B O 1
ATOM 2394 N N . LEU B 1 5 ? -2.133 46.875 -4.262 1 62.34 5 LEU B N 1
ATOM 2395 C CA . LEU B 1 5 ? -2.717 45.656 -4.828 1 62.34 5 LEU B CA 1
ATOM 2396 C C . LEU B 1 5 ? -4.125 45.438 -4.289 1 62.34 5 LEU B C 1
ATOM 2398 O O . LEU B 1 5 ? -4.34 45.469 -3.076 1 62.34 5 LEU B O 1
ATOM 2402 N N . ASP B 1 6 ? -5.207 45.531 -5.121 1 60.12 6 ASP B N 1
ATOM 2403 C CA . ASP B 1 6 ? -6.578 45.219 -4.754 1 60.12 6 ASP B CA 1
ATOM 2404 C C . ASP B 1 6 ? -6.719 43.719 -4.48 1 60.12 6 ASP B C 1
ATOM 2406 O O . ASP B 1 6 ? -6.684 42.906 -5.406 1 60.12 6 ASP B O 1
ATOM 2410 N N . LEU B 1 7 ? -6.891 43.406 -3.293 1 66.56 7 LEU B N 1
ATOM 2411 C CA . LEU B 1 7 ? -6.938 42 -2.832 1 66.56 7 LEU B CA 1
ATOM 2412 C C . LEU B 1 7 ? -8.094 41.25 -3.482 1 66.56 7 LEU B C 1
ATOM 2414 O O . LEU B 1 7 ? -8.031 40.031 -3.664 1 66.56 7 LEU B O 1
ATOM 2418 N N . ASN B 1 8 ? -9.07 42.031 -3.805 1 65.81 8 ASN B N 1
ATOM 2419 C CA . ASN B 1 8 ? -10.211 41.406 -4.484 1 65.81 8 ASN B CA 1
ATOM 2420 C C . ASN B 1 8 ? -9.828 40.906 -5.867 1 65.81 8 ASN B C 1
ATOM 2422 O O . ASN B 1 8 ? -10.43 39.938 -6.363 1 65.81 8 ASN B O 1
ATOM 2426 N N . LEU B 1 9 ? -8.805 41.5 -6.316 1 73.5 9 LEU B N 1
ATOM 2427 C CA . LEU B 1 9 ? -8.328 41.125 -7.645 1 73.5 9 LEU B CA 1
ATOM 2428 C C . LEU B 1 9 ? -7.59 39.781 -7.605 1 73.5 9 LEU B C 1
ATOM 2430 O O . LEU B 1 9 ? -7.594 39.031 -8.594 1 73.5 9 LEU B O 1
ATOM 2434 N N . LEU B 1 10 ? -7.129 39.5 -6.449 1 79.62 10 LEU B N 1
ATOM 2435 C CA . LEU B 1 10 ? -6.348 38.281 -6.32 1 79.62 10 LEU B CA 1
ATOM 2436 C C . LEU B 1 10 ? -7.25 37.031 -6.367 1 79.62 10 LEU B C 1
ATOM 2438 O O . LEU B 1 10 ? -6.836 35.969 -6.848 1 79.62 10 LEU B O 1
ATOM 2442 N N . LYS B 1 11 ? -8.445 37.25 -5.91 1 79.56 11 LYS B N 1
ATOM 2443 C CA . LYS B 1 11 ? -9.422 36.156 -6.008 1 79.56 11 LYS B CA 1
ATOM 2444 C C . LYS B 1 11 ? -9.68 35.781 -7.461 1 79.56 11 LYS B C 1
ATOM 2446 O O . LYS B 1 11 ? -9.875 34.625 -7.777 1 79.56 11 LYS B O 1
ATOM 2451 N N . VAL B 1 12 ? -9.617 36.75 -8.344 1 82.25 12 VAL B N 1
ATOM 2452 C CA . VAL B 1 12 ? -9.836 36.562 -9.773 1 82.25 12 VAL B CA 1
ATOM 2453 C C . VAL B 1 12 ? -8.727 35.656 -10.336 1 82.25 12 VAL B C 1
ATOM 2455 O O . VAL B 1 12 ? -8.992 34.781 -11.156 1 82.25 12 VAL B O 1
ATOM 2458 N N . LEU B 1 13 ? -7.555 35.875 -9.867 1 86.25 13 LEU B N 1
ATOM 2459 C CA . LEU B 1 13 ? -6.402 35.094 -10.312 1 86.25 13 LEU B CA 1
ATOM 2460 C C . LEU B 1 13 ? -6.598 33.625 -10.023 1 86.25 13 LEU B C 1
ATOM 2462 O O . LEU B 1 13 ? -6.371 32.781 -10.891 1 86.25 13 LEU B O 1
ATOM 2466 N N . VAL B 1 14 ? -7.051 33.406 -8.844 1 83.31 14 VAL B N 1
ATOM 2467 C CA . VAL B 1 14 ? -7.258 32.031 -8.391 1 83.31 14 VAL B CA 1
ATOM 2468 C C . VAL B 1 14 ? -8.375 31.375 -9.203 1 83.31 14 VAL B C 1
ATOM 2470 O O . VAL B 1 14 ? -8.258 30.219 -9.625 1 83.31 14 VAL B O 1
ATOM 2473 N N . LEU B 1 15 ? -9.43 32.062 -9.477 1 84.06 15 LEU B N 1
ATOM 2474 C CA . LEU B 1 15 ? -10.594 31.531 -10.164 1 84.06 15 LEU B CA 1
ATOM 2475 C C . LEU B 1 15 ? -10.297 31.312 -11.648 1 84.06 15 LEU B C 1
ATOM 2477 O O . LEU B 1 15 ? -10.781 30.344 -12.25 1 84.06 15 LEU B O 1
ATOM 2481 N N . ILE B 1 16 ? -9.508 32.156 -12.227 1 86.31 16 ILE B N 1
ATOM 2482 C CA . ILE B 1 16 ? -9.141 32 -13.633 1 86.31 16 ILE B CA 1
ATOM 2483 C C . ILE B 1 16 ? -8.25 30.766 -13.789 1 86.31 16 ILE B C 1
ATOM 2485 O O . ILE B 1 16 ? -8.367 30.031 -14.766 1 86.31 16 ILE B O 1
ATOM 2489 N N . HIS B 1 17 ? -7.422 30.656 -12.82 1 85.56 17 HIS B N 1
ATOM 2490 C CA . HIS B 1 17 ? -6.582 29.453 -12.844 1 85.56 17 HIS B CA 1
ATOM 2491 C C . HIS B 1 17 ? -7.426 28.188 -12.734 1 85.56 17 HIS B C 1
ATOM 2493 O O . HIS B 1 17 ? -7.141 27.188 -13.398 1 85.56 17 HIS B O 1
ATOM 2499 N N . LYS B 1 18 ? -8.398 28.219 -11.93 1 80.5 18 LYS B N 1
ATOM 2500 C CA . LYS B 1 18 ? -9.305 27.094 -11.688 1 80.5 18 LYS B CA 1
ATOM 2501 C C . LYS B 1 18 ? -10.148 26.797 -12.922 1 80.5 18 LYS B C 1
ATOM 2503 O O . LYS B 1 18 ? -10.266 25.641 -13.336 1 80.5 18 LYS B O 1
ATOM 2508 N N . HIS B 1 19 ? -10.688 27.797 -13.539 1 80.62 19 HIS B N 1
ATOM 2509 C CA . HIS B 1 19 ? -11.688 27.625 -14.586 1 80.62 19 HIS B CA 1
ATOM 2510 C C . HIS B 1 19 ? -11.078 27.781 -15.969 1 80.62 19 HIS B C 1
ATOM 2512 O O . HIS B 1 19 ? -11.625 27.281 -16.953 1 80.62 19 HIS B O 1
ATOM 2518 N N . ARG B 1 20 ? -9.969 28.469 -16.125 1 85.31 20 ARG B N 1
ATOM 2519 C CA . ARG B 1 20 ? -9.211 28.734 -17.344 1 85.31 20 ARG B CA 1
ATOM 2520 C C . ARG B 1 20 ? -10.07 29.469 -18.375 1 85.31 20 ARG B C 1
ATOM 2522 O O . ARG B 1 20 ? -9.711 29.531 -19.547 1 85.31 20 ARG B O 1
ATOM 2529 N N . HIS B 1 21 ? -11.328 29.906 -18 1 86 21 HIS B N 1
ATOM 2530 C CA . HIS B 1 21 ? -12.242 30.703 -18.812 1 86 21 HIS B CA 1
ATOM 2531 C C . HIS B 1 21 ? -12.812 31.875 -18.016 1 86 21 HIS B C 1
ATOM 2533 O O . HIS B 1 21 ? -13.008 31.766 -16.812 1 86 21 HIS B O 1
ATOM 2539 N N . LEU B 1 22 ? -13.164 32.938 -18.812 1 87.75 22 LEU B N 1
ATOM 2540 C CA . LEU B 1 22 ? -13.625 34.156 -18.141 1 87.75 22 LEU B CA 1
ATOM 2541 C C . LEU B 1 22 ? -15.094 34.031 -17.734 1 87.75 22 LEU B C 1
ATOM 2543 O O . LEU B 1 22 ? -15.492 34.531 -16.672 1 87.75 22 LEU B O 1
ATOM 2547 N N . LYS B 1 23 ? -15.812 33.25 -18.547 1 87.19 23 LYS B N 1
ATOM 2548 C CA . LYS B 1 23 ? -17.25 33.219 -18.344 1 87.19 23 LYS B CA 1
ATOM 2549 C C . LYS B 1 23 ? -17.609 32.562 -17.016 1 87.19 23 LYS B C 1
ATOM 2551 O O . LYS B 1 23 ? -18.328 33.156 -16.203 1 87.19 23 LYS B O 1
ATOM 2556 N N . PRO B 1 24 ? -17.078 31.406 -16.766 1 90.25 24 PRO B N 1
ATOM 2557 C CA . PRO B 1 24 ? -17.375 30.797 -15.469 1 90.25 24 PRO B CA 1
ATOM 2558 C C . PRO B 1 24 ? -16.844 31.609 -14.297 1 90.25 24 PRO B C 1
ATOM 2560 O O . PRO B 1 24 ? -17.453 31.641 -13.219 1 90.25 24 PRO B O 1
ATOM 2563 N N . VAL B 1 25 ? -15.789 32.25 -14.414 1 87.81 25 VAL B N 1
ATOM 2564 C CA . VAL B 1 25 ? -15.195 33.094 -13.375 1 87.81 25 VAL B CA 1
ATOM 2565 C C . VAL B 1 25 ? -16.109 34.25 -13.062 1 87.81 25 VAL B C 1
ATOM 2567 O O . VAL B 1 25 ? -16.375 34.562 -11.898 1 87.81 25 VAL B O 1
ATOM 2570 N N . ALA B 1 26 ? -16.641 34.875 -14.062 1 89.38 26 ALA B N 1
ATOM 2571 C CA . ALA B 1 26 ? -17.562 36 -13.914 1 89.38 26 ALA B CA 1
ATOM 2572 C C . ALA B 1 26 ? -18.828 35.562 -13.172 1 89.38 26 ALA B C 1
ATOM 2574 O O . ALA B 1 26 ? -19.281 36.25 -12.266 1 89.38 26 ALA B O 1
ATOM 2575 N N . LYS B 1 27 ? -19.297 34.438 -13.57 1 87.25 27 LYS B N 1
ATOM 2576 C CA . LYS B 1 27 ? -20.484 33.906 -12.922 1 87.25 27 LYS B CA 1
ATOM 2577 C C . LYS B 1 27 ? -20.234 33.625 -11.438 1 87.25 27 LYS B C 1
ATOM 2579 O O . LYS B 1 27 ? -21.062 34 -10.602 1 87.25 27 LYS B O 1
ATOM 2584 N N . GLU B 1 28 ? -19.141 33.125 -11.141 1 84 28 GLU B N 1
ATOM 2585 C CA . GLU B 1 28 ? -18.812 32.75 -9.758 1 84 28 GLU B CA 1
ATOM 2586 C C . GLU B 1 28 ? -18.594 34 -8.906 1 84 28 GLU B C 1
ATOM 2588 O O . GLU B 1 28 ? -18.906 34 -7.715 1 84 28 GLU B O 1
ATOM 2593 N N . LEU B 1 29 ? -18.109 35.031 -9.445 1 82.06 29 LEU B N 1
ATOM 2594 C CA . LEU B 1 29 ? -17.812 36.25 -8.719 1 82.06 29 LEU B CA 1
ATOM 2595 C C . LEU B 1 29 ? -19.031 37.188 -8.711 1 82.06 29 LEU B C 1
ATOM 2597 O O . LEU B 1 29 ? -19.031 38.188 -8 1 82.06 29 LEU B O 1
ATOM 2601 N N . GLY B 1 30 ? -19.984 36.781 -9.477 1 85.19 30 GLY B N 1
ATOM 2602 C CA . GLY B 1 30 ? -21.141 37.656 -9.609 1 85.19 30 GLY B CA 1
ATOM 2603 C C . GLY B 1 30 ? -20.812 38.969 -10.328 1 85.19 30 GLY B C 1
ATOM 2604 O O . GLY B 1 30 ? -21.281 40.031 -9.922 1 85.19 30 GLY B O 1
ATOM 2605 N N . LYS B 1 31 ? -19.922 38.844 -11.258 1 87.69 31 LYS B N 1
ATOM 2606 C CA . LYS B 1 31 ? -19.5 40 -12.031 1 87.69 31 LYS B CA 1
ATOM 2607 C C . LYS B 1 31 ? -19.672 39.75 -13.531 1 87.69 31 LYS B C 1
ATOM 2609 O O . LYS B 1 31 ? -20.016 38.656 -13.945 1 87.69 31 LYS B O 1
ATOM 2614 N N . THR B 1 32 ? -19.625 40.75 -14.367 1 87.75 32 THR B N 1
ATOM 2615 C CA . THR B 1 32 ? -19.625 40.594 -15.82 1 87.75 32 THR B CA 1
ATOM 2616 C C . THR B 1 32 ? -18.25 40.188 -16.312 1 87.75 32 THR B C 1
ATOM 2618 O O . THR B 1 32 ? -17.234 40.406 -15.633 1 87.75 32 THR B O 1
ATOM 2621 N N . GLU B 1 33 ? -18.266 39.562 -17.453 1 89.62 33 GLU B N 1
ATOM 2622 C CA . GLU B 1 33 ? -17.016 39.156 -18.062 1 89.62 33 GLU B CA 1
ATOM 2623 C C . GLU B 1 33 ? -16.109 40.375 -18.297 1 89.62 33 GLU B C 1
ATOM 2625 O O . GLU B 1 33 ? -14.883 40.281 -18.156 1 89.62 33 GLU B O 1
ATOM 2630 N N . SER B 1 34 ? -16.719 41.438 -18.703 1 90.56 34 SER B N 1
ATOM 2631 C CA . SER B 1 34 ? -15.961 42.688 -18.938 1 90.56 34 SER B CA 1
ATOM 2632 C C . SER B 1 34 ? -15.297 43.188 -17.656 1 90.56 34 SER B C 1
ATOM 2634 O O . SER B 1 34 ? -14.148 43.625 -17.672 1 90.56 34 SER B O 1
ATOM 2636 N N . ALA B 1 35 ? -16.016 43.062 -16.594 1 88.44 35 ALA B N 1
ATOM 2637 C CA . ALA B 1 35 ? -15.484 43.5 -15.297 1 88.44 35 ALA B CA 1
ATOM 2638 C C . ALA B 1 35 ? -14.32 42.625 -14.867 1 88.44 35 ALA B C 1
ATOM 2640 O O . ALA B 1 35 ? -13.305 43.125 -14.375 1 88.44 35 ALA B O 1
ATOM 2641 N N . VAL B 1 36 ? -14.461 41.312 -15.047 1 88.06 36 VAL B N 1
ATOM 2642 C CA . VAL B 1 36 ? -13.406 40.375 -14.688 1 88.06 36 VAL B CA 1
ATOM 2643 C C . VAL B 1 36 ? -12.172 40.625 -15.562 1 88.06 36 VAL B C 1
ATOM 2645 O O . VAL B 1 36 ? -11.047 40.594 -15.07 1 88.06 36 VAL B O 1
ATOM 2648 N N . SER B 1 37 ? -12.398 40.875 -16.828 1 88.56 37 SER B N 1
ATOM 2649 C CA . SER B 1 37 ? -11.312 41.156 -17.75 1 88.56 37 SER B CA 1
ATOM 2650 C C . SER B 1 37 ? -10.562 42.438 -17.344 1 88.56 37 SER B C 1
ATOM 2652 O O . SER B 1 37 ? -9.336 42.469 -17.406 1 88.56 37 SER B O 1
ATOM 2654 N N . LYS B 1 38 ? -11.258 43.344 -16.938 1 88.38 38 LYS B N 1
ATOM 2655 C CA . LYS B 1 38 ? -10.656 44.594 -16.469 1 88.38 38 LYS B CA 1
ATOM 2656 C C . LYS B 1 38 ? -9.82 44.375 -15.211 1 88.38 38 LYS B C 1
ATOM 2658 O O . LYS B 1 38 ? -8.742 44.938 -15.062 1 88.38 38 LYS B O 1
ATOM 2663 N N . HIS B 1 39 ? -10.383 43.594 -14.344 1 86.56 39 HIS B N 1
ATOM 2664 C CA . HIS B 1 39 ? -9.664 43.25 -13.125 1 86.56 39 HIS B CA 1
ATOM 2665 C C . HIS B 1 39 ? -8.352 42.531 -13.445 1 86.56 39 HIS B C 1
ATOM 2667 O O . HIS B 1 39 ? -7.312 42.844 -12.852 1 86.56 39 HIS B O 1
ATOM 2673 N N . LEU B 1 40 ? -8.438 41.656 -14.383 1 88 40 LEU B N 1
ATOM 2674 C CA . LEU B 1 40 ? -7.246 40.906 -14.797 1 88 40 LEU B CA 1
ATOM 2675 C C . LEU B 1 40 ? -6.219 41.844 -15.414 1 88 40 LEU B C 1
ATOM 2677 O O . LEU B 1 40 ? -5.02 41.719 -15.172 1 88 40 LEU B O 1
ATOM 2681 N N . ALA B 1 41 ? -6.707 42.781 -16.219 1 88 41 ALA B N 1
ATOM 2682 C CA . ALA B 1 41 ? -5.824 43.781 -16.844 1 88 41 ALA B CA 1
ATOM 2683 C C . ALA B 1 41 ? -5.117 44.625 -15.781 1 88 41 ALA B C 1
ATOM 2685 O O . ALA B 1 41 ? -3.92 44.875 -15.898 1 88 41 ALA B O 1
ATOM 2686 N N . LYS B 1 42 ? -5.855 44.969 -14.805 1 86.88 42 LYS B N 1
ATOM 2687 C CA . LYS B 1 42 ? -5.281 45.75 -13.711 1 86.88 42 LYS B CA 1
ATOM 2688 C C . LYS B 1 42 ? -4.215 44.938 -12.969 1 86.88 42 LYS B C 1
ATOM 2690 O O . LYS B 1 42 ? -3.166 45.5 -12.609 1 86.88 42 LYS B O 1
ATOM 2695 N N . LEU B 1 43 ? -4.523 43.688 -12.68 1 86.75 43 LEU B N 1
ATOM 2696 C CA . LEU B 1 43 ? -3.582 42.812 -11.984 1 86.75 43 LEU B CA 1
ATOM 2697 C C . LEU B 1 43 ? -2.307 42.625 -12.805 1 86.75 43 LEU B C 1
ATOM 2699 O O . LEU B 1 43 ? -1.205 42.625 -12.25 1 86.75 43 LEU B O 1
ATOM 2703 N N . ARG B 1 44 ? -2.504 42.531 -14.109 1 88.44 44 ARG B N 1
ATOM 2704 C CA . ARG B 1 44 ? -1.363 42.406 -15.008 1 88.44 44 ARG B CA 1
ATOM 2705 C C . ARG B 1 44 ? -0.453 43.625 -14.906 1 88.44 44 ARG B C 1
ATOM 2707 O O . ARG B 1 44 ? 0.772 43.5 -14.859 1 88.44 44 ARG B O 1
ATOM 2714 N N . GLU B 1 45 ? -1.086 44.719 -14.867 1 86.94 45 GLU B N 1
ATOM 2715 C CA . GLU B 1 45 ? -0.341 45.969 -14.766 1 86.94 45 GLU B CA 1
ATOM 2716 C C . GLU B 1 45 ? 0.388 46.062 -13.43 1 86.94 45 GLU B C 1
ATOM 2718 O O . GLU B 1 45 ? 1.555 46.438 -13.375 1 86.94 45 GLU B O 1
ATOM 2723 N N . GLN B 1 46 ? -0.281 45.688 -12.477 1 83.88 46 GLN B N 1
ATOM 2724 C CA . GLN B 1 46 ? 0.28 45.812 -11.133 1 83.88 46 GLN B CA 1
ATOM 2725 C C . GLN B 1 46 ? 1.424 44.844 -10.914 1 83.88 46 GLN B C 1
ATOM 2727 O O . GLN B 1 46 ? 2.391 45.156 -10.219 1 83.88 46 GLN B O 1
ATOM 2732 N N . LEU B 1 47 ? 1.279 43.656 -11.477 1 85.94 47 LEU B N 1
ATOM 2733 C CA . LEU B 1 47 ? 2.26 42.625 -11.242 1 85.94 47 LEU B CA 1
ATOM 2734 C C . LEU B 1 47 ? 3.27 42.531 -12.383 1 85.94 47 LEU B C 1
ATOM 2736 O O . LEU B 1 47 ? 4.215 41.75 -12.328 1 85.94 47 LEU B O 1
ATOM 2740 N N . ASP B 1 48 ? 3.057 43.375 -13.344 1 87.69 48 ASP B N 1
ATOM 2741 C CA . ASP B 1 48 ? 3.939 43.5 -14.5 1 87.69 48 ASP B CA 1
ATOM 2742 C C . ASP B 1 48 ? 4.18 42.125 -15.141 1 87.69 48 ASP B C 1
ATOM 2744 O O . ASP B 1 48 ? 5.324 41.719 -15.359 1 87.69 48 ASP B O 1
ATOM 2748 N N . ASP B 1 49 ? 3.152 41.375 -15.289 1 90.12 49 ASP B N 1
ATOM 2749 C CA . ASP B 1 49 ? 3.125 40.062 -15.922 1 90.12 49 ASP B CA 1
ATOM 2750 C C . ASP B 1 49 ? 1.782 39.812 -16.609 1 90.12 49 ASP B C 1
ATOM 2752 O O . ASP B 1 49 ? 0.733 40.188 -16.078 1 90.12 49 ASP B O 1
ATOM 2756 N N . PRO B 1 50 ? 1.783 39.094 -17.75 1 91.81 50 PRO B N 1
ATOM 2757 C CA . PRO B 1 50 ? 0.52 38.781 -18.406 1 91.81 50 PRO B CA 1
ATOM 2758 C C . PRO B 1 50 ? -0.363 37.844 -17.578 1 91.81 50 PRO B C 1
ATOM 2760 O O . PRO B 1 50 ? -1.566 37.75 -17.828 1 91.81 50 PRO B O 1
ATOM 2763 N N . LEU B 1 51 ? 0.125 37.125 -16.547 1 90.56 51 LEU B N 1
ATOM 2764 C CA . LEU B 1 51 ? -0.493 36.219 -15.594 1 90.56 51 LEU B CA 1
ATOM 2765 C C . LEU B 1 51 ? -1.085 35 -16.312 1 90.56 51 LEU B C 1
ATOM 2767 O O . LEU B 1 51 ? -0.791 33.844 -15.961 1 90.56 51 LEU B O 1
ATOM 2771 N N . PHE B 1 52 ? -1.895 35.281 -17.375 1 91.75 52 PHE B N 1
ATOM 2772 C CA . PHE B 1 52 ? -2.467 34.25 -18.234 1 91.75 52 PHE B CA 1
ATOM 2773 C C . PHE B 1 52 ? -2.344 34.625 -19.703 1 91.75 52 PHE B C 1
ATOM 2775 O O . PHE B 1 52 ? -2.512 35.781 -20.062 1 91.75 52 PHE B O 1
ATOM 2782 N N . VAL B 1 53 ? -1.898 33.594 -20.453 1 88.62 53 VAL B N 1
ATOM 2783 C CA . VAL B 1 53 ? -1.826 33.812 -21.891 1 88.62 53 VAL B CA 1
ATOM 2784 C C . VAL B 1 53 ? -2.91 33 -22.594 1 88.62 53 VAL B C 1
ATOM 2786 O O . VAL B 1 53 ? -3.32 31.938 -22.094 1 88.62 53 VAL B O 1
ATOM 2789 N N . ARG B 1 54 ? -3.49 33.531 -23.609 1 79.75 54 ARG B N 1
ATOM 2790 C CA . ARG B 1 54 ? -4.52 32.844 -24.375 1 79.75 54 ARG B CA 1
ATOM 2791 C C . ARG B 1 54 ? -3.928 31.656 -25.141 1 79.75 54 ARG B C 1
ATOM 2793 O O . ARG B 1 54 ? -3.041 31.844 -25.969 1 79.75 54 ARG B O 1
ATOM 2800 N N . GLY B 1 55 ? -4.258 30.562 -24.594 1 73.69 55 GLY B N 1
ATOM 2801 C CA . GLY B 1 55 ? -3.895 29.359 -25.328 1 73.69 55 GLY B CA 1
ATOM 2802 C C . GLY B 1 55 ? -4.859 29.047 -26.453 1 73.69 55 GLY B C 1
ATOM 2803 O O . GLY B 1 55 ? -5.691 29.875 -26.828 1 73.69 55 GLY B O 1
ATOM 2804 N N . VAL B 1 56 ? -4.848 27.891 -27.172 1 72.12 56 VAL B N 1
ATOM 2805 C CA . VAL B 1 56 ? -5.699 27.484 -28.281 1 72.12 56 VAL B CA 1
ATOM 2806 C C . VAL B 1 56 ? -7.145 27.359 -27.812 1 72.12 56 VAL B C 1
ATOM 2808 O O . VAL B 1 56 ? -8.07 27.828 -28.469 1 72.12 56 VAL B O 1
ATOM 2811 N N . HIS B 1 57 ? -7.363 26.781 -26.609 1 75.06 57 HIS B N 1
ATOM 2812 C CA . HIS B 1 57 ? -8.727 26.531 -26.172 1 75.06 57 HIS B CA 1
ATOM 2813 C C . HIS B 1 57 ? -8.984 27.141 -24.797 1 75.06 57 HIS B C 1
ATOM 2815 O O . HIS B 1 57 ? -10.133 27.25 -24.375 1 75.06 57 HIS B O 1
ATOM 2821 N N . GLU B 1 58 ? -7.883 27.547 -24.078 1 80.19 58 GLU B N 1
ATOM 2822 C CA . GLU B 1 58 ? -8.07 28.031 -22.719 1 80.19 58 GLU B CA 1
ATOM 2823 C C . GLU B 1 58 ? -6.941 28.969 -22.297 1 80.19 58 GLU B C 1
ATOM 2825 O O . GLU B 1 58 ? -5.922 29.062 -22.984 1 80.19 58 GLU B O 1
ATOM 2830 N N . PHE B 1 59 ? -7.23 29.75 -21.188 1 84.62 59 PHE B N 1
ATOM 2831 C CA . PHE B 1 59 ? -6.18 30.547 -20.578 1 84.62 59 PHE B CA 1
ATOM 2832 C C . PHE B 1 59 ? -5.109 29.656 -19.953 1 84.62 59 PHE B C 1
ATOM 2834 O O . PHE B 1 59 ? -5.426 28.641 -19.328 1 84.62 59 PHE B O 1
ATOM 2841 N N . GLU B 1 60 ? -3.9 29.938 -20.266 1 86.19 60 GLU B N 1
ATOM 2842 C CA . GLU B 1 60 ? -2.777 29.219 -19.672 1 86.19 60 GLU B CA 1
ATOM 2843 C C . GLU B 1 60 ? -1.972 30.125 -18.75 1 86.19 60 GLU B C 1
ATOM 2845 O O . GLU B 1 60 ? -1.631 31.25 -19.125 1 86.19 60 GLU B O 1
ATOM 2850 N N . PRO B 1 61 ? -1.756 29.672 -17.5 1 87.12 61 PRO B N 1
ATOM 2851 C CA . PRO B 1 61 ? -0.983 30.516 -16.578 1 87.12 61 PRO B CA 1
ATOM 2852 C C . PRO B 1 61 ? 0.482 30.641 -16.984 1 87.12 61 PRO B C 1
ATOM 2854 O O . PRO B 1 61 ? 1.055 29.703 -17.547 1 87.12 61 PRO B O 1
ATOM 2857 N N . THR B 1 62 ? 1.057 31.859 -16.812 1 87.25 62 THR B N 1
ATOM 2858 C CA . THR B 1 62 ? 2.49 32.062 -17 1 87.25 62 THR B CA 1
ATOM 2859 C C . THR B 1 62 ? 3.279 31.375 -15.891 1 87.25 62 THR B C 1
ATOM 2861 O O . THR B 1 62 ? 2.705 30.938 -14.883 1 87.25 62 THR B O 1
ATOM 2864 N N . GLU B 1 63 ? 4.535 31.312 -16.094 1 81.56 63 GLU B N 1
ATOM 2865 C CA . GLU B 1 63 ? 5.406 30.766 -15.062 1 81.56 63 GLU B CA 1
ATOM 2866 C C . GLU B 1 63 ? 5.316 31.594 -13.773 1 81.56 63 GLU B C 1
ATOM 2868 O O . GLU B 1 63 ? 5.348 31.031 -12.672 1 81.56 63 GLU B O 1
ATOM 2873 N N . TYR B 1 64 ? 5.168 32.875 -14.031 1 83.81 64 TYR B N 1
ATOM 2874 C CA . TYR B 1 64 ? 5.016 33.781 -12.898 1 83.81 64 TYR B CA 1
ATOM 2875 C C . TYR B 1 64 ? 3.756 33.469 -12.102 1 83.81 64 TYR B C 1
ATOM 2877 O O . TYR B 1 64 ? 3.793 33.406 -10.875 1 83.81 64 TYR B O 1
ATOM 2885 N N . THR B 1 65 ? 2.703 33.219 -12.766 1 84.88 65 THR B N 1
ATOM 2886 C CA . THR B 1 65 ? 1.424 32.906 -12.133 1 84.88 65 THR B CA 1
ATOM 2887 C C . THR B 1 65 ? 1.485 31.594 -11.383 1 84.88 65 THR B C 1
ATOM 2889 O O . THR B 1 65 ? 1.001 31.484 -10.258 1 84.88 65 THR B O 1
ATOM 2892 N N . VAL B 1 66 ? 2.146 30.688 -12 1 79.12 66 VAL B N 1
ATOM 2893 C CA . VAL B 1 66 ? 2.275 29.359 -11.398 1 79.12 66 VAL B CA 1
ATOM 2894 C C . VAL B 1 66 ? 3.041 29.469 -10.078 1 79.12 66 VAL B C 1
ATOM 2896 O O . VAL B 1 66 ? 2.684 28.812 -9.094 1 79.12 66 VAL B O 1
ATOM 2899 N N . ALA B 1 67 ? 3.949 30.359 -10.047 1 78.12 67 ALA B N 1
ATOM 2900 C CA . ALA B 1 67 ? 4.766 30.562 -8.852 1 78.12 67 ALA B CA 1
ATOM 2901 C C . ALA B 1 67 ? 4.02 31.375 -7.797 1 78.12 67 ALA B C 1
ATOM 2903 O O . ALA B 1 67 ? 4.215 31.172 -6.594 1 78.12 67 ALA B O 1
ATOM 2904 N N . LEU B 1 68 ? 3.178 32.156 -8.242 1 80.62 68 LEU B N 1
ATOM 2905 C CA . LEU B 1 68 ? 2.516 33.125 -7.371 1 80.62 68 LEU B CA 1
ATOM 2906 C C . LEU B 1 68 ? 1.271 32.531 -6.734 1 80.62 68 LEU B C 1
ATOM 2908 O O . LEU B 1 68 ? 0.931 32.844 -5.594 1 80.62 68 LEU B O 1
ATOM 2912 N N . LEU B 1 69 ? 0.674 31.594 -7.461 1 79.06 69 LEU B N 1
ATOM 2913 C CA . LEU B 1 69 ? -0.666 31.125 -7.125 1 79.06 69 LEU B CA 1
ATOM 2914 C C . LEU B 1 69 ? -0.681 30.453 -5.754 1 79.06 69 LEU B C 1
ATOM 2916 O O . LEU B 1 69 ? -1.557 30.734 -4.93 1 79.06 69 LEU B O 1
ATOM 2920 N N . PRO B 1 70 ? 0.279 29.781 -5.438 1 72.31 70 PRO B N 1
ATOM 2921 C CA . PRO B 1 70 ? 0.231 29.141 -4.121 1 72.31 70 PRO B CA 1
ATOM 2922 C C . PRO B 1 70 ? 0.287 30.141 -2.975 1 72.31 70 PRO B C 1
ATOM 2924 O O . PRO B 1 70 ? -0.417 29.984 -1.974 1 72.31 70 PRO B O 1
ATOM 2927 N N . LYS B 1 71 ? 1.04 31.156 -3.148 1 71.94 71 LYS B N 1
ATOM 2928 C CA . LYS B 1 71 ? 1.185 32.188 -2.117 1 71.94 71 LYS B CA 1
ATOM 2929 C C . LYS B 1 71 ? -0.093 33 -1.975 1 71.94 71 LYS B C 1
ATOM 2931 O O . LYS B 1 71 ? -0.535 33.281 -0.859 1 71.94 71 LYS B O 1
ATOM 2936 N N . VAL B 1 72 ? -0.633 33.312 -3.084 1 76.81 72 VAL B N 1
ATOM 2937 C CA . VAL B 1 72 ? -1.846 34.125 -3.094 1 76.81 72 VAL B CA 1
ATOM 2938 C C . VAL B 1 72 ? -3.006 33.312 -2.502 1 76.81 72 VAL B C 1
ATOM 2940 O O . VAL B 1 72 ? -3.77 33.844 -1.684 1 76.81 72 VAL B O 1
ATOM 2943 N N . THR B 1 73 ? -3.104 32.094 -2.928 1 72.81 73 THR B N 1
ATOM 2944 C CA . THR B 1 73 ? -4.18 31.234 -2.451 1 72.81 73 THR B CA 1
ATOM 2945 C C . THR B 1 73 ? -4.094 31.047 -0.939 1 72.81 73 THR B C 1
ATOM 2947 O O . THR B 1 73 ? -5.105 31.125 -0.238 1 72.81 73 THR B O 1
ATOM 2950 N N . ALA B 1 74 ? -2.951 30.922 -0.484 1 69.31 74 ALA B N 1
ATOM 2951 C CA . ALA B 1 74 ? -2.74 30.781 0.955 1 69.31 74 ALA B CA 1
ATOM 2952 C C . ALA B 1 74 ? -3.168 32.062 1.693 1 69.31 74 ALA B C 1
ATOM 2954 O O . ALA B 1 74 ? -3.832 31.984 2.73 1 69.31 74 ALA B O 1
ATOM 2955 N N . GLY B 1 75 ? -2.834 33.125 1.135 1 70.56 75 GLY B N 1
ATOM 2956 C CA . GLY B 1 75 ? -3.197 34.406 1.729 1 70.56 75 GLY B CA 1
ATOM 2957 C C . GLY B 1 75 ? -4.695 34.656 1.753 1 70.56 75 GLY B C 1
ATOM 2958 O O . GLY B 1 75 ? -5.242 35.062 2.773 1 70.56 75 GLY B O 1
ATOM 2959 N N . LEU B 1 76 ? -5.297 34.344 0.688 1 69.81 76 LEU B N 1
ATOM 2960 C CA . LEU B 1 76 ? -6.738 34.531 0.602 1 69.81 76 LEU B CA 1
ATOM 2961 C C . LEU B 1 76 ? -7.48 33.625 1.568 1 69.81 76 LEU B C 1
ATOM 2963 O O . LEU B 1 76 ? -8.477 34.031 2.176 1 69.81 76 LEU B O 1
ATOM 2967 N N . ARG B 1 77 ? -7.023 32.5 1.661 1 68.38 77 ARG B N 1
ATOM 2968 C CA . ARG B 1 77 ? -7.629 31.547 2.6 1 68.38 77 ARG B CA 1
ATOM 2969 C C . ARG B 1 77 ? -7.512 32.062 4.035 1 68.38 77 ARG B C 1
ATOM 2971 O O . ARG B 1 77 ? -8.461 31.953 4.812 1 68.38 77 ARG B O 1
ATOM 2978 N N . VAL B 1 78 ? -6.395 32.562 4.281 1 61.84 78 VAL B N 1
ATOM 2979 C CA . VAL B 1 78 ? -6.172 33.125 5.617 1 61.84 78 VAL B CA 1
ATOM 2980 C C . VAL B 1 78 ? -7.156 34.25 5.887 1 61.84 78 VAL B C 1
ATOM 2982 O O . VAL B 1 78 ? -7.742 34.344 6.969 1 61.84 78 VAL B O 1
ATOM 2985 N N . ILE B 1 79 ? -7.332 35 4.941 1 62.53 79 ILE B N 1
ATOM 2986 C CA . ILE B 1 79 ? -8.234 36.156 5.062 1 62.53 79 ILE B CA 1
ATOM 2987 C C . ILE B 1 79 ? -9.672 35.656 5.18 1 62.53 79 ILE B C 1
ATOM 2989 O O . ILE B 1 79 ? -10.438 36.125 6.023 1 62.53 79 ILE B O 1
ATOM 2993 N N . GLU B 1 80 ? -10 34.75 4.27 1 61.94 80 GLU B N 1
ATOM 2994 C CA . GLU B 1 80 ? -11.344 34.219 4.316 1 61.94 80 GLU B CA 1
ATOM 2995 C C . GLU B 1 80 ? -11.625 33.531 5.66 1 61.94 80 GLU B C 1
ATOM 2997 O O . GLU B 1 80 ? -12.703 33.719 6.23 1 61.94 80 GLU B O 1
ATOM 3002 N N . ASP B 1 81 ? -10.711 32.812 6.008 1 60.22 81 ASP B N 1
ATOM 3003 C CA . ASP B 1 81 ? -10.836 32.156 7.312 1 60.22 81 ASP B CA 1
ATOM 3004 C C . ASP B 1 81 ? -10.977 33.188 8.43 1 60.22 81 ASP B C 1
ATOM 3006 O O . ASP B 1 81 ? -11.719 32.969 9.391 1 60.22 81 ASP B O 1
ATOM 3010 N N . ALA B 1 82 ? -10.234 34.219 8.172 1 55.06 82 ALA B N 1
ATOM 3011 C CA . ALA B 1 82 ? -10.305 35.312 9.156 1 55.06 82 ALA B CA 1
ATOM 3012 C C . ALA B 1 82 ? -11.664 36 9.133 1 55.06 82 ALA B C 1
ATOM 3014 O O . ALA B 1 82 ? -12.188 36.375 10.18 1 55.06 82 ALA B O 1
ATOM 3015 N N . ILE B 1 83 ? -12.141 36.188 7.914 1 52.5 83 ILE B N 1
ATOM 3016 C CA . ILE B 1 83 ? -13.406 36.906 7.77 1 52.5 83 ILE B CA 1
ATOM 3017 C C . ILE B 1 83 ? -14.562 35.969 8.133 1 52.5 83 ILE B C 1
ATOM 3019 O O . ILE B 1 83 ? -15.516 36.406 8.789 1 52.5 83 ILE B O 1
ATOM 3023 N N . VAL B 1 84 ? -14.633 34.938 7.316 1 51.84 84 VAL B N 1
ATOM 3024 C CA . VAL B 1 84 ? -15.781 34.094 7.547 1 51.84 84 VAL B CA 1
ATOM 3025 C C . VAL B 1 84 ? -15.812 33.656 9.008 1 51.84 84 VAL B C 1
ATOM 3027 O O . VAL B 1 84 ? -16.891 33.344 9.555 1 51.84 84 VAL B O 1
ATOM 3030 N N . GLY B 1 85 ? -14.938 34.188 9.797 1 48.75 85 GLY B N 1
ATOM 3031 C CA . GLY B 1 85 ? -15.039 33.875 11.211 1 48.75 85 GLY B CA 1
ATOM 3032 C C . GLY B 1 85 ? -14.969 32.375 11.5 1 48.75 85 GLY B C 1
ATOM 3033 O O . GLY B 1 85 ? -15.219 31.953 12.625 1 48.75 85 GLY B O 1
ATOM 3034 N N . ASP B 1 86 ? -15.133 31.484 10.57 1 53.41 86 ASP B N 1
ATOM 3035 C CA . ASP B 1 86 ? -15.18 30.062 10.906 1 53.41 86 ASP B CA 1
ATOM 3036 C C . ASP B 1 86 ? -13.812 29.578 11.391 1 53.41 86 ASP B C 1
ATOM 3038 O O . ASP B 1 86 ? -12.891 29.406 10.586 1 53.41 86 ASP B O 1
ATOM 3042 N N . THR B 1 87 ? -13.461 30.094 12.531 1 64.38 87 THR B N 1
ATOM 3043 C CA . THR B 1 87 ? -12.234 29.812 13.266 1 64.38 87 THR B CA 1
ATOM 3044 C C . THR B 1 87 ? -11.969 28.297 13.297 1 64.38 87 THR B C 1
ATOM 3046 O O . THR B 1 87 ? -12.859 27.516 13.617 1 64.38 87 THR B O 1
ATOM 3049 N N . PHE B 1 88 ? -11.086 27.922 12.531 1 83.5 88 PHE B N 1
ATOM 3050 C CA . PHE B 1 88 ? -10.641 26.531 12.617 1 83.5 88 PHE B CA 1
ATOM 3051 C C . PHE B 1 88 ? -10.57 26.078 14.07 1 83.5 88 PHE B C 1
ATOM 3053 O O . PHE B 1 88 ? -9.852 26.672 14.883 1 83.5 88 PHE B O 1
ATOM 3060 N N . ASP B 1 89 ? -11.516 25.266 14.414 1 88.5 89 ASP B N 1
ATOM 3061 C CA . ASP B 1 89 ? -11.516 24.609 15.719 1 88.5 89 ASP B CA 1
ATOM 3062 C C . ASP B 1 89 ? -11.484 23.094 15.57 1 88.5 89 ASP B C 1
ATOM 3064 O O . ASP B 1 89 ? -12.469 22.484 15.141 1 88.5 89 ASP B O 1
ATOM 3068 N N . PRO B 1 90 ? -10.336 22.516 15.953 1 93 90 PRO B N 1
ATOM 3069 C CA . PRO B 1 90 ? -10.242 21.062 15.836 1 93 90 PRO B CA 1
ATOM 3070 C C . PRO B 1 90 ? -11.398 20.344 16.516 1 93 90 PRO B C 1
ATOM 3072 O O . PRO B 1 90 ? -11.883 19.328 16.016 1 93 90 PRO B O 1
ATOM 3075 N N . LEU B 1 91 ? -11.875 20.859 17.609 1 93.25 91 LEU B N 1
ATOM 3076 C CA . LEU B 1 91 ? -12.891 20.188 18.406 1 93.25 91 LEU B CA 1
ATOM 3077 C C . LEU B 1 91 ? -14.219 20.125 17.656 1 93.25 91 LEU B C 1
ATOM 3079 O O . LEU B 1 91 ? -15.023 19.234 17.891 1 93.25 91 LEU B O 1
ATOM 3083 N N . THR B 1 92 ? -14.367 21.047 16.766 1 91.31 92 THR B N 1
ATOM 3084 C CA . THR B 1 92 ? -15.648 21.078 16.062 1 91.31 92 THR B CA 1
ATOM 3085 C C . THR B 1 92 ? -15.477 20.688 14.594 1 91.31 92 THR B C 1
ATOM 3087 O O . THR B 1 92 ? -16.469 20.594 13.859 1 91.31 92 THR B O 1
ATOM 3090 N N . TYR B 1 93 ? -14.297 20.453 14.156 1 92.31 93 TYR B N 1
ATOM 3091 C CA . TYR B 1 93 ? -14.039 20.062 12.773 1 92.31 93 TYR B CA 1
ATOM 3092 C C . TYR B 1 93 ? -14.688 18.719 12.469 1 92.31 93 TYR B C 1
ATOM 3094 O O . TYR B 1 93 ? -14.438 17.734 13.156 1 92.31 93 TYR B O 1
ATOM 3102 N N . ASP B 1 94 ? -15.5 18.625 11.422 1 91 94 ASP B N 1
ATOM 3103 C CA . ASP B 1 94 ? -16.281 17.406 11.227 1 91 94 ASP B CA 1
ATOM 3104 C C . ASP B 1 94 ? -16.094 16.859 9.82 1 91 94 ASP B C 1
ATOM 3106 O O . ASP B 1 94 ? -16.797 15.93 9.406 1 91 94 ASP B O 1
ATOM 3110 N N . LYS B 1 95 ? -15.133 17.422 9.133 1 92.12 95 LYS B N 1
ATOM 3111 C CA . LYS B 1 95 ? -14.867 16.906 7.793 1 92.12 95 LYS B CA 1
ATOM 3112 C C . LYS B 1 95 ? -13.852 15.773 7.832 1 92.12 95 LYS B C 1
ATOM 3114 O O . LYS B 1 95 ? -13.406 15.359 8.906 1 92.12 95 LYS B O 1
ATOM 3119 N N . GLU B 1 96 ? -13.539 15.242 6.664 1 94.31 96 GLU B N 1
ATOM 3120 C CA . GLU B 1 96 ? -12.609 14.117 6.574 1 94.31 96 GLU B CA 1
ATOM 3121 C C . GLU B 1 96 ? -11.164 14.594 6.602 1 94.31 96 GLU B C 1
ATOM 3123 O O . GLU B 1 96 ? -10.836 15.633 6.031 1 94.31 96 GLU B O 1
ATOM 3128 N N . ILE B 1 97 ? -10.414 13.891 7.332 1 97.44 97 ILE B N 1
ATOM 3129 C CA . ILE B 1 97 ? -8.977 14.109 7.379 1 97.44 97 ILE B CA 1
ATOM 3130 C C . ILE B 1 97 ? -8.25 12.867 6.867 1 97.44 97 ILE B C 1
ATOM 3132 O O . ILE B 1 97 ? -8.508 11.75 7.324 1 97.44 97 ILE B O 1
ATOM 3136 N N . SER B 1 98 ? -7.375 13.023 5.91 1 97.81 98 SER B N 1
ATOM 3137 C CA . SER B 1 98 ? -6.645 11.898 5.332 1 97.81 98 SER B CA 1
ATOM 3138 C C . SER B 1 98 ? -5.141 12.133 5.371 1 97.81 98 SER B C 1
ATOM 3140 O O . SER B 1 98 ? -4.66 13.18 4.941 1 97.81 98 SER B O 1
ATOM 3142 N N . VAL B 1 99 ? -4.402 11.117 5.887 1 98.56 99 VAL B N 1
ATOM 3143 C CA . VAL B 1 99 ? -2.957 11.188 6.059 1 98.56 99 VAL B CA 1
ATOM 3144 C C . VAL B 1 99 ? -2.311 9.93 5.488 1 98.56 99 VAL B C 1
ATOM 3146 O O . VAL B 1 99 ? -2.777 8.812 5.742 1 98.56 99 VAL B O 1
ATOM 3149 N N . ALA B 1 100 ? -1.26 10.102 4.707 1 98.06 100 ALA B N 1
ATOM 3150 C CA . ALA B 1 100 ? -0.507 8.961 4.191 1 98.06 100 ALA B CA 1
ATOM 3151 C C . ALA B 1 100 ? 0.937 8.992 4.684 1 98.06 100 ALA B C 1
ATOM 3153 O O . ALA B 1 100 ? 1.628 10 4.543 1 98.06 100 ALA B O 1
ATOM 3154 N N . ILE B 1 101 ? 1.364 7.914 5.266 1 96.94 101 ILE B N 1
ATOM 3155 C CA . ILE B 1 101 ? 2.752 7.793 5.695 1 96.94 101 ILE B CA 1
ATOM 3156 C C . ILE B 1 101 ? 3.312 6.441 5.25 1 96.94 101 ILE B C 1
ATOM 3158 O O . ILE B 1 101 ? 2.557 5.523 4.934 1 96.94 101 ILE B O 1
ATOM 3162 N N . PRO B 1 102 ? 4.652 6.312 5.152 1 94.19 102 PRO B N 1
ATOM 3163 C CA . PRO B 1 102 ? 5.23 5.031 4.746 1 94.19 102 PRO B CA 1
ATOM 3164 C C . PRO B 1 102 ? 4.828 3.883 5.668 1 94.19 102 PRO B C 1
ATOM 3166 O O . PRO B 1 102 ? 4.559 4.105 6.852 1 94.19 102 PRO B O 1
ATOM 3169 N N . ASN B 1 103 ? 4.859 2.701 5.152 1 92.12 103 ASN B N 1
ATOM 3170 C CA . ASN B 1 103 ? 4.465 1.512 5.898 1 92.12 103 ASN B CA 1
ATOM 3171 C C . ASN B 1 103 ? 5.273 1.363 7.188 1 92.12 103 ASN B C 1
ATOM 3173 O O . ASN B 1 103 ? 4.723 1.033 8.234 1 92.12 103 ASN B O 1
ATOM 3177 N N . LEU B 1 104 ? 6.516 1.608 7.098 1 92.06 104 LEU B N 1
ATOM 3178 C CA . LEU B 1 104 ? 7.367 1.509 8.273 1 92.06 104 LEU B CA 1
ATOM 3179 C C . LEU B 1 104 ? 6.93 2.5 9.352 1 92.06 104 LEU B C 1
ATOM 3181 O O . LEU B 1 104 ? 6.895 2.162 10.531 1 92.06 104 LEU B O 1
ATOM 3185 N N . ALA B 1 105 ? 6.59 3.693 8.898 1 93.94 105 ALA B N 1
ATOM 3186 C CA . ALA B 1 105 ? 6.121 4.707 9.836 1 93.94 105 ALA B CA 1
ATOM 3187 C C . ALA B 1 105 ? 4.809 4.285 10.492 1 93.94 105 ALA B C 1
ATOM 3189 O O . ALA B 1 105 ? 4.613 4.492 11.695 1 93.94 105 ALA B O 1
ATOM 3190 N N . GLN B 1 106 ? 3.916 3.766 9.703 1 93.88 106 GLN B N 1
ATOM 3191 C CA . GLN B 1 106 ? 2.654 3.299 10.266 1 93.88 106 GLN B CA 1
ATOM 3192 C C . GLN B 1 106 ? 2.889 2.227 11.328 1 93.88 106 GLN B C 1
ATOM 3194 O O . GLN B 1 106 ? 2.238 2.229 12.375 1 93.88 106 GLN B O 1
ATOM 3199 N N . TYR B 1 107 ? 3.775 1.377 11.039 1 90.81 107 TYR B N 1
ATOM 3200 C CA . TYR B 1 107 ? 4.125 0.309 11.969 1 90.81 107 TYR B CA 1
ATOM 3201 C C . TYR B 1 107 ? 4.645 0.877 13.281 1 90.81 107 TYR B C 1
ATOM 3203 O O . TYR B 1 107 ? 4.293 0.39 14.359 1 90.81 107 TYR B O 1
ATOM 3211 N N . LEU B 1 108 ? 5.371 1.904 13.219 1 92.06 108 LEU B N 1
ATOM 3212 C CA . LEU B 1 108 ? 6.078 2.41 14.391 1 92.06 108 LEU B CA 1
ATOM 3213 C C . LEU B 1 108 ? 5.199 3.375 15.188 1 92.06 108 LEU B C 1
ATOM 3215 O O . LEU B 1 108 ? 5.184 3.34 16.422 1 92.06 108 LEU B O 1
ATOM 3219 N N . VAL B 1 109 ? 4.434 4.223 14.43 1 93.69 109 VAL B N 1
ATOM 3220 C CA . VAL B 1 109 ? 3.801 5.309 15.172 1 93.69 109 VAL B CA 1
ATOM 3221 C C . VAL B 1 109 ? 2.332 5.418 14.766 1 93.69 109 VAL B C 1
ATOM 3223 O O . VAL B 1 109 ? 1.619 6.312 15.234 1 93.69 109 VAL B O 1
ATOM 3226 N N . GLY B 1 110 ? 1.83 4.613 13.883 1 94.81 110 GLY B N 1
ATOM 3227 C CA . GLY B 1 110 ? 0.491 4.738 13.328 1 94.81 110 GLY B CA 1
ATOM 3228 C C . GLY B 1 110 ? -0.589 4.805 14.391 1 94.81 110 GLY B C 1
ATOM 3229 O O . GLY B 1 110 ? -1.453 5.684 14.352 1 94.81 110 GLY B O 1
ATOM 3230 N N . LYS B 1 111 ? -0.519 3.918 15.359 1 94.12 111 LYS B N 1
ATOM 3231 C CA . LYS B 1 111 ? -1.525 3.865 16.422 1 94.12 111 LYS B CA 1
ATOM 3232 C C . LYS B 1 111 ? -1.537 5.156 17.234 1 94.12 111 LYS B C 1
ATOM 3234 O O . LYS B 1 111 ? -2.584 5.789 17.391 1 94.12 111 LYS B O 1
ATOM 3239 N N . SER B 1 112 ? -0.375 5.555 17.688 1 95.44 112 SER B N 1
ATOM 3240 C CA . SER B 1 112 ? -0.285 6.742 18.531 1 95.44 112 SER B CA 1
ATOM 3241 C C . SER B 1 112 ? -0.714 7.996 17.781 1 95.44 112 SER B C 1
ATOM 3243 O O . SER B 1 112 ? -1.421 8.844 18.328 1 95.44 112 SER B O 1
ATOM 3245 N N . LE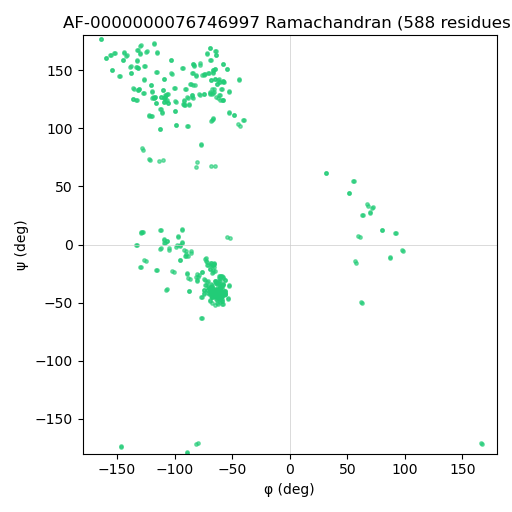U B 1 113 ? -0.312 8.055 16.547 1 97.31 113 LEU B N 1
ATOM 3246 C CA . LEU B 1 113 ? -0.688 9.188 15.719 1 97.31 113 LEU B CA 1
ATOM 3247 C C . LEU B 1 113 ? -2.199 9.242 15.516 1 97.31 113 LEU B C 1
ATOM 3249 O O . LEU B 1 113 ? -2.818 10.289 15.688 1 97.31 113 LEU B O 1
ATOM 3253 N N . LEU B 1 114 ? -2.768 8.141 15.188 1 97.19 114 LEU B N 1
ATOM 3254 C CA . LEU B 1 114 ? -4.195 8.102 14.883 1 97.19 114 LEU B CA 1
ATOM 3255 C C . LEU B 1 114 ? -5.023 8.383 16.141 1 97.19 114 LEU B C 1
ATOM 3257 O O . LEU B 1 114 ? -6.016 9.109 16.078 1 97.19 114 LEU B O 1
ATOM 3261 N N . VAL B 1 115 ? -4.621 7.852 17.266 1 96.38 115 VAL B N 1
ATOM 3262 C CA . VAL B 1 115 ? -5.32 8.109 18.516 1 96.38 115 VAL B CA 1
ATOM 3263 C C . VAL B 1 115 ? -5.266 9.602 18.844 1 96.38 115 VAL B C 1
ATOM 3265 O O . VAL B 1 115 ? -6.277 10.195 19.234 1 96.38 115 VAL B O 1
ATOM 3268 N N . ASP B 1 116 ? -4.133 10.156 18.719 1 97.44 116 ASP B N 1
ATOM 3269 C CA . ASP B 1 116 ? -3.967 11.586 18.938 1 97.44 116 ASP B CA 1
ATOM 3270 C C . ASP B 1 116 ? -4.879 12.391 18.016 1 97.44 116 ASP B C 1
ATOM 3272 O O . ASP B 1 116 ? -5.527 13.344 18.438 1 97.44 116 ASP B O 1
ATOM 3276 N N . LEU B 1 117 ? -4.961 12.008 16.734 1 97.75 117 LEU B N 1
ATOM 3277 C CA . LEU B 1 117 ? -5.797 12.711 15.766 1 97.75 117 LEU B CA 1
ATOM 3278 C C . LEU B 1 117 ? -7.273 12.578 16.125 1 97.75 117 LEU B C 1
ATOM 3280 O O . LEU B 1 117 ? -8.031 13.547 16.016 1 97.75 117 LEU B O 1
ATOM 3284 N N . ILE B 1 118 ? -7.66 11.438 16.547 1 95.5 118 ILE B N 1
ATOM 3285 C CA . ILE B 1 118 ? -9.055 11.203 16.922 1 95.5 118 ILE B CA 1
ATOM 3286 C C . ILE B 1 118 ? -9.422 12.055 18.125 1 95.5 118 ILE B C 1
ATOM 3288 O O . ILE B 1 118 ? -10.516 12.617 18.203 1 95.5 118 ILE B O 1
ATOM 3292 N N . LYS B 1 119 ? -8.523 12.148 19.062 1 95.69 119 LYS B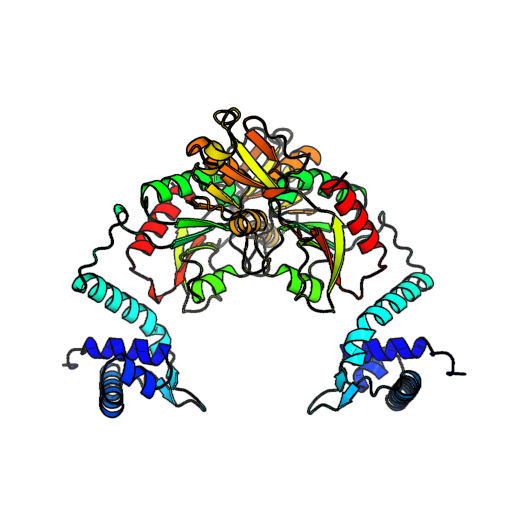 N 1
ATOM 3293 C CA . LYS B 1 119 ? -8.75 12.977 20.234 1 95.69 119 LYS B CA 1
ATOM 3294 C C . LYS B 1 119 ? -8.797 14.461 19.875 1 95.69 119 LYS B C 1
ATOM 3296 O O . LYS B 1 119 ? -9.609 15.211 20.406 1 95.69 119 LYS B O 1
ATOM 3301 N N . THR B 1 120 ? -7.969 14.859 19 1 97.25 120 THR B N 1
ATOM 3302 C CA . THR B 1 120 ? -7.875 16.25 18.562 1 97.25 120 THR B CA 1
ATOM 3303 C C . THR B 1 120 ? -9.102 16.641 17.734 1 97.25 120 THR B C 1
ATOM 3305 O O . THR B 1 120 ? -9.594 17.766 17.859 1 97.25 120 THR B O 1
ATOM 3308 N N . PHE B 1 121 ? -9.562 15.672 16.922 1 96.94 121 PHE B N 1
ATOM 3309 C CA . PHE B 1 121 ? -10.695 15.898 16.031 1 96.94 121 PHE B CA 1
ATOM 3310 C C . PHE B 1 121 ? -11.812 14.906 16.312 1 96.94 121 PHE B C 1
ATOM 3312 O O . PHE B 1 121 ? -12.117 14.047 15.484 1 96.94 121 PHE B O 1
ATOM 3319 N N . PRO B 1 122 ? -12.5 15.086 17.375 1 93.75 122 PRO B N 1
ATOM 3320 C CA . PRO B 1 122 ? -13.461 14.07 17.812 1 93.75 122 PRO B CA 1
ATOM 3321 C C . PRO B 1 122 ? -14.633 13.922 16.844 1 93.75 122 PRO B C 1
ATOM 3323 O O . PRO B 1 122 ? -15.32 12.891 16.859 1 93.75 122 PRO B O 1
ATOM 3326 N N . ASN B 1 123 ? -14.836 14.922 15.969 1 93 123 ASN B N 1
ATOM 3327 C CA . ASN B 1 123 ? -15.992 14.875 15.078 1 93 123 ASN B CA 1
ATOM 3328 C C . ASN B 1 123 ? -15.578 14.586 13.633 1 93 123 ASN B C 1
ATOM 3330 O O . ASN B 1 123 ? -16.438 14.477 12.75 1 93 123 ASN B O 1
ATOM 3334 N N . ALA B 1 124 ? -14.305 14.406 13.422 1 94.69 124 ALA B N 1
ATOM 3335 C CA . ALA B 1 124 ? -13.797 14.148 12.078 1 94.69 124 ALA B CA 1
ATOM 3336 C C . ALA B 1 124 ? -13.695 12.656 11.805 1 94.69 124 ALA B C 1
ATOM 3338 O O . ALA B 1 124 ? -13.562 11.852 12.734 1 94.69 124 ALA B O 1
ATOM 3339 N N . LYS B 1 125 ? -13.812 12.25 10.539 1 93 125 LYS B N 1
ATOM 3340 C CA . LYS B 1 125 ? -13.445 10.914 10.094 1 93 125 LYS B CA 1
ATOM 3341 C C . LYS B 1 125 ? -12 10.883 9.594 1 93 125 LYS B C 1
ATOM 3343 O O . LYS B 1 125 ? -11.641 11.602 8.664 1 93 125 LYS B O 1
ATOM 3348 N N . ILE B 1 126 ? -11.266 10.07 10.234 1 97.06 126 ILE B N 1
ATOM 3349 C CA . ILE B 1 126 ? -9.836 10.133 9.969 1 97.06 126 ILE B CA 1
ATOM 3350 C C . ILE B 1 126 ? -9.391 8.883 9.219 1 97.06 126 ILE B C 1
ATOM 3352 O O . ILE B 1 126 ? -9.758 7.762 9.594 1 97.06 126 ILE B O 1
ATOM 3356 N N . THR B 1 127 ? -8.633 9.086 8.172 1 96.69 127 THR B N 1
ATOM 3357 C CA . THR B 1 127 ? -8.016 8.016 7.406 1 96.69 127 THR B CA 1
ATOM 3358 C C . THR B 1 127 ? -6.496 8.086 7.48 1 96.69 127 THR B C 1
ATOM 3360 O O . THR B 1 127 ? -5.906 9.133 7.203 1 96.69 127 THR B O 1
ATOM 3363 N N . LEU B 1 128 ? -5.918 7.055 7.949 1 97.5 128 LEU B N 1
ATOM 3364 C CA . LEU B 1 128 ? -4.473 6.875 7.91 1 97.5 128 LEU B CA 1
ATOM 3365 C C . LEU B 1 128 ? -4.09 5.742 6.961 1 97.5 128 LEU B C 1
ATOM 3367 O O . LEU B 1 128 ? -4.434 4.582 7.203 1 97.5 128 LEU B O 1
ATOM 3371 N N . THR B 1 129 ? -3.365 6.125 5.922 1 95.31 129 THR B N 1
ATOM 3372 C CA . THR B 1 129 ? -3.062 5.148 4.883 1 95.31 129 THR B CA 1
ATOM 3373 C C . THR B 1 129 ? -1.567 5.129 4.578 1 95.31 129 THR B C 1
ATOM 3375 O O . THR B 1 129 ? -0.805 5.918 5.137 1 95.31 129 THR B O 1
ATOM 3378 N N . SER B 1 130 ? -1.187 4.117 3.754 1 94.88 130 SER B N 1
ATOM 3379 C CA . SER B 1 130 ? 0.208 4.023 3.332 1 94.88 130 SER B CA 1
ATOM 3380 C C . SER B 1 130 ? 0.468 4.867 2.092 1 94.88 130 SER B C 1
ATOM 3382 O O . SER B 1 130 ? -0.347 4.891 1.166 1 94.88 130 SER B O 1
ATOM 3384 N N . TRP B 1 131 ? 1.594 5.535 2.135 1 95.56 131 TRP B N 1
ATOM 3385 C CA . TRP B 1 131 ? 2.027 6.238 0.931 1 95.56 131 TRP B CA 1
ATOM 3386 C C . TRP B 1 131 ? 2.174 5.273 -0.24 1 95.56 131 TRP B C 1
ATOM 3388 O O . TRP B 1 131 ? 2.678 4.16 -0.076 1 95.56 131 TRP B O 1
ATOM 3398 N N . SER B 1 132 ? 1.77 5.719 -1.389 1 93 132 SER B N 1
ATOM 3399 C CA . SER B 1 132 ? 1.779 4.848 -2.561 1 93 132 SER B CA 1
ATOM 3400 C C . SER B 1 132 ? 2.076 5.637 -3.832 1 93 132 SER B C 1
ATOM 3402 O O . SER B 1 132 ? 2.336 6.84 -3.775 1 93 132 SER B O 1
ATOM 3404 N N . ASP B 1 133 ? 1.976 4.906 -4.969 1 92.56 133 ASP B N 1
ATOM 3405 C CA . ASP B 1 133 ? 2.268 5.484 -6.273 1 92.56 133 ASP B CA 1
ATOM 3406 C C . ASP B 1 133 ? 1.22 6.523 -6.66 1 92.56 133 ASP B C 1
ATOM 3408 O O . ASP B 1 133 ? 1.47 7.375 -7.52 1 92.56 133 ASP B O 1
ATOM 3412 N N . THR B 1 134 ? 0.104 6.527 -5.988 1 93.19 134 THR B N 1
ATOM 3413 C CA . THR B 1 134 ? -0.985 7.414 -6.379 1 93.19 134 THR B CA 1
ATOM 3414 C C . THR B 1 134 ? -1.163 8.539 -5.359 1 93.19 134 THR B C 1
ATOM 3416 O O . THR B 1 134 ? -2.072 9.359 -5.484 1 93.19 134 THR B O 1
ATOM 3419 N N . SER B 1 135 ? -0.302 8.578 -4.387 1 95.81 135 SER B N 1
ATOM 3420 C CA . SER B 1 135 ? -0.501 9.508 -3.279 1 95.81 135 SER B CA 1
ATOM 3421 C C . SER B 1 135 ? -0.421 10.953 -3.75 1 95.81 135 SER B C 1
ATOM 3423 O O . SER B 1 135 ? -1.231 11.789 -3.346 1 95.81 135 SER B O 1
ATOM 3425 N N . VAL B 1 136 ? 0.485 11.25 -4.613 1 95.44 136 VAL B N 1
ATOM 3426 C CA . VAL B 1 136 ? 0.641 12.617 -5.102 1 95.44 136 VAL B CA 1
ATOM 3427 C C . VAL B 1 136 ? -0.609 13.039 -5.871 1 95.44 136 VAL B C 1
ATOM 3429 O O . VAL B 1 136 ? -1.127 14.141 -5.672 1 95.44 136 VAL B O 1
ATOM 3432 N N . GLU B 1 137 ? -1.069 12.148 -6.695 1 94.38 137 GLU B N 1
ATOM 3433 C CA . GLU B 1 137 ? -2.303 12.406 -7.43 1 94.38 137 GLU B CA 1
ATOM 3434 C C . GLU B 1 137 ? -3.48 12.609 -6.48 1 94.38 137 GLU B C 1
ATOM 3436 O O . GLU B 1 137 ? -4.332 13.469 -6.719 1 94.38 137 GLU B O 1
ATOM 3441 N N . GLN B 1 138 ? -3.504 11.898 -5.441 1 94.81 138 GLN B N 1
ATOM 3442 C CA . GLN B 1 138 ? -4.582 12 -4.465 1 94.81 138 GLN B CA 1
ATOM 3443 C C . GLN B 1 138 ? -4.543 13.336 -3.73 1 94.81 138 GLN B C 1
ATOM 3445 O O . GLN B 1 138 ? -5.586 13.898 -3.391 1 94.81 138 GLN B O 1
ATOM 3450 N N . ILE B 1 139 ? -3.355 13.82 -3.521 1 96.06 139 ILE B N 1
ATOM 3451 C CA . ILE B 1 139 ? -3.219 15.141 -2.914 1 96.06 139 ILE B CA 1
ATOM 3452 C C . ILE B 1 139 ? -3.723 16.203 -3.881 1 96.06 139 ILE B C 1
ATOM 3454 O O . ILE B 1 139 ? -4.496 17.078 -3.496 1 96.06 139 ILE B O 1
ATOM 3458 N N . MET B 1 140 ? -3.375 16.047 -5.117 1 92.69 140 MET B N 1
ATOM 3459 C CA . MET B 1 140 ? -3.762 17.016 -6.137 1 92.69 140 MET B CA 1
ATOM 3460 C C . MET B 1 140 ? -5.277 17.031 -6.324 1 92.69 140 MET B C 1
ATOM 3462 O O . MET B 1 140 ? -5.859 18.094 -6.574 1 92.69 140 MET B O 1
ATOM 3466 N N . ASP B 1 141 ? -5.863 15.945 -6.133 1 91.69 141 ASP B N 1
ATOM 3467 C CA . ASP B 1 141 ? -7.301 15.805 -6.336 1 91.69 141 ASP B CA 1
ATOM 3468 C C . ASP B 1 141 ? -8.062 16.031 -5.031 1 91.69 141 ASP B C 1
ATOM 3470 O O . ASP B 1 141 ? -9.273 15.805 -4.969 1 91.69 141 ASP B O 1
ATOM 3474 N N . ASN B 1 142 ? -7.434 16.328 -3.979 1 89.25 142 ASN B N 1
ATOM 3475 C CA . ASN B 1 142 ? -8.016 16.625 -2.674 1 89.25 142 ASN B CA 1
ATOM 3476 C C . ASN B 1 142 ? -8.617 15.375 -2.035 1 89.25 142 ASN B C 1
ATOM 3478 O O . ASN B 1 142 ? -9.609 15.469 -1.309 1 89.25 142 ASN B O 1
ATOM 3482 N N . GLN B 1 143 ? -8.062 14.25 -2.395 1 92.5 143 GLN B N 1
ATOM 3483 C CA . GLN B 1 143 ? -8.484 12.984 -1.79 1 92.5 143 GLN B CA 1
ATOM 3484 C C . GLN B 1 143 ? -7.57 12.602 -0.629 1 92.5 143 GLN B C 1
ATOM 3486 O O . GLN B 1 143 ? -7.883 11.688 0.136 1 92.5 143 GLN B O 1
ATOM 3491 N N . LEU B 1 144 ? -6.504 13.258 -0.555 1 96.5 144 LEU B N 1
ATOM 3492 C CA . LEU B 1 144 ? -5.5 13.125 0.496 1 96.5 144 LEU B CA 1
ATOM 3493 C C . LEU B 1 144 ? -5.027 14.492 0.971 1 96.5 144 LEU B C 1
ATOM 3495 O O . LEU B 1 144 ? -4.664 15.344 0.157 1 96.5 144 LEU B O 1
ATOM 3499 N N . ASP B 1 145 ? -5.133 14.695 2.271 1 97.62 145 ASP B N 1
ATOM 3500 C CA . ASP B 1 145 ? -4.812 16.031 2.793 1 97.62 145 ASP B CA 1
ATOM 3501 C C . ASP B 1 145 ? -3.301 16.234 2.85 1 97.62 145 ASP B C 1
ATOM 3503 O O . ASP B 1 145 ? -2.811 17.312 2.51 1 97.62 145 ASP B O 1
ATOM 3507 N N . ILE B 1 146 ? -2.637 15.242 3.342 1 98.19 146 ILE B N 1
ATOM 3508 C CA . ILE B 1 146 ? -1.202 15.383 3.566 1 98.19 146 ILE B CA 1
ATOM 3509 C C . ILE B 1 146 ? -0.54 14.008 3.516 1 98.19 146 ILE B C 1
ATOM 3511 O O . ILE B 1 146 ? -1.169 12.992 3.836 1 98.19 146 ILE B O 1
ATOM 3515 N N . GLY B 1 147 ? 0.729 13.977 3.088 1 98.12 147 GLY B N 1
ATOM 3516 C CA . GLY B 1 147 ? 1.488 12.734 3.076 1 98.12 147 GLY B CA 1
ATOM 3517 C C . GLY B 1 147 ? 2.955 12.93 3.406 1 98.12 147 GLY B C 1
ATOM 3518 O O . GLY B 1 147 ? 3.486 14.031 3.268 1 98.12 147 GLY B O 1
ATOM 3519 N N . VAL B 1 148 ? 3.582 11.836 3.842 1 97.88 148 VAL B N 1
ATOM 3520 C CA . VAL B 1 148 ? 4.992 11.898 4.219 1 97.88 148 VAL B CA 1
ATOM 3521 C C . VAL B 1 148 ? 5.801 10.938 3.342 1 97.88 148 VAL B C 1
ATOM 3523 O O . VAL B 1 148 ? 5.41 9.789 3.148 1 97.88 148 VAL B O 1
ATOM 3526 N N . GLN B 1 149 ? 6.859 11.422 2.822 1 96.12 149 GLN B N 1
ATOM 3527 C CA . GLN B 1 149 ? 7.809 10.648 2.035 1 96.12 149 GLN B CA 1
ATOM 3528 C C . GLN B 1 149 ? 9.141 11.383 1.895 1 96.12 149 GLN B C 1
ATOM 3530 O O . GLN B 1 149 ? 9.273 12.516 2.344 1 96.12 149 GLN B O 1
ATOM 3535 N N . TYR B 1 150 ? 10.086 10.789 1.274 1 94.25 150 TYR B N 1
ATOM 3536 C CA . TYR B 1 150 ? 11.344 11.461 0.968 1 94.25 150 TYR B CA 1
ATOM 3537 C C . TYR B 1 150 ? 11.125 12.609 -0.006 1 94.25 150 TYR B C 1
ATOM 3539 O O . TYR B 1 150 ? 10.211 12.562 -0.838 1 94.25 150 TYR B O 1
ATOM 3547 N N . PHE B 1 151 ? 11.977 13.562 0.119 1 93.56 151 PHE B N 1
ATOM 3548 C CA . PHE B 1 151 ? 11.984 14.711 -0.783 1 93.56 151 PHE B CA 1
ATOM 3549 C C . PHE B 1 151 ? 12.195 14.258 -2.225 1 93.56 151 PHE B C 1
ATOM 3551 O O . PHE B 1 151 ? 13.016 13.383 -2.494 1 93.56 151 PHE B O 1
ATOM 3558 N N . ASN B 1 152 ? 11.422 14.781 -3.096 1 91.69 152 ASN B N 1
ATOM 3559 C CA . ASN B 1 152 ? 11.516 14.539 -4.531 1 91.69 152 ASN B CA 1
ATOM 3560 C C . ASN B 1 152 ? 11.711 15.836 -5.309 1 91.69 152 ASN B C 1
ATOM 3562 O O . ASN B 1 152 ? 10.781 16.625 -5.445 1 91.69 152 ASN B O 1
ATOM 3566 N N . PRO B 1 153 ? 12.852 16.031 -5.879 1 87.38 153 PRO B N 1
ATOM 3567 C CA . PRO B 1 153 ? 13.125 17.281 -6.598 1 87.38 153 PRO B CA 1
ATOM 3568 C C . PRO B 1 153 ? 12.289 17.422 -7.867 1 87.38 153 PRO B C 1
ATOM 3570 O O . PRO B 1 153 ? 12.109 18.547 -8.367 1 87.38 153 PRO B O 1
ATOM 3573 N N . GLU B 1 154 ? 11.727 16.375 -8.367 1 87.75 154 GLU B N 1
ATOM 3574 C CA . GLU B 1 154 ? 10.984 16.391 -9.625 1 87.75 154 GLU B CA 1
ATOM 3575 C C . GLU B 1 154 ? 9.492 16.609 -9.391 1 87.75 154 GLU B C 1
ATOM 3577 O O . GLU B 1 154 ? 8.695 16.578 -10.328 1 87.75 154 GLU B O 1
ATOM 3582 N N . MET B 1 155 ? 9.203 16.969 -8.25 1 88.88 155 MET B N 1
ATOM 3583 C CA . MET B 1 155 ? 7.793 17.141 -7.906 1 88.88 155 MET B CA 1
ATOM 3584 C C . MET B 1 155 ? 7.227 18.406 -8.516 1 88.88 155 MET B C 1
ATOM 3586 O O . MET B 1 155 ? 7.93 19.422 -8.641 1 88.88 155 MET B O 1
ATOM 3590 N N . SER B 1 156 ? 5.98 18.297 -8.859 1 87.5 156 SER B N 1
ATOM 3591 C CA . SER B 1 156 ? 5.254 19.453 -9.367 1 87.5 156 SER B CA 1
ATOM 3592 C C . SER B 1 156 ? 5.328 20.625 -8.398 1 87.5 156 SER B C 1
ATOM 3594 O O . SER B 1 156 ? 5.355 20.422 -7.184 1 87.5 156 SER B O 1
ATOM 3596 N N . LYS B 1 157 ? 5.258 21.828 -8.906 1 82.81 157 LYS B N 1
ATOM 3597 C CA . LYS B 1 157 ? 5.281 23.047 -8.094 1 82.81 157 LYS B CA 1
ATOM 3598 C C . LYS B 1 157 ? 3.977 23.219 -7.32 1 82.81 157 LYS B C 1
ATOM 3600 O O . LYS B 1 157 ? 3.914 24 -6.367 1 82.81 157 LYS B O 1
ATOM 3605 N N . ALA B 1 158 ? 3.018 22.531 -7.762 1 85.62 158 ALA B N 1
ATOM 3606 C CA . ALA B 1 158 ? 1.727 22.609 -7.086 1 85.62 158 ALA B CA 1
ATOM 3607 C C . ALA B 1 158 ? 1.769 21.875 -5.742 1 85.62 158 ALA B C 1
ATOM 3609 O O . ALA B 1 158 ? 0.872 22.047 -4.91 1 85.62 158 ALA B O 1
ATOM 3610 N N . ILE B 1 159 ? 2.816 21.141 -5.566 1 93.19 159 ILE B N 1
ATOM 3611 C CA . ILE B 1 159 ? 2.979 20.375 -4.34 1 93.19 159 ILE B CA 1
ATOM 3612 C C . ILE B 1 159 ? 4.059 21.016 -3.469 1 93.19 159 ILE B C 1
ATOM 3614 O O . ILE B 1 159 ? 5.168 21.281 -3.939 1 93.19 159 ILE B O 1
ATOM 3618 N N . TYR B 1 160 ? 3.674 21.328 -2.307 1 90.44 160 TYR B N 1
ATOM 3619 C CA . TYR B 1 160 ? 4.645 21.812 -1.337 1 90.44 160 TYR B CA 1
ATOM 3620 C C . TYR B 1 160 ? 5.242 20.672 -0.532 1 90.44 160 TYR B C 1
ATOM 3622 O O . TYR B 1 160 ? 4.523 19.75 -0.123 1 90.44 160 TYR B O 1
ATOM 3630 N N . GLN B 1 161 ? 6.527 20.688 -0.396 1 94.12 161 GLN B N 1
ATOM 3631 C CA . GLN B 1 161 ? 7.258 19.672 0.371 1 94.12 161 GLN B CA 1
ATOM 3632 C C . GLN B 1 161 ? 7.883 20.281 1.623 1 94.12 161 GLN B C 1
ATOM 3634 O O . GLN B 1 161 ? 8.977 20.844 1.567 1 94.12 161 GLN B O 1
ATOM 3639 N N . HIS B 1 162 ? 7.234 20.109 2.756 1 92.75 162 HIS B N 1
ATOM 3640 C CA . HIS B 1 162 ? 7.676 20.672 4.027 1 92.75 162 HIS B CA 1
ATOM 3641 C C . HIS B 1 162 ? 8.656 19.734 4.727 1 92.75 162 HIS B C 1
ATOM 3643 O O . HIS B 1 162 ? 8.297 18.625 5.105 1 92.75 162 HIS B O 1
ATOM 3649 N N . GLN B 1 163 ? 9.852 20.234 4.973 1 95.12 163 GLN B N 1
ATOM 3650 C CA . GLN B 1 163 ? 10.875 19.391 5.574 1 95.12 163 GLN B CA 1
ATOM 3651 C C . GLN B 1 163 ? 10.539 19.062 7.027 1 95.12 163 GLN B C 1
ATOM 3653 O O . GLN B 1 163 ? 10.211 19.953 7.809 1 95.12 163 GLN B O 1
ATOM 3658 N N . LEU B 1 164 ? 10.625 17.781 7.32 1 95.75 164 LEU B N 1
ATOM 3659 C CA . LEU B 1 164 ? 10.336 17.328 8.68 1 95.75 164 LEU B CA 1
ATOM 3660 C C . LEU B 1 164 ? 11.625 16.938 9.398 1 95.75 164 LEU B C 1
ATOM 3662 O O . LEU B 1 164 ? 11.727 17.094 10.617 1 95.75 164 LEU B O 1
ATOM 3666 N N . GLY B 1 165 ? 12.5 16.344 8.727 1 93.56 165 GLY B N 1
ATOM 3667 C CA . GLY B 1 165 ? 13.734 15.836 9.305 1 93.56 165 GLY B CA 1
ATOM 3668 C C . GLY B 1 165 ? 14.477 14.883 8.383 1 93.56 165 GLY B C 1
ATOM 3669 O O . GLY B 1 165 ? 14.188 14.812 7.188 1 93.56 165 GLY B O 1
ATOM 3670 N N . ARG B 1 166 ? 15.523 14.273 8.984 1 93.06 166 ARG B N 1
ATOM 3671 C CA . ARG B 1 166 ? 16.344 13.289 8.273 1 93.06 166 ARG B CA 1
ATOM 3672 C C . ARG B 1 166 ? 16.672 12.102 9.172 1 93.06 166 ARG B C 1
ATOM 3674 O O . ARG B 1 166 ? 16.734 12.242 10.398 1 93.06 166 ARG B O 1
ATOM 3681 N N . TYR B 1 167 ? 16.766 10.977 8.484 1 91.81 167 TYR B N 1
ATOM 3682 C CA . TYR B 1 167 ? 17.219 9.789 9.195 1 91.81 167 TYR B CA 1
ATOM 3683 C C . TYR B 1 167 ? 18.562 9.297 8.656 1 91.81 167 TYR B C 1
ATOM 3685 O O . TYR B 1 167 ? 18.844 9.453 7.465 1 91.81 167 TYR B O 1
ATOM 3693 N N . ARG B 1 168 ? 19.312 8.711 9.594 1 92.5 168 ARG B N 1
ATOM 3694 C CA . ARG B 1 168 ? 20.484 7.949 9.156 1 92.5 168 ARG B CA 1
ATOM 3695 C C . ARG B 1 168 ? 20.094 6.531 8.75 1 92.5 168 ARG B C 1
ATOM 3697 O O . ARG B 1 168 ? 19.047 6.023 9.172 1 92.5 168 ARG B O 1
ATOM 3704 N N . GLY B 1 169 ? 20.953 5.98 7.891 1 94.5 169 GLY B N 1
ATOM 3705 C CA . GLY B 1 169 ? 20.719 4.605 7.484 1 94.5 169 GLY B CA 1
ATOM 3706 C C . GLY B 1 169 ? 21.281 3.592 8.461 1 94.5 169 GLY B C 1
ATOM 3707 O O . GLY B 1 169 ? 22.312 3.838 9.086 1 94.5 169 GLY B O 1
ATOM 3708 N N . GLY B 1 170 ? 20.609 2.469 8.555 1 95.38 170 GLY B N 1
ATOM 3709 C CA . GLY B 1 170 ? 21.078 1.398 9.414 1 95.38 170 GLY B CA 1
ATOM 3710 C C . GLY B 1 170 ? 20.828 0.016 8.852 1 95.38 170 GLY B C 1
ATOM 3711 O O . GLY B 1 170 ? 20.094 -0.129 7.863 1 95.38 170 GLY B O 1
ATOM 3712 N N . ILE B 1 171 ? 21.531 -0.944 9.461 1 96.25 171 ILE B N 1
ATOM 3713 C CA . ILE B 1 171 ? 21.328 -2.359 9.172 1 96.25 171 ILE B CA 1
ATOM 3714 C C . ILE B 1 171 ? 20.609 -3.029 10.336 1 96.25 171 ILE B C 1
ATOM 3716 O O . ILE B 1 171 ? 20.953 -2.814 11.5 1 96.25 171 ILE B O 1
ATOM 3720 N N . VAL B 1 172 ? 19.562 -3.723 10.023 1 96.75 172 VAL B N 1
ATOM 3721 C CA . VAL B 1 172 ? 18.844 -4.473 11.047 1 96.75 172 VAL B CA 1
ATOM 3722 C C . VAL B 1 172 ? 19.125 -5.965 10.891 1 96.75 172 VAL B C 1
ATOM 3724 O O . VAL B 1 172 ? 19.078 -6.5 9.781 1 96.75 172 VAL B O 1
ATOM 3727 N N . THR B 1 173 ? 19.5 -6.59 11.961 1 96.56 173 THR B N 1
ATOM 3728 C CA . THR B 1 173 ? 19.719 -8.031 12.016 1 96.56 173 THR B CA 1
ATOM 3729 C C . THR B 1 173 ? 18.984 -8.641 13.203 1 96.56 173 THR B C 1
ATOM 3731 O O . THR B 1 173 ? 18.5 -7.922 14.078 1 96.56 173 THR B O 1
ATOM 3734 N N . THR B 1 174 ? 18.844 -9.938 13.172 1 95.56 174 THR B N 1
ATOM 3735 C CA . THR B 1 174 ? 18.344 -10.625 14.359 1 95.56 174 THR B CA 1
ATOM 3736 C C . THR B 1 174 ? 19.406 -10.633 15.461 1 95.56 174 THR B C 1
ATOM 3738 O O . THR B 1 174 ? 20.578 -10.359 15.203 1 95.56 174 THR B O 1
ATOM 3741 N N . GLU B 1 175 ? 19 -10.93 16.656 1 93.31 175 GLU B N 1
ATOM 3742 C CA . GLU B 1 175 ? 19.891 -10.953 17.812 1 93.31 175 GLU B CA 1
ATOM 3743 C C . GLU B 1 175 ? 21.016 -11.977 17.609 1 93.31 175 GLU B C 1
ATOM 3745 O O . GLU B 1 175 ? 22.109 -11.805 18.125 1 93.31 175 GLU B O 1
ATOM 3750 N N . LYS B 1 176 ? 20.734 -12.977 16.859 1 93.12 176 LYS B N 1
ATOM 3751 C CA . LYS B 1 176 ? 21.719 -14.016 16.562 1 93.12 176 LYS B CA 1
ATOM 3752 C C . LYS B 1 176 ? 22.953 -13.422 15.883 1 93.12 176 LYS B C 1
ATOM 3754 O O . LYS B 1 176 ? 24.062 -13.945 16.031 1 93.12 176 LYS B O 1
ATOM 3759 N N . HIS B 1 177 ? 22.719 -12.328 15.219 1 94.5 177 HIS B N 1
ATOM 3760 C CA . HIS B 1 177 ? 23.812 -11.758 14.438 1 94.5 177 HIS B CA 1
ATOM 3761 C C . HIS B 1 177 ? 24.266 -10.43 15.031 1 94.5 177 HIS B C 1
ATOM 3763 O O . HIS B 1 177 ? 25.016 -9.68 14.391 1 94.5 177 HIS B O 1
ATOM 3769 N N . ALA B 1 178 ? 23.859 -10.125 16.188 1 91.12 178 ALA B N 1
ATOM 3770 C CA . ALA B 1 178 ? 24.156 -8.844 16.828 1 91.12 178 ALA B CA 1
ATOM 3771 C C . ALA B 1 178 ? 25.656 -8.641 17 1 91.12 178 ALA B C 1
ATOM 3773 O O . ALA B 1 178 ? 26.156 -7.52 16.859 1 91.12 178 ALA B O 1
ATOM 3774 N N . SER B 1 179 ? 26.375 -9.68 17.188 1 94.25 179 SER B N 1
ATOM 3775 C CA . SER B 1 179 ? 27.797 -9.578 17.516 1 94.25 179 SER B CA 1
ATOM 3776 C C . SER B 1 179 ? 28.672 -9.578 16.266 1 94.25 179 SER B C 1
ATOM 3778 O O . SER B 1 179 ? 29.875 -9.367 16.344 1 94.25 179 SER B O 1
ATOM 3780 N N . LEU B 1 180 ? 28.047 -9.781 15.125 1 95.62 180 LEU B N 1
ATOM 3781 C CA . LEU B 1 180 ? 28.812 -9.797 13.883 1 95.62 180 LEU B CA 1
ATOM 3782 C C . LEU B 1 180 ? 29.391 -8.422 13.586 1 95.62 180 LEU B C 1
ATOM 3784 O O . LEU B 1 180 ? 28.812 -7.398 13.961 1 95.62 180 LEU B O 1
ATOM 3788 N N . SER B 1 181 ? 30.547 -8.438 12.969 1 95.94 181 SER B N 1
ATOM 3789 C CA . SER B 1 181 ? 31.094 -7.195 12.453 1 95.94 181 SER B CA 1
ATOM 3790 C C . SER B 1 181 ? 30.219 -6.605 11.352 1 95.94 181 SER B C 1
ATOM 3792 O O . SER B 1 181 ? 29.359 -7.297 10.805 1 95.94 181 SER B O 1
ATOM 3794 N N . LEU B 1 182 ? 30.422 -5.367 11.062 1 95.94 182 LEU B N 1
ATOM 3795 C CA . LEU B 1 182 ? 29.688 -4.719 9.992 1 95.94 182 LEU B CA 1
ATOM 3796 C C . LEU B 1 182 ? 29.906 -5.438 8.664 1 95.94 182 LEU B C 1
ATOM 3798 O O . LEU B 1 182 ? 28.969 -5.645 7.895 1 95.94 182 LEU B O 1
ATOM 3802 N N . GLU B 1 183 ? 31.141 -5.801 8.43 1 95.44 183 GLU B N 1
ATOM 3803 C CA . GLU B 1 183 ? 31.484 -6.512 7.203 1 95.44 183 GLU B CA 1
ATOM 3804 C C . GLU B 1 183 ? 30.719 -7.824 7.09 1 95.44 183 GLU B C 1
ATOM 3806 O O . GLU B 1 183 ? 30.219 -8.164 6.02 1 95.44 183 GLU B O 1
ATOM 3811 N N . ASP B 1 184 ? 30.672 -8.477 8.203 1 96.88 184 ASP B N 1
ATOM 3812 C CA . ASP B 1 184 ? 29.969 -9.75 8.219 1 96.88 184 ASP B CA 1
ATOM 3813 C C . ASP B 1 184 ? 28.453 -9.547 8.055 1 96.88 184 ASP B C 1
ATOM 3815 O O . ASP B 1 184 ? 27.781 -10.367 7.426 1 96.88 184 ASP B O 1
ATOM 3819 N N . LYS B 1 185 ? 27.953 -8.523 8.656 1 97.38 185 LYS B N 1
ATOM 3820 C CA . LYS B 1 185 ? 26.531 -8.203 8.492 1 97.38 185 LYS B CA 1
ATOM 3821 C C . LYS B 1 185 ? 26.203 -7.895 7.035 1 97.38 185 LYS B C 1
ATOM 3823 O O . LYS B 1 185 ? 25.172 -8.328 6.52 1 97.38 185 LYS B O 1
ATOM 3828 N N . LEU B 1 186 ? 27.109 -7.207 6.391 1 97 186 LEU B N 1
ATOM 3829 C CA . LEU B 1 186 ? 26.906 -6.797 5.008 1 97 186 LEU B CA 1
ATOM 3830 C C . LEU B 1 186 ? 27.016 -7.992 4.062 1 97 186 LEU B C 1
ATOM 3832 O O . LEU B 1 186 ? 26.578 -7.914 2.91 1 97 186 LEU B O 1
ATOM 3836 N N . ALA B 1 187 ? 27.547 -9.094 4.531 1 96.62 187 ALA B N 1
ATOM 3837 C CA . ALA B 1 187 ? 27.734 -10.289 3.709 1 96.62 187 ALA B CA 1
ATOM 3838 C C . ALA B 1 187 ? 26.5 -11.195 3.791 1 96.62 187 ALA B C 1
ATOM 3840 O O . ALA B 1 187 ? 26.375 -12.141 3.01 1 96.62 187 ALA B O 1
ATOM 3841 N N . LEU B 1 188 ? 25.594 -10.891 4.703 1 96.56 188 LEU B N 1
ATOM 3842 C CA . LEU B 1 188 ? 24.375 -11.672 4.844 1 96.56 188 LEU B CA 1
ATOM 3843 C C . LEU B 1 188 ? 23.453 -11.469 3.643 1 96.56 188 LEU B C 1
ATOM 3845 O O . LEU B 1 188 ? 23.594 -10.484 2.906 1 96.56 188 LEU B O 1
ATOM 3849 N N . PRO B 1 189 ? 22.516 -12.453 3.438 1 95.56 189 PRO B N 1
ATOM 3850 C CA . PRO B 1 189 ? 21.438 -12.133 2.502 1 95.56 189 PRO B CA 1
ATOM 3851 C C . PRO B 1 189 ? 20.516 -11.023 3.018 1 95.56 189 PRO B C 1
ATOM 3853 O O . PRO B 1 189 ? 20.359 -10.867 4.23 1 95.56 189 PRO B O 1
ATOM 3856 N N . PHE B 1 190 ? 19.953 -10.266 2.035 1 96.69 190 PHE B N 1
ATOM 3857 C CA . PHE B 1 190 ? 19.141 -9.133 2.428 1 96.69 190 PHE B CA 1
ATOM 3858 C C . PHE B 1 190 ? 17.719 -9.289 1.897 1 96.69 190 PHE B C 1
ATOM 3860 O O . PHE B 1 190 ? 17.516 -9.727 0.764 1 96.69 190 PHE B O 1
ATOM 3867 N N . VAL B 1 191 ? 16.781 -8.969 2.738 1 96 191 VAL B N 1
ATOM 3868 C CA . VAL B 1 191 ? 15.398 -8.711 2.324 1 96 191 VAL B CA 1
ATOM 3869 C C . VAL B 1 191 ? 15.094 -7.219 2.445 1 96 191 VAL B C 1
ATOM 3871 O O . VAL B 1 191 ? 15.289 -6.625 3.506 1 96 191 VAL B O 1
ATOM 3874 N N . PHE B 1 192 ? 14.617 -6.684 1.369 1 94.75 192 PHE B N 1
ATOM 3875 C CA . PHE B 1 192 ? 14.406 -5.242 1.357 1 94.75 192 PHE B CA 1
ATOM 3876 C C . PHE B 1 192 ? 12.93 -4.91 1.528 1 94.75 192 PHE B C 1
ATOM 3878 O O . PHE B 1 192 ? 12.062 -5.676 1.104 1 94.75 192 PHE B O 1
ATOM 3885 N N . MET B 1 193 ? 12.789 -3.775 2.18 1 92.56 193 MET B N 1
ATOM 3886 C CA . MET B 1 193 ? 11.461 -3.164 2.197 1 92.56 193 MET B CA 1
ATOM 3887 C C . MET B 1 193 ? 11.242 -2.322 0.946 1 92.56 193 MET B C 1
ATOM 3889 O O . MET B 1 193 ? 12.055 -1.463 0.615 1 92.56 193 MET B O 1
ATOM 3893 N N . GLN B 1 194 ? 10.156 -2.617 0.301 1 88.31 194 GLN B N 1
ATOM 3894 C CA . GLN B 1 194 ? 9.836 -1.833 -0.888 1 88.31 194 GLN B CA 1
ATOM 3895 C C . GLN B 1 194 ? 9.32 -0.446 -0.512 1 88.31 194 GLN B C 1
ATOM 3897 O O . GLN B 1 194 ? 8.461 -0.312 0.361 1 88.31 194 GLN B O 1
ATOM 3902 N N . MET B 1 195 ? 9.914 0.539 -1.126 1 82.62 195 MET B N 1
ATOM 3903 C CA . MET B 1 195 ? 9.422 1.899 -0.949 1 82.62 195 MET B CA 1
ATOM 3904 C C . MET B 1 195 ? 8.531 2.312 -2.119 1 82.62 195 MET B C 1
ATOM 3906 O O . MET B 1 195 ? 9.031 2.727 -3.166 1 82.62 195 MET B O 1
ATOM 3910 N N . LYS B 1 196 ? 7.277 2.297 -1.909 1 84.19 196 LYS B N 1
ATOM 3911 C CA . LYS B 1 196 ? 6.352 2.648 -2.982 1 84.19 196 LYS B CA 1
ATOM 3912 C C . LYS B 1 196 ? 6.219 4.164 -3.115 1 84.19 196 LYS B C 1
ATOM 3914 O O . LYS B 1 196 ? 6.227 4.883 -2.115 1 84.19 196 LYS B O 1
ATOM 3919 N N . GLY B 1 197 ? 6.059 4.559 -4.316 1 84.12 197 GLY B N 1
ATOM 3920 C CA . GLY B 1 197 ? 5.684 5.934 -4.605 1 84.12 197 GLY B CA 1
ATOM 3921 C C . GLY B 1 197 ? 6.852 6.898 -4.551 1 84.12 197 GLY B C 1
ATOM 3922 O O . GLY B 1 197 ? 6.664 8.102 -4.391 1 84.12 197 GLY B O 1
ATOM 3923 N N . TRP B 1 198 ? 8.055 6.328 -4.512 1 83.31 198 TRP B N 1
ATOM 3924 C CA . TRP B 1 198 ? 9.211 7.219 -4.512 1 83.31 198 TRP B CA 1
ATOM 3925 C C . TRP B 1 198 ? 10.25 6.754 -5.527 1 83.31 198 TRP B C 1
ATOM 3927 O O . TRP B 1 198 ? 10.734 5.621 -5.457 1 83.31 198 TRP B O 1
ATOM 3937 N N . GLN B 1 199 ? 10.633 7.594 -6.426 1 74.31 199 GLN B N 1
ATOM 3938 C CA . GLN B 1 199 ? 11.703 7.5 -7.41 1 74.31 199 GLN B CA 1
ATOM 3939 C C . GLN B 1 199 ? 11.914 6.059 -7.855 1 74.31 199 GLN B C 1
ATOM 3941 O O . GLN B 1 199 ? 13.016 5.512 -7.711 1 74.31 199 GLN B O 1
ATOM 3946 N N . GLU B 1 200 ? 10.945 5.379 -8.469 1 69 200 GLU B N 1
ATOM 3947 C CA . GLU B 1 200 ? 11.016 4.039 -9.039 1 69 200 GLU B CA 1
ATOM 3948 C C . GLU B 1 200 ? 11.297 2.994 -7.965 1 69 200 GLU B C 1
ATOM 3950 O O . GLU B 1 200 ? 12.078 2.064 -8.188 1 69 200 GLU B O 1
ATOM 3955 N N . LYS B 1 201 ? 10.961 3.232 -6.758 1 72.88 201 LYS B N 1
ATOM 3956 C CA . LYS B 1 201 ? 11 2.299 -5.633 1 72.88 201 LYS B CA 1
ATOM 3957 C C . LYS B 1 201 ? 12.438 2.006 -5.207 1 72.88 201 LYS B C 1
ATOM 3959 O O . LYS B 1 201 ? 12.742 0.896 -4.77 1 72.88 201 LYS B O 1
ATOM 3964 N N . LYS B 1 202 ? 13.281 3.043 -5.402 1 76 202 LYS B N 1
ATOM 3965 C CA . LYS B 1 202 ? 14.664 2.949 -4.953 1 76 202 LYS B CA 1
ATOM 3966 C C . LYS B 1 202 ? 14.75 2.969 -3.428 1 76 202 LYS B C 1
ATOM 3968 O O . LYS B 1 202 ? 13.867 3.5 -2.758 1 76 202 LYS B O 1
ATOM 3973 N N . THR B 1 203 ? 15.734 2.273 -2.957 1 83.38 203 THR B N 1
ATOM 3974 C CA . THR B 1 203 ? 16.031 2.277 -1.528 1 83.38 203 THR B CA 1
ATOM 3975 C C . THR B 1 203 ? 17.188 3.219 -1.218 1 83.38 203 THR B C 1
ATOM 3977 O O . THR B 1 203 ? 18.328 2.969 -1.627 1 83.38 203 THR B O 1
ATOM 3980 N N . VAL B 1 204 ? 16.953 4.27 -0.479 1 85.44 204 VAL B N 1
ATOM 3981 C CA . VAL B 1 204 ? 17.891 5.344 -0.195 1 85.44 204 VAL B CA 1
ATOM 3982 C C . VAL B 1 204 ? 19.156 4.766 0.43 1 85.44 204 VAL B C 1
ATOM 3984 O O . VAL B 1 204 ? 20.266 5.102 0.016 1 85.44 204 VAL B O 1
ATOM 3987 N N . ILE B 1 205 ? 19 3.859 1.308 1 92.12 205 ILE B N 1
ATOM 3988 C CA . ILE B 1 205 ? 20.125 3.318 2.047 1 92.12 205 ILE B CA 1
ATOM 3989 C C . ILE B 1 205 ? 20.938 2.381 1.147 1 92.12 205 ILE B C 1
ATOM 3991 O O . ILE B 1 205 ? 22.172 2.365 1.199 1 92.12 205 ILE B O 1
ATOM 3995 N N . LYS B 1 206 ? 20.25 1.6 0.404 1 92.38 206 LYS B N 1
ATOM 3996 C CA . LYS B 1 206 ? 20.938 0.756 -0.565 1 92.38 206 LYS B CA 1
ATOM 3997 C C . LYS B 1 206 ? 21.766 1.598 -1.535 1 92.38 206 LYS B C 1
ATOM 3999 O O . LYS B 1 206 ? 22.906 1.245 -1.861 1 92.38 206 LYS B O 1
ATOM 4004 N N . MET B 1 207 ? 21.203 2.693 -1.989 1 89.94 207 MET B N 1
ATOM 4005 C CA . MET B 1 207 ? 21.906 3.6 -2.896 1 89.94 207 MET B CA 1
ATOM 4006 C C . MET B 1 207 ? 23.172 4.148 -2.248 1 89.94 207 MET B C 1
ATOM 4008 O O . MET B 1 207 ? 24.203 4.273 -2.906 1 89.94 207 MET B O 1
ATOM 4012 N N . ALA B 1 208 ? 23.047 4.484 -1.04 1 91.75 208 ALA B N 1
ATOM 4013 C CA . ALA B 1 208 ? 24.203 4.992 -0.296 1 91.75 208 ALA B CA 1
ATOM 4014 C C . ALA B 1 208 ? 25.328 3.963 -0.256 1 91.75 208 ALA B C 1
ATOM 4016 O O . ALA B 1 208 ? 26.484 4.297 -0.486 1 91.75 208 ALA B O 1
ATOM 4017 N N . LEU B 1 209 ? 24.969 2.717 0.028 1 94.62 209 LEU B N 1
ATOM 4018 C CA . LEU B 1 209 ? 25.953 1.635 0.055 1 94.62 209 LEU B CA 1
ATOM 4019 C C . LEU B 1 209 ? 26.625 1.471 -1.307 1 94.62 209 LEU B C 1
ATOM 4021 O O . LEU B 1 209 ? 27.844 1.393 -1.396 1 94.62 209 LEU B O 1
ATOM 4025 N N . GLU B 1 210 ? 25.797 1.521 -2.273 1 93 210 GLU B N 1
ATOM 4026 C CA . GLU B 1 210 ? 26.297 1.314 -3.625 1 93 210 GLU B CA 1
ATOM 4027 C C . GLU B 1 210 ? 27.203 2.471 -4.062 1 93 210 GLU B C 1
ATOM 4029 O O . GLU B 1 210 ? 28.172 2.266 -4.781 1 93 210 GLU B O 1
ATOM 4034 N N . GLU B 1 211 ? 26.859 3.658 -3.668 1 90.38 211 GLU B N 1
ATOM 4035 C CA . GLU B 1 211 ? 27.703 4.82 -3.922 1 90.38 211 GLU B CA 1
ATOM 4036 C C . GLU B 1 211 ? 29.094 4.637 -3.314 1 90.38 211 GLU B C 1
ATOM 4038 O O . GLU B 1 211 ? 30.078 5.156 -3.84 1 90.38 211 GLU B O 1
ATOM 4043 N N . SER B 1 212 ? 29.234 3.902 -2.285 1 92.5 212 SER B N 1
ATOM 4044 C CA . SER B 1 212 ? 30.484 3.664 -1.581 1 92.5 212 SER B CA 1
ATOM 4045 C C . SER B 1 212 ? 31.156 2.373 -2.053 1 92.5 212 SER B C 1
ATOM 4047 O O . SER B 1 212 ? 32.125 1.912 -1.449 1 92.5 212 SER B O 1
ATOM 4049 N N . GLY B 1 213 ? 30.484 1.688 -2.992 1 93.62 213 GLY B N 1
ATOM 4050 C CA . GLY B 1 213 ? 31.062 0.489 -3.578 1 93.62 213 GLY B CA 1
ATOM 4051 C C . GLY B 1 213 ? 30.672 -0.78 -2.846 1 93.62 213 GLY B C 1
ATOM 4052 O O . GLY B 1 213 ? 31.281 -1.834 -3.055 1 93.62 213 GLY B O 1
ATOM 4053 N N . VAL B 1 214 ? 29.75 -0.667 -1.956 1 95.38 214 VAL B N 1
ATOM 4054 C CA . VAL B 1 214 ? 29.281 -1.833 -1.209 1 95.38 214 VAL B CA 1
ATOM 4055 C C . VAL B 1 214 ? 27.984 -2.357 -1.817 1 95.38 214 VAL B C 1
ATOM 4057 O O . VAL B 1 214 ? 27.016 -1.617 -1.94 1 95.38 214 VAL B O 1
ATOM 4060 N N . TYR B 1 215 ? 28.031 -3.635 -2.213 1 95.5 215 TYR B N 1
ATOM 4061 C CA . TYR B 1 215 ? 26.859 -4.273 -2.805 1 95.5 215 TYR B CA 1
ATOM 4062 C C . TYR B 1 215 ? 26.391 -5.453 -1.959 1 95.5 215 TYR B C 1
ATOM 4064 O O . TYR B 1 215 ? 27.188 -6.348 -1.64 1 95.5 215 TYR B O 1
ATOM 4072 N N . VAL B 1 216 ? 25.125 -5.398 -1.614 1 95.12 216 VAL B N 1
ATOM 4073 C CA . VAL B 1 216 ? 24.609 -6.469 -0.773 1 95.12 216 VAL B CA 1
ATOM 4074 C C . VAL B 1 216 ? 23.781 -7.43 -1.62 1 95.12 216 VAL B C 1
ATOM 4076 O O . VAL B 1 216 ? 23.297 -7.066 -2.697 1 95.12 216 VAL B O 1
ATOM 4079 N N . ASN B 1 217 ? 23.625 -8.633 -1.11 1 93.75 217 ASN B N 1
ATOM 4080 C CA . ASN B 1 217 ? 22.891 -9.688 -1.814 1 93.75 217 ASN B CA 1
ATOM 4081 C C . ASN B 1 217 ? 21.406 -9.656 -1.494 1 93.75 217 ASN B C 1
ATOM 4083 O O . ASN B 1 217 ? 20.984 -10.148 -0.449 1 93.75 217 ASN B O 1
ATOM 4087 N N . LYS B 1 218 ? 20.656 -9.141 -2.373 1 93.5 218 LYS B N 1
ATOM 4088 C CA . LYS B 1 218 ? 19.219 -9.086 -2.199 1 93.5 218 LYS B CA 1
ATOM 4089 C C . LYS B 1 218 ? 18.547 -10.383 -2.645 1 93.5 218 LYS B C 1
ATOM 4091 O O . LYS B 1 218 ? 18.719 -10.812 -3.791 1 93.5 218 LYS B O 1
ATOM 4096 N N . ILE B 1 219 ? 17.688 -10.977 -1.777 1 93 219 ILE B N 1
ATOM 4097 C CA . ILE B 1 219 ? 17.062 -12.25 -2.135 1 93 219 ILE B CA 1
ATOM 4098 C C . ILE B 1 219 ? 15.555 -12.07 -2.273 1 93 219 ILE B C 1
ATOM 4100 O O . ILE B 1 219 ? 14.891 -12.875 -2.928 1 93 219 ILE B O 1
ATOM 4104 N N . ALA B 1 220 ? 15.055 -11.023 -1.628 1 95.25 220 ALA B N 1
ATOM 4105 C CA . ALA B 1 220 ? 13.609 -10.797 -1.694 1 95.25 220 ALA B CA 1
ATOM 4106 C C . ALA B 1 220 ? 13.273 -9.352 -1.349 1 95.25 220 ALA B C 1
ATOM 4108 O O . ALA B 1 220 ? 14.094 -8.625 -0.781 1 95.25 220 ALA B O 1
ATOM 4109 N N . THR B 1 221 ? 12.117 -8.93 -1.74 1 94.81 221 THR B N 1
ATOM 4110 C CA . THR B 1 221 ? 11.547 -7.625 -1.416 1 94.81 221 THR B CA 1
ATOM 4111 C C . THR B 1 221 ? 10.117 -7.77 -0.906 1 94.81 221 THR B C 1
ATOM 4113 O O . THR B 1 221 ? 9.328 -8.539 -1.465 1 94.81 221 THR B O 1
ATOM 4116 N N . VAL B 1 222 ? 9.844 -7.07 0.183 1 95 222 VAL B N 1
ATOM 4117 C CA . VAL B 1 222 ? 8.492 -7.055 0.733 1 95 222 VAL B CA 1
ATOM 4118 C C . VAL B 1 222 ? 8.07 -5.613 1.033 1 95 222 VAL B C 1
ATOM 4120 O O . VAL B 1 222 ? 8.898 -4.699 0.993 1 95 222 VAL B O 1
ATOM 4123 N N . ASP B 1 223 ? 6.762 -5.383 1.306 1 93.25 223 ASP B N 1
ATOM 4124 C CA . ASP B 1 223 ? 6.352 -4.035 1.692 1 93.25 223 ASP B CA 1
ATOM 4125 C C . ASP B 1 223 ? 5.523 -4.059 2.975 1 93.25 223 ASP B C 1
ATOM 4127 O O . ASP B 1 223 ? 4.898 -3.061 3.334 1 93.25 223 ASP B O 1
ATOM 4131 N N . ASN B 1 224 ? 5.504 -5.195 3.592 1 92.69 224 ASN B N 1
ATOM 4132 C CA . ASN B 1 224 ? 4.883 -5.371 4.902 1 92.69 224 ASN B CA 1
ATOM 4133 C C . ASN B 1 224 ? 5.93 -5.582 5.992 1 92.69 224 ASN B C 1
ATOM 4135 O O . ASN B 1 224 ? 6.727 -6.52 5.918 1 92.69 224 ASN B O 1
ATOM 4139 N N . VAL B 1 225 ? 5.848 -4.781 7 1 92.56 225 VAL B N 1
ATOM 4140 C CA . VAL B 1 225 ? 6.918 -4.734 7.992 1 92.56 225 VAL B CA 1
ATOM 4141 C C . VAL B 1 225 ? 6.895 -6.008 8.836 1 92.56 225 VAL B C 1
ATOM 4143 O O . VAL B 1 225 ? 7.945 -6.574 9.148 1 92.56 225 VAL B O 1
ATOM 4146 N N . LEU B 1 226 ? 5.754 -6.484 9.164 1 91.19 226 LEU B N 1
ATOM 4147 C CA . LEU B 1 226 ? 5.684 -7.707 9.953 1 91.19 226 LEU B CA 1
ATOM 4148 C C . LEU B 1 226 ? 6.23 -8.891 9.172 1 91.19 226 LEU B C 1
ATOM 4150 O O . LEU B 1 226 ? 6.969 -9.719 9.711 1 91.19 226 LEU B O 1
ATOM 4154 N N . CYS B 1 227 ? 5.824 -8.922 7.941 1 93.12 227 CYS B N 1
ATOM 4155 C CA . CYS B 1 227 ? 6.348 -9.961 7.066 1 93.12 227 CYS B CA 1
ATOM 4156 C C . CYS B 1 227 ? 7.871 -9.898 6.996 1 93.12 227 CYS B C 1
ATOM 4158 O O . CYS B 1 227 ? 8.547 -10.93 7.062 1 93.12 227 CYS B O 1
ATOM 4160 N N . LEU B 1 228 ? 8.383 -8.742 6.922 1 95.19 228 LEU B N 1
ATOM 4161 C CA . LEU B 1 228 ? 9.828 -8.531 6.855 1 95.19 228 LEU B CA 1
ATOM 4162 C C . LEU B 1 228 ? 10.523 -9.133 8.07 1 95.19 228 LEU B C 1
ATOM 4164 O O . LEU B 1 228 ? 11.445 -9.93 7.93 1 95.19 228 LEU B O 1
ATOM 4168 N N . PHE B 1 229 ? 10.055 -8.812 9.219 1 94.75 229 PHE B N 1
ATOM 4169 C CA . PHE B 1 229 ? 10.719 -9.25 10.438 1 94.75 229 PHE B CA 1
ATOM 4170 C C . PHE B 1 229 ? 10.586 -10.758 10.617 1 94.75 229 PHE B C 1
ATOM 4172 O O . PHE B 1 229 ? 11.531 -11.422 11.047 1 94.75 229 PHE B O 1
ATOM 4179 N N . GLU B 1 230 ? 9.492 -11.258 10.305 1 94.12 230 GLU B N 1
ATOM 4180 C CA . GLU B 1 230 ? 9.305 -12.703 10.414 1 94.12 230 GLU B CA 1
ATOM 4181 C C . GLU B 1 230 ? 10.227 -13.453 9.461 1 94.12 230 GLU B C 1
ATOM 4183 O O . GLU B 1 230 ? 10.773 -14.5 9.812 1 94.12 230 GLU B O 1
ATOM 4188 N N . LEU B 1 231 ? 10.383 -12.906 8.297 1 94.94 231 LEU B N 1
ATOM 4189 C CA . LEU B 1 231 ? 11.266 -13.508 7.309 1 94.94 231 LEU B CA 1
ATOM 4190 C C . LEU B 1 231 ? 12.719 -13.469 7.781 1 94.94 231 LEU B C 1
ATOM 4192 O O . LEU B 1 231 ? 13.477 -14.414 7.562 1 94.94 231 LEU B O 1
ATOM 4196 N N . MET B 1 232 ? 13.039 -12.359 8.359 1 95.56 232 MET B N 1
ATOM 4197 C CA . MET B 1 232 ? 14.406 -12.203 8.844 1 95.56 232 MET B CA 1
ATOM 4198 C C . MET B 1 232 ? 14.75 -13.289 9.859 1 95.56 232 MET B C 1
ATOM 4200 O O . MET B 1 232 ? 15.852 -13.836 9.836 1 95.56 232 MET B O 1
ATOM 4204 N N . LYS B 1 233 ? 13.789 -13.555 10.703 1 94.06 233 LYS B N 1
ATOM 4205 C CA . LYS B 1 233 ? 13.984 -14.609 11.703 1 94.06 233 LYS B CA 1
ATOM 4206 C C . LYS B 1 233 ? 14.102 -15.977 11.039 1 94.06 233 LYS B C 1
ATOM 4208 O O . LYS B 1 233 ? 14.945 -16.781 11.422 1 94.06 233 LYS B O 1
ATOM 4213 N N . GLU B 1 234 ? 13.32 -16.188 10.047 1 93.94 234 GLU B N 1
ATOM 4214 C CA . GLU B 1 234 ? 13.234 -17.484 9.391 1 93.94 234 GLU B CA 1
ATOM 4215 C C . GLU B 1 234 ? 14.453 -17.75 8.516 1 93.94 234 GLU B C 1
ATOM 4217 O O . GLU B 1 234 ? 14.969 -18.859 8.469 1 93.94 234 GLU B O 1
ATOM 4222 N N . LEU B 1 235 ? 14.914 -16.703 7.836 1 93.12 235 LEU B N 1
ATOM 4223 C CA . LEU B 1 235 ? 15.938 -16.891 6.816 1 93.12 235 LEU B CA 1
ATOM 4224 C C . LEU B 1 235 ? 17.297 -16.422 7.32 1 93.12 235 LEU B C 1
ATOM 4226 O O . LEU B 1 235 ? 18.312 -16.547 6.617 1 93.12 235 LEU B O 1
ATOM 4230 N N . ASN B 1 236 ? 17.375 -15.898 8.461 1 93.44 236 ASN B N 1
ATOM 4231 C CA . ASN B 1 236 ? 18.625 -15.359 9.016 1 93.44 236 ASN B CA 1
ATOM 4232 C C . ASN B 1 236 ? 19.25 -14.336 8.086 1 93.44 236 ASN B C 1
ATOM 4234 O O . ASN B 1 236 ? 20.422 -14.461 7.719 1 93.44 236 ASN B O 1
ATOM 4238 N N . CYS B 1 237 ? 18.453 -13.367 7.762 1 96.12 237 CYS B N 1
ATOM 4239 C CA . CYS B 1 237 ? 18.875 -12.328 6.832 1 96.12 237 CYS B CA 1
ATOM 4240 C C . CYS B 1 237 ? 18.875 -10.961 7.504 1 96.12 237 CYS B C 1
ATOM 4242 O O . CYS B 1 237 ? 18.562 -10.844 8.695 1 96.12 237 CYS B O 1
ATOM 4244 N N . ALA B 1 238 ? 19.391 -9.992 6.762 1 97.5 238 ALA B N 1
ATOM 4245 C CA . ALA B 1 238 ? 19.438 -8.602 7.227 1 97.5 238 ALA B CA 1
ATOM 4246 C C . ALA B 1 238 ? 18.578 -7.699 6.359 1 97.5 238 ALA B C 1
ATOM 4248 O O . ALA B 1 238 ? 18.031 -8.141 5.34 1 97.5 238 ALA B O 1
ATOM 4249 N N . THR B 1 239 ? 18.312 -6.527 6.836 1 97.12 239 THR B N 1
ATOM 4250 C CA . THR B 1 239 ? 17.609 -5.516 6.047 1 97.12 239 THR B CA 1
ATOM 4251 C C . THR B 1 239 ? 18.188 -4.129 6.328 1 97.12 239 THR B C 1
ATOM 4253 O O . THR B 1 239 ? 19.016 -3.965 7.227 1 97.12 239 THR B O 1
ATOM 4256 N N . LEU B 1 240 ? 17.891 -3.191 5.426 1 96.31 240 LEU B N 1
ATOM 4257 C CA . LEU B 1 240 ? 18.266 -1.789 5.574 1 96.31 240 LEU B CA 1
ATOM 4258 C C . LEU B 1 240 ? 17.062 -0.937 5.934 1 96.31 240 LEU B C 1
ATOM 4260 O O . LEU B 1 240 ? 16.062 -0.938 5.215 1 96.31 240 LEU B O 1
ATOM 4264 N N . LEU B 1 241 ? 17.141 -0.252 7.051 1 95 241 LEU B N 1
ATOM 4265 C CA . LEU B 1 241 ? 16.062 0.63 7.488 1 95 241 LEU B CA 1
ATOM 4266 C C . LEU B 1 241 ? 16.625 1.935 8.047 1 95 241 LEU B C 1
ATOM 4268 O O . LEU B 1 241 ? 17.766 1.977 8.516 1 95 241 LEU B O 1
ATOM 4272 N N . PRO B 1 242 ? 15.789 3.018 7.961 1 92.81 242 PRO B N 1
ATOM 4273 C CA . PRO B 1 242 ? 16.203 4.223 8.688 1 92.81 242 PRO B CA 1
ATOM 4274 C C . PRO B 1 242 ? 16.391 3.973 10.188 1 92.81 242 PRO B C 1
ATOM 4276 O O . PRO B 1 242 ? 15.625 3.215 10.789 1 92.81 242 PRO B O 1
ATOM 4279 N N . ALA B 1 243 ? 17.406 4.574 10.695 1 91.19 243 ALA B N 1
ATOM 4280 C CA . ALA B 1 243 ? 17.688 4.441 12.125 1 91.19 243 ALA B CA 1
ATOM 4281 C C . ALA B 1 243 ? 16.766 5.316 12.953 1 91.19 243 ALA B C 1
ATOM 4283 O O . ALA B 1 243 ? 17.094 6.457 13.289 1 91.19 243 ALA B O 1
ATOM 4284 N N . ILE B 1 244 ? 15.664 4.758 13.227 1 87 244 ILE B N 1
ATOM 4285 C CA . ILE B 1 244 ? 14.641 5.461 13.992 1 87 244 ILE B CA 1
ATOM 4286 C C . ILE B 1 244 ? 14.68 5.016 15.445 1 87 244 ILE B C 1
ATOM 4288 O O . ILE B 1 244 ? 14.805 3.82 15.734 1 87 244 ILE B O 1
ATOM 4292 N N . LYS B 1 245 ? 14.625 5.918 16.359 1 75.06 245 LYS B N 1
ATOM 4293 C CA . LYS B 1 245 ? 14.703 5.652 17.797 1 75.06 245 LYS B CA 1
ATOM 4294 C C . LYS B 1 245 ? 13.625 4.66 18.219 1 75.06 245 LYS B C 1
ATOM 4296 O O . LYS B 1 245 ? 13.875 3.801 19.078 1 75.06 245 LYS B O 1
ATOM 4301 N N . HIS B 1 246 ? 12.562 4.641 17.594 1 70.81 246 HIS B N 1
ATOM 4302 C CA . HIS B 1 246 ? 11.406 3.857 18.016 1 70.81 246 HIS B CA 1
ATOM 4303 C C . HIS B 1 246 ? 11.492 2.426 17.5 1 70.81 246 HIS B C 1
ATOM 4305 O O . HIS B 1 246 ? 10.695 1.569 17.891 1 70.81 246 HIS B O 1
ATOM 4311 N N . LEU B 1 247 ? 12.477 2.227 16.688 1 77.5 247 LEU B N 1
ATOM 4312 C CA . LEU B 1 247 ? 12.594 0.856 16.203 1 77.5 247 LEU B CA 1
ATOM 4313 C C . LEU B 1 247 ? 13.289 -0.03 17.234 1 77.5 247 LEU B C 1
ATOM 4315 O O . LEU B 1 247 ? 14.508 -0.175 17.219 1 77.5 247 LEU B O 1
ATOM 4319 N N . ASN B 1 248 ? 12.641 -0.305 18.281 1 79.12 248 ASN B N 1
ATOM 4320 C CA . ASN B 1 248 ? 13.148 -1.196 19.328 1 79.12 248 ASN B CA 1
ATOM 4321 C C . ASN B 1 248 ? 12.32 -2.477 19.406 1 79.12 248 ASN B C 1
ATOM 4323 O O . ASN B 1 248 ? 11.648 -2.717 20.422 1 79.12 248 ASN B O 1
ATOM 4327 N N . ARG B 1 249 ? 12.461 -3.332 18.438 1 85.69 249 ARG B N 1
ATOM 4328 C CA . ARG B 1 249 ? 11.727 -4.59 18.406 1 85.69 249 ARG B CA 1
ATOM 4329 C C . ARG B 1 249 ? 12.523 -5.711 19.062 1 85.69 249 ARG B C 1
ATOM 4331 O O . ARG B 1 249 ? 13.672 -5.965 18.703 1 85.69 249 ARG B O 1
ATOM 4338 N N . PRO B 1 250 ? 11.914 -6.328 20.062 1 89.12 250 PRO B N 1
ATOM 4339 C CA . PRO B 1 250 ? 12.625 -7.438 20.688 1 89.12 250 PRO B CA 1
ATOM 4340 C C . PRO B 1 250 ? 13.102 -8.484 19.688 1 89.12 250 PRO B C 1
ATOM 4342 O O . PRO B 1 250 ? 12.367 -8.844 18.766 1 89.12 250 PRO B O 1
ATOM 4345 N N . GLY B 1 251 ? 14.336 -8.859 19.812 1 92.5 251 GLY B N 1
ATOM 4346 C CA . GLY B 1 251 ? 14.883 -9.906 18.969 1 92.5 251 GLY B CA 1
ATOM 4347 C C . GLY B 1 251 ? 15.656 -9.383 17.781 1 92.5 251 GLY B C 1
ATOM 4348 O O . GLY B 1 251 ? 16.25 -10.156 17.016 1 92.5 251 GLY B O 1
ATOM 4349 N N . TYR B 1 252 ? 15.602 -8.094 17.688 1 94.81 252 TYR B N 1
ATOM 4350 C CA . TYR B 1 252 ? 16.297 -7.484 16.562 1 94.81 252 TYR B CA 1
ATOM 4351 C C . TYR B 1 252 ? 17.266 -6.402 17.031 1 94.81 252 TYR B C 1
ATOM 4353 O O . TYR B 1 252 ? 17.094 -5.855 18.125 1 94.81 252 TYR B O 1
ATOM 4361 N N . THR B 1 253 ? 18.266 -6.191 16.25 1 93.44 253 THR B N 1
ATOM 4362 C CA . THR B 1 253 ? 19.234 -5.152 16.562 1 93.44 253 THR B CA 1
ATOM 4363 C C . THR B 1 253 ? 19.406 -4.199 15.391 1 93.44 253 THR B C 1
ATOM 4365 O O . THR B 1 253 ? 19.422 -4.625 14.234 1 93.44 253 THR B O 1
ATOM 4368 N N . MET B 1 254 ? 19.562 -2.959 15.703 1 94.25 254 MET B N 1
ATOM 4369 C CA . MET B 1 254 ? 19.828 -1.903 14.727 1 94.25 254 MET B CA 1
ATOM 4370 C C . MET B 1 254 ? 21.266 -1.397 14.852 1 94.25 254 MET B C 1
ATOM 4372 O O . MET B 1 254 ? 21.703 -1.021 15.945 1 94.25 254 MET B O 1
ATOM 4376 N N . CYS B 1 255 ? 21.984 -1.47 13.797 1 94 255 CYS B N 1
ATOM 4377 C CA . CYS B 1 255 ? 23.328 -0.903 13.695 1 94 255 CYS B CA 1
ATOM 4378 C C . CYS B 1 255 ? 23.359 0.282 12.742 1 94 255 CYS B C 1
ATOM 4380 O O . CYS B 1 255 ? 23.188 0.113 11.531 1 94 255 CYS B O 1
ATOM 4382 N N . VAL B 1 256 ? 23.609 1.429 13.336 1 94.62 256 VAL B N 1
ATOM 4383 C CA . VAL B 1 256 ? 23.703 2.621 12.5 1 94.62 256 VAL B CA 1
ATOM 4384 C C . VAL B 1 256 ? 24.938 2.551 11.609 1 94.62 256 VAL B C 1
ATOM 4386 O O . VAL B 1 256 ? 26.031 2.248 12.086 1 94.62 256 VAL B O 1
ATOM 4389 N N . LEU B 1 257 ? 24.734 2.773 10.328 1 96.06 257 LEU B N 1
ATOM 4390 C CA . LEU B 1 257 ? 25.859 2.75 9.414 1 96.06 257 LEU B CA 1
ATOM 4391 C C . LEU B 1 257 ? 26.828 3.887 9.719 1 96.06 257 LEU B C 1
ATOM 4393 O O . LEU B 1 257 ? 26.406 4.988 10.07 1 96.06 257 LEU B O 1
ATOM 4397 N N . PRO B 1 258 ? 28.094 3.617 9.594 1 95.69 258 PRO B N 1
ATOM 4398 C CA . PRO B 1 258 ? 29.078 4.688 9.789 1 95.69 258 PRO B CA 1
ATOM 4399 C C . PRO B 1 258 ? 28.953 5.789 8.734 1 95.69 258 PRO B C 1
ATOM 4401 O O . PRO B 1 258 ? 28.312 5.594 7.703 1 95.69 258 PRO B O 1
ATOM 4404 N N . ASP B 1 259 ? 29.594 6.898 8.984 1 93.94 259 ASP B N 1
ATOM 4405 C CA . ASP B 1 259 ? 29.469 8.086 8.148 1 93.94 259 ASP B CA 1
ATOM 4406 C C . ASP B 1 259 ? 29.875 7.789 6.707 1 93.94 259 ASP B C 1
ATOM 4408 O O . ASP B 1 259 ? 29.25 8.289 5.77 1 93.94 259 ASP B O 1
ATOM 4412 N N . GLU B 1 260 ? 30.844 6.945 6.582 1 93.19 260 GLU B N 1
ATOM 4413 C CA . GLU B 1 260 ? 31.375 6.648 5.258 1 93.19 260 GLU B CA 1
ATOM 4414 C C . GLU B 1 260 ? 30.359 5.871 4.414 1 93.19 260 GLU B C 1
ATOM 4416 O O . GLU B 1 260 ? 30.453 5.855 3.186 1 93.19 260 GLU B O 1
ATOM 4421 N N . LEU B 1 261 ? 29.438 5.242 5.105 1 95 261 LEU B N 1
ATOM 4422 C CA . LEU B 1 261 ? 28.453 4.422 4.395 1 95 261 LEU B CA 1
ATOM 4423 C C . LEU B 1 261 ? 27.094 5.102 4.367 1 95 261 LEU B C 1
ATOM 4425 O O . LEU B 1 261 ? 26.109 4.523 3.895 1 95 261 LEU B O 1
ATOM 4429 N N . GLN B 1 262 ? 27.047 6.309 4.914 1 93.44 262 GLN B N 1
ATOM 4430 C CA . GLN B 1 262 ? 25.844 7.109 4.785 1 93.44 262 GLN B CA 1
ATOM 4431 C C . GLN B 1 262 ? 25.812 7.844 3.447 1 93.44 262 GLN B C 1
ATOM 4433 O O . GLN B 1 262 ? 26.844 8.055 2.824 1 93.44 262 GLN B O 1
ATOM 4438 N N . MET B 1 263 ? 24.531 8.125 3.039 1 87.62 263 MET B N 1
ATOM 4439 C CA . MET B 1 263 ? 24.438 8.938 1.83 1 87.62 263 MET B CA 1
ATOM 4440 C C . MET B 1 263 ? 25.047 10.32 2.049 1 87.62 263 MET B C 1
ATOM 4442 O O . MET B 1 263 ? 24.844 10.93 3.1 1 87.62 263 MET B O 1
ATOM 4446 N N . THR B 1 264 ? 25.781 10.812 1.099 1 83.81 264 THR B N 1
ATOM 4447 C CA . THR B 1 264 ? 26.422 12.117 1.184 1 83.81 264 THR B CA 1
ATOM 4448 C C . THR B 1 264 ? 25.375 13.219 1.355 1 83.81 264 THR B C 1
ATOM 4450 O O . THR B 1 264 ? 25.547 14.117 2.178 1 83.81 264 THR B O 1
ATOM 4453 N N . GLN B 1 265 ? 24.328 13.094 0.602 1 83.69 265 GLN B N 1
ATOM 4454 C CA . GLN B 1 265 ? 23.188 14.008 0.719 1 83.69 265 GLN B CA 1
ATOM 4455 C C . GLN B 1 265 ? 21.891 13.234 0.88 1 83.69 265 GLN B C 1
ATOM 4457 O O . GLN B 1 265 ? 21.141 13.07 -0.084 1 83.69 265 GLN B O 1
ATOM 4462 N N . PRO B 1 266 ? 21.672 12.867 2.115 1 84.62 266 PRO B N 1
ATOM 4463 C CA . PRO B 1 266 ? 20.438 12.102 2.299 1 84.62 266 PRO B CA 1
ATOM 4464 C C . PRO B 1 266 ? 19.188 12.938 2.049 1 84.62 266 PRO B C 1
ATOM 4466 O O . PRO B 1 266 ? 19.125 14.102 2.459 1 84.62 266 PRO B O 1
ATOM 4469 N N . PRO B 1 267 ? 18.297 12.344 1.302 1 89.06 267 PRO B N 1
ATOM 4470 C CA . PRO B 1 267 ? 17.047 13.094 1.106 1 89.06 267 PRO B CA 1
ATOM 4471 C C . PRO B 1 267 ? 16.297 13.344 2.414 1 89.06 267 PRO B C 1
ATOM 4473 O O . PRO B 1 267 ? 16.297 12.492 3.303 1 89.06 267 PRO B O 1
ATOM 4476 N N . ALA B 1 268 ? 15.711 14.523 2.52 1 93.19 268 ALA B N 1
ATOM 4477 C CA . ALA B 1 268 ? 14.891 14.859 3.684 1 93.19 268 ALA B CA 1
ATOM 4478 C C . ALA B 1 268 ? 13.555 14.125 3.646 1 93.19 268 ALA B C 1
ATOM 4480 O O . ALA B 1 268 ? 13.055 13.789 2.57 1 93.19 268 ALA B O 1
ATOM 4481 N N . ILE B 1 269 ? 13.133 13.812 4.852 1 95.56 269 ILE B N 1
ATOM 4482 C CA . ILE B 1 269 ? 11.734 13.422 4.984 1 95.56 269 ILE B CA 1
ATOM 4483 C C . ILE B 1 269 ? 10.844 14.664 4.965 1 95.56 269 ILE B C 1
ATOM 4485 O O . ILE B 1 269 ? 11.094 15.625 5.695 1 95.56 269 ILE B O 1
ATOM 4489 N N . VAL B 1 270 ? 9.797 14.617 4.066 1 96.25 270 VAL B N 1
ATOM 4490 C CA . VAL B 1 270 ? 9.008 15.828 3.889 1 96.25 270 VAL B CA 1
ATOM 4491 C C . VAL B 1 270 ? 7.52 15.484 3.969 1 96.25 270 VAL B C 1
ATOM 4493 O O . VAL B 1 270 ? 7.121 14.344 3.721 1 96.25 270 VAL B O 1
ATOM 4496 N N . ALA B 1 271 ? 6.75 16.438 4.398 1 97.94 271 ALA B N 1
ATOM 4497 C CA . ALA B 1 271 ? 5.297 16.391 4.297 1 97.94 271 ALA B CA 1
ATOM 4498 C C . ALA B 1 271 ? 4.812 17.031 2.998 1 97.94 271 ALA B C 1
ATOM 4500 O O . ALA B 1 271 ? 5.09 18.203 2.742 1 97.94 271 ALA B O 1
ATOM 4501 N N . TYR B 1 272 ? 4.117 16.219 2.191 1 97.5 272 TYR B N 1
ATOM 4502 C CA . TYR B 1 272 ? 3.551 16.656 0.923 1 97.5 272 TYR B CA 1
ATOM 4503 C C . TYR B 1 272 ? 2.145 17.219 1.12 1 97.5 272 TYR B C 1
ATOM 4505 O O . TYR B 1 272 ? 1.3 16.578 1.748 1 97.5 272 TYR B O 1
ATOM 4513 N N . HIS B 1 273 ? 1.898 18.391 0.676 1 95.62 273 HIS B N 1
ATOM 4514 C CA . HIS B 1 273 ? 0.542 18.906 0.566 1 95.62 273 HIS B CA 1
ATOM 4515 C C . HIS B 1 273 ? 0.439 19.938 -0.549 1 95.62 273 HIS B C 1
ATOM 4517 O O . HIS B 1 273 ? 1.458 20.406 -1.07 1 95.62 273 HIS B O 1
ATOM 4523 N N . LYS B 1 274 ? -0.76 20.234 -0.935 1 91.19 274 LYS B N 1
ATOM 4524 C CA . LYS B 1 274 ? -0.936 21.25 -1.976 1 91.19 274 LYS B CA 1
ATOM 4525 C C . LYS B 1 274 ? -0.374 22.594 -1.536 1 91.19 274 LYS B C 1
ATOM 4527 O O . LYS B 1 274 ? -0.561 23.016 -0.39 1 91.19 274 LYS B O 1
ATOM 4532 N N . LEU B 1 275 ? 0.244 23.203 -2.486 1 82.69 275 LEU B N 1
ATOM 4533 C CA . LEU B 1 275 ? 0.789 24.531 -2.213 1 82.69 275 LEU B CA 1
ATOM 4534 C C . LEU B 1 275 ? -0.31 25.484 -1.769 1 82.69 275 LEU B C 1
ATOM 4536 O O . LEU B 1 275 ? -0.09 26.328 -0.893 1 82.69 275 LEU B O 1
ATOM 4540 N N . SER B 1 276 ? -1.447 25.328 -2.273 1 80.19 276 SER B N 1
ATOM 4541 C CA . SER B 1 276 ? -2.582 26.188 -1.952 1 80.19 276 SER B CA 1
ATOM 4542 C C . SER B 1 276 ? -3 26.016 -0.494 1 80.19 276 SER B C 1
ATOM 4544 O O . SER B 1 276 ? -3.713 26.859 0.049 1 80.19 276 SER B O 1
ATOM 4546 N N . ASN B 1 277 ? -2.568 24.922 0.132 1 86.12 277 ASN B N 1
ATOM 4547 C CA . ASN B 1 277 ? -2.936 24.672 1.522 1 86.12 277 ASN B CA 1
ATOM 4548 C C . ASN B 1 277 ? -1.839 25.125 2.48 1 86.12 277 ASN B C 1
ATOM 4550 O O . ASN B 1 277 ? -1.916 24.875 3.684 1 86.12 277 ASN B O 1
ATOM 4554 N N . GLN B 1 278 ? -0.846 25.766 1.909 1 80.56 278 GLN B N 1
ATOM 4555 C CA . GLN B 1 278 ? 0.179 26.328 2.783 1 80.56 278 GLN B CA 1
ATOM 4556 C C . GLN B 1 278 ? -0.416 27.359 3.734 1 80.56 278 GLN B C 1
ATOM 4558 O O . GLN B 1 278 ? -1.194 28.219 3.316 1 80.56 278 GLN B O 1
ATOM 4563 N N . GLY B 1 279 ? -0.144 27.203 4.992 1 77.06 279 GLY B N 1
ATOM 4564 C CA . GLY B 1 279 ? -0.675 28.125 5.98 1 77.06 279 GLY B CA 1
ATOM 4565 C C . GLY B 1 279 ? -2.051 27.734 6.488 1 77.06 279 GLY B C 1
ATOM 4566 O O . GLY B 1 279 ? 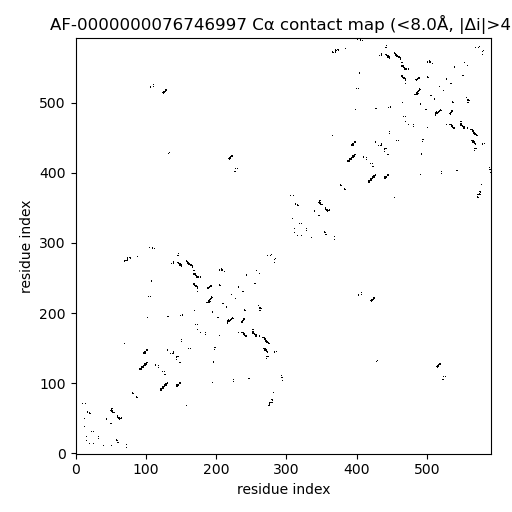-2.572 28.344 7.422 1 77.06 279 GLY B O 1
ATOM 4567 N N . ASN B 1 280 ? -2.684 26.766 5.812 1 83.62 280 ASN B N 1
ATOM 4568 C CA . ASN B 1 280 ? -3.955 26.234 6.297 1 83.62 280 ASN B CA 1
ATOM 4569 C C . ASN B 1 280 ? -3.818 25.641 7.699 1 83.62 280 ASN B C 1
ATOM 4571 O O . ASN B 1 280 ? -2.936 24.828 7.945 1 83.62 280 ASN B O 1
ATOM 4575 N N . PRO B 1 281 ? -4.637 26.125 8.625 1 87.19 281 PRO B N 1
ATOM 4576 C CA . PRO B 1 281 ? -4.484 25.719 10.023 1 87.19 281 PRO B CA 1
ATOM 4577 C C . PRO B 1 281 ? -4.555 24.203 10.195 1 87.19 281 PRO B C 1
ATOM 4579 O O . PRO B 1 281 ? -3.826 23.625 11.016 1 87.19 281 PRO B O 1
ATOM 4582 N N . LEU B 1 282 ? -5.434 23.531 9.492 1 93.38 282 LEU B N 1
ATOM 4583 C CA . LEU B 1 282 ? -5.508 22.078 9.555 1 93.38 282 LEU B CA 1
ATOM 4584 C C . LEU B 1 282 ? -4.18 21.453 9.141 1 93.38 282 LEU B C 1
ATOM 4586 O O . LEU B 1 282 ? -3.639 20.609 9.859 1 93.38 282 LEU B O 1
ATOM 4590 N N . HIS B 1 283 ? -3.652 21.891 8.031 1 94.69 283 HIS B N 1
ATOM 4591 C CA . HIS B 1 283 ? -2.414 21.328 7.508 1 94.69 283 HIS B CA 1
ATOM 4592 C C . HIS B 1 283 ? -1.234 21.641 8.422 1 94.69 283 HIS B C 1
ATOM 4594 O O . HIS B 1 283 ? -0.376 20.781 8.648 1 94.69 283 HIS B O 1
ATOM 4600 N N . GLU B 1 284 ? -1.226 22.844 8.961 1 91.38 284 GLU B N 1
ATOM 4601 C CA . GLU B 1 284 ? -0.164 23.203 9.898 1 91.38 284 GLU B CA 1
ATOM 4602 C C . GLU B 1 284 ? -0.201 22.312 11.133 1 91.38 284 GLU B C 1
ATOM 4604 O O . GLU B 1 284 ? 0.843 21.875 11.625 1 91.38 284 GLU B O 1
ATOM 4609 N N . LEU B 1 285 ? -1.382 22.094 11.609 1 95.94 285 LEU B N 1
ATOM 4610 C CA . LEU B 1 285 ? -1.542 21.219 12.773 1 95.94 285 LEU B CA 1
ATOM 4611 C C . LEU B 1 285 ? -1.114 19.797 12.453 1 95.94 285 LEU B C 1
ATOM 4613 O O . LEU B 1 285 ? -0.419 19.156 13.25 1 95.94 285 LEU B O 1
ATOM 4617 N N . LEU B 1 286 ? -1.483 19.203 11.289 1 98 286 LEU B N 1
ATOM 4618 C CA . LEU B 1 286 ? -1.104 17.859 10.867 1 98 286 LEU B CA 1
ATOM 4619 C C . LEU B 1 286 ? 0.411 17.75 10.727 1 98 286 LEU B C 1
ATOM 4621 O O . LEU B 1 286 ? 1 16.75 11.156 1 98 286 LEU B O 1
ATOM 4625 N N . ILE B 1 287 ? 1.006 18.797 10.203 1 97.38 287 ILE B N 1
ATOM 4626 C CA . ILE B 1 287 ? 2.453 18.797 10.031 1 97.38 287 ILE B CA 1
ATOM 4627 C C . ILE B 1 287 ? 3.141 18.734 11.391 1 97.38 287 ILE B C 1
ATOM 4629 O O . ILE B 1 287 ? 4.09 17.984 11.586 1 97.38 287 ILE B O 1
ATOM 4633 N N . ARG B 1 288 ? 2.68 19.484 12.328 1 96.88 288 ARG B N 1
ATOM 4634 C CA . ARG B 1 288 ? 3.252 19.516 13.664 1 96.88 288 ARG B CA 1
ATOM 4635 C C . ARG B 1 288 ? 3.145 18.141 14.328 1 96.88 288 ARG B C 1
ATOM 4637 O O . ARG B 1 288 ? 4.105 17.672 14.938 1 96.88 288 ARG B O 1
ATOM 4644 N N . LYS B 1 289 ? 2.035 17.516 14.211 1 97.81 289 LYS B N 1
ATOM 4645 C CA . LYS B 1 289 ? 1.835 16.203 14.812 1 97.81 289 LYS B CA 1
ATOM 4646 C C . LYS B 1 289 ? 2.699 15.141 14.133 1 97.81 289 LYS B C 1
ATOM 4648 O O . LYS B 1 289 ? 3.289 14.289 14.805 1 97.81 289 LYS B O 1
ATOM 4653 N N . LEU B 1 290 ? 2.77 15.219 12.797 1 98.12 290 LEU B N 1
ATOM 4654 C CA . LEU B 1 290 ? 3.615 14.289 12.055 1 98.12 290 LEU B CA 1
ATOM 4655 C C . LEU B 1 290 ? 5.078 14.438 12.469 1 98.12 290 LEU B C 1
ATOM 4657 O O . LEU B 1 290 ? 5.77 13.445 12.688 1 98.12 290 LEU B O 1
ATOM 4661 N N . LYS B 1 291 ? 5.504 15.688 12.578 1 96.5 291 LYS B N 1
ATOM 4662 C CA . LYS B 1 291 ? 6.879 15.938 13.008 1 96.5 291 LYS B CA 1
ATOM 4663 C C . LYS B 1 291 ? 7.133 15.383 14.406 1 96.5 291 LYS B C 1
ATOM 4665 O O . LYS B 1 291 ? 8.164 14.758 14.648 1 96.5 291 LYS B O 1
ATOM 4670 N N . TYR B 1 292 ? 6.223 15.578 15.297 1 96.06 292 TYR B N 1
ATOM 4671 C CA . TYR B 1 292 ? 6.344 15.109 16.672 1 96.06 292 TYR B CA 1
ATOM 4672 C C . TYR B 1 292 ? 6.469 13.594 16.719 1 96.06 292 TYR B C 1
ATOM 4674 O O . TYR B 1 292 ? 7.395 13.055 17.328 1 96.06 292 TYR B O 1
ATOM 4682 N N . TYR B 1 293 ? 5.641 12.82 16.062 1 95.19 293 TYR B N 1
ATOM 4683 C CA . TYR B 1 293 ? 5.578 11.367 16.188 1 95.19 293 TYR B CA 1
ATOM 4684 C C . TYR B 1 293 ? 6.695 10.695 15.398 1 95.19 293 TYR B C 1
ATOM 4686 O O . TYR B 1 293 ? 7.152 9.609 15.75 1 95.19 293 TYR B O 1
ATOM 4694 N N . LEU B 1 294 ? 7.184 11.375 14.344 1 94.69 294 LEU B N 1
ATOM 4695 C CA . LEU B 1 294 ? 8.211 10.758 13.516 1 94.69 294 LEU B CA 1
ATOM 4696 C C . LEU B 1 294 ? 9.602 11.07 14.047 1 94.69 294 LEU B C 1
ATOM 4698 O O . LEU B 1 294 ? 10.539 10.297 13.852 1 94.69 294 LEU B O 1
ATOM 4702 N N . PHE B 1 295 ? 9.758 12.195 14.773 1 92.5 295 PHE B N 1
ATOM 4703 C CA . PHE B 1 295 ? 11.125 12.617 15.07 1 92.5 295 PHE B CA 1
ATOM 4704 C C . PHE B 1 295 ? 11.289 12.891 16.562 1 92.5 295 PHE B C 1
ATOM 4706 O O . PHE B 1 295 ? 12.414 12.992 17.062 1 92.5 295 PHE B O 1
ATOM 4713 N N . ASP B 1 296 ? 10.273 13.102 17.328 1 85.12 296 ASP B N 1
ATOM 4714 C CA . ASP B 1 296 ? 10.414 13.414 18.75 1 85.12 296 ASP B CA 1
ATOM 4715 C C . ASP B 1 296 ? 10.109 12.195 19.609 1 85.12 296 ASP B C 1
ATOM 4717 O O . ASP B 1 296 ? 10.82 11.93 20.594 1 85.12 296 ASP B O 1
#

pLDDT: mean 88.12, std 10.6, range [30.56, 98.56]

Secondary structure (DSSP, 8-state):
------HHHHHHHHHHHHHSSHHHHHHHHT--HHHHHHHHHHHHHHHTS-SEEE-SSSEEE-HHHHHHHHHHHHHHHHHHHHHS-----TTT--SEEEEEE-HHHHHHHHHHHHHHHHHH-TTSEEEEEE--TTHHHHHHTTS-SEEEEE--TT--TTEEEEEEE---EEEEEEGGGTTS-HHHHHTSEEEEEP-TTSGGG--HHHHHHHHTT---EEEEEES-HHHHHHHHHHHT-BEEEE--TT---TTEEEEEPPGGGS-SSPPPEEEEEEGGGTT-HHHHHHHHHHHHHHH-/------HHHHHHHHHHHHHSSHHHHHHHHT--HHHHHHHHHHHHHHHTS-SEEE-SSSEEE-HHHHHHHHHHHHHHHHHHHHHS-----TTT--SEEEEEE-HHHHHHHHHHHHHHHHHH-TTSEEEEEE--TTHHHHHHTTS-SEEEEE--TT--TTEEEEEEE---EEEEEEGGGTTS-HHHHHTSEEEEEP-TTSGGG--HHHHHHHHTT---EEEEEES-HHHHHHHHHHHT-BEEEE--TT---TTEEEEEPPGGGS-SSPPPEEEEEEGGGTT-HHHHHHHHHHHHHHH-

Solvent-accessible surface area (backbone atoms only — not comparable to full-atom values): 32071 Å² total; per-residue (Å²): 128,79,75,80,82,59,68,74,46,52,54,50,56,56,38,34,68,73,61,27,38,59,63,66,36,10,61,74,68,72,47,49,51,67,58,48,51,49,43,50,52,50,50,22,62,73,67,72,40,75,46,51,43,82,48,97,88,37,49,36,69,34,73,66,33,64,66,43,45,31,58,51,45,18,51,49,47,53,48,44,42,59,65,71,52,63,63,89,41,52,71,71,36,57,54,78,45,34,40,23,31,39,54,67,51,35,73,71,35,34,43,64,52,49,53,52,48,43,68,50,22,67,49,26,39,38,34,46,37,59,41,33,77,55,44,65,60,27,30,76,67,68,72,28,61,34,32,40,45,67,59,61,91,85,55,59,80,61,47,33,71,45,79,63,46,76,69,52,41,18,40,36,33,38,54,91,52,59,83,51,51,70,71,57,52,52,67,34,48,26,44,40,67,55,38,59,56,40,85,90,44,55,50,72,54,58,49,17,26,46,74,63,71,44,80,65,49,70,50,33,34,30,53,46,67,68,35,47,55,53,38,28,68,73,66,67,25,27,33,69,42,69,56,48,88,80,72,71,53,88,65,50,38,79,43,70,52,53,76,80,47,35,51,90,75,65,64,37,33,17,40,39,28,42,28,44,47,49,85,33,66,67,53,53,51,51,50,53,51,51,38,42,69,74,72,105,126,78,72,80,81,59,68,73,46,53,55,51,55,54,39,33,68,74,62,28,37,59,61,66,37,10,62,74,69,73,45,49,52,69,56,49,51,49,43,50,52,50,50,21,62,72,66,72,40,76,45,50,43,84,48,97,89,37,49,36,71,34,73,66,32,65,65,41,45,30,59,50,43,20,51,48,47,52,47,44,40,61,63,71,54,62,64,88,42,51,68,70,36,58,56,78,43,33,39,23,32,40,55,66,50,35,71,72,36,34,42,63,52,49,52,51,48,44,68,48,22,67,51,26,39,40,33,45,38,59,40,32,78,55,44,65,59,28,29,75,69,68,72,27,60,34,32,40,45,66,60,58,92,84,56,58,81,62,47,33,72,46,78,62,46,75,68,52,41,18,42,35,32,39,53,90,52,59,83,51,51,70,70,57,54,51,68,34,46,24,44,37,65,55,36,59,57,41,84,90,45,54,50,71,55,58,50,16,26,46,75,65,72,44,80,65,49,71,50,35,33,30,51,46,66,66,34,48,54,52,38,29,67,72,66,67,27,27,33,68,43,67,57,49,88,80,73,72,53,90,64,48,38,78,42,71,51,53,77,81,47,36,49,93,75,64,65,37,33,16,40,38,28,43,23,52,46,44,85,33,65,68,54,52,51,51,50,54,52,51,38,43,70,74,72,105

Organism: NCBI:txid190893